Protein AF-A0A2W6T4S5-F1 (afdb_monomer)

Radius of gyration: 58.91 Å; Cα contacts (8 Å, |Δi|>4): 1575; chains: 1; bounding box: 119×99×165 Å

pLDDT: mean 70.6, std 21.1, range [29.28, 98.19]

Structure (mmCIF, N/CA/C/O backbone):
data_AF-A0A2W6T4S5-F1
#
_entry.id   AF-A0A2W6T4S5-F1
#
loop_
_atom_site.group_PDB
_atom_site.id
_atom_site.type_symbol
_atom_site.label_atom_id
_atom_site.label_alt_id
_atom_site.label_comp_id
_atom_site.label_asym_id
_atom_site.label_entity_id
_atom_site.label_seq_id
_atom_site.pdbx_PDB_ins_code
_atom_site.Cartn_x
_atom_site.Cartn_y
_atom_site.Cartn_z
_atom_site.occupancy
_atom_site.B_iso_or_equiv
_atom_site.auth_seq_id
_atom_site.auth_comp_id
_atom_site.auth_asym_id
_atom_site.auth_atom_id
_atom_site.pdbx_PDB_model_num
ATOM 1 N N . MET A 1 1 ? 53.668 -74.789 -111.007 1.00 34.00 1 MET A N 1
ATOM 2 C CA . MET A 1 1 ? 54.655 -75.856 -111.273 1.00 34.00 1 MET A CA 1
ATOM 3 C C . MET A 1 1 ? 55.882 -75.216 -111.915 1.00 34.00 1 MET A C 1
ATOM 5 O O . MET A 1 1 ? 55.691 -74.574 -112.934 1.00 34.00 1 MET A O 1
ATOM 9 N N 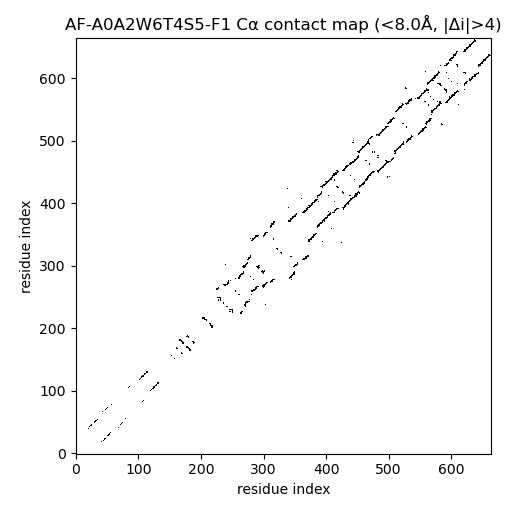. THR A 1 2 ? 57.043 -75.314 -111.233 1.00 31.52 2 THR A N 1
ATOM 10 C CA . THR A 1 2 ? 58.427 -75.514 -111.765 1.00 31.52 2 THR A CA 1
ATOM 11 C C . THR A 1 2 ? 58.910 -74.657 -112.967 1.00 31.52 2 THR A C 1
ATOM 13 O O . THR A 1 2 ? 58.236 -74.590 -113.976 1.00 31.52 2 THR A O 1
ATOM 16 N N . THR A 1 3 ? 60.098 -74.030 -113.050 1.00 34.44 3 THR A N 1
ATOM 17 C CA . THR A 1 3 ? 61.346 -74.012 -112.255 1.00 34.44 3 THR A CA 1
ATOM 18 C C . THR A 1 3 ? 62.356 -73.026 -112.897 1.00 34.44 3 THR A C 1
ATOM 20 O O . THR A 1 3 ? 62.455 -72.968 -114.114 1.00 34.44 3 THR A O 1
ATOM 23 N N . THR A 1 4 ? 63.109 -72.306 -112.054 1.00 37.50 4 THR A N 1
ATOM 24 C CA . THR A 1 4 ? 64.561 -71.968 -112.079 1.00 37.50 4 THR A CA 1
ATOM 25 C C . THR A 1 4 ? 65.389 -71.555 -113.326 1.00 37.50 4 THR A C 1
ATOM 27 O O . THR A 1 4 ? 65.416 -72.211 -114.358 1.00 37.50 4 THR A O 1
ATOM 30 N N . THR A 1 5 ? 66.301 -70.603 -113.021 1.00 31.84 5 THR A N 1
ATOM 31 C CA . THR A 1 5 ? 67.770 -70.505 -113.297 1.00 31.84 5 THR A CA 1
ATOM 32 C C . THR A 1 5 ? 68.372 -69.540 -114.352 1.00 31.84 5 THR A C 1
ATOM 34 O O . THR A 1 5 ? 68.501 -69.873 -115.518 1.00 31.84 5 THR A O 1
ATOM 37 N N . ARG A 1 6 ? 68.978 -68.461 -113.799 1.00 30.70 6 ARG A N 1
ATOM 38 C CA . ARG A 1 6 ? 70.400 -67.998 -113.880 1.00 30.70 6 ARG A CA 1
ATOM 39 C C . ARG A 1 6 ? 70.950 -67.153 -115.076 1.00 30.70 6 ARG A C 1
ATOM 41 O O . ARG A 1 6 ? 70.385 -67.162 -116.156 1.00 30.70 6 ARG A O 1
ATOM 48 N N . PRO A 1 7 ? 72.052 -66.374 -114.845 1.00 54.81 7 PRO A N 1
ATOM 49 C CA . PRO A 1 7 ? 72.316 -65.044 -115.430 1.00 54.81 7 PRO A CA 1
ATOM 50 C C . PRO A 1 7 ? 73.668 -64.897 -116.182 1.00 54.81 7 PRO A C 1
ATOM 52 O O . PRO A 1 7 ? 74.525 -65.772 -116.085 1.00 54.81 7 PRO A O 1
ATOM 55 N N . ARG A 1 8 ? 73.895 -63.737 -116.835 1.00 30.56 8 ARG A N 1
ATOM 56 C CA . ARG A 1 8 ? 75.181 -63.058 -117.210 1.00 30.56 8 ARG A CA 1
ATOM 57 C C . ARG A 1 8 ? 74.833 -61.911 -118.195 1.00 30.56 8 ARG A C 1
ATOM 59 O O . ARG A 1 8 ? 73.843 -62.039 -118.890 1.00 30.56 8 ARG A O 1
ATOM 66 N N . ALA A 1 9 ? 75.521 -60.781 -118.375 1.00 29.33 9 ALA A N 1
ATOM 67 C CA . ALA A 1 9 ? 76.758 -60.204 -117.862 1.00 29.33 9 ALA A CA 1
ATOM 68 C C . ALA A 1 9 ? 76.779 -58.676 -118.153 1.00 29.33 9 ALA A C 1
ATOM 70 O O . ALA A 1 9 ? 75.986 -58.151 -118.928 1.00 29.33 9 ALA A O 1
ATOM 71 N N . ARG A 1 10 ? 77.737 -57.996 -117.510 1.00 39.34 10 ARG A N 1
ATOM 72 C CA . ARG A 1 10 ? 78.107 -56.569 -117.564 1.00 39.34 10 ARG A CA 1
ATOM 73 C C . ARG A 1 10 ? 78.335 -55.979 -118.968 1.00 39.34 10 ARG A C 1
ATOM 75 O O . ARG A 1 10 ? 78.984 -56.599 -119.799 1.00 39.34 10 ARG A O 1
ATOM 82 N N . SER A 1 11 ? 78.062 -54.675 -119.093 1.00 31.14 11 SER A N 1
ATOM 83 C CA . SER A 1 11 ? 78.836 -53.743 -119.931 1.00 31.14 11 SER A CA 1
ATOM 84 C C . SER A 1 11 ? 78.933 -52.373 -119.240 1.00 31.14 11 SER A C 1
ATOM 86 O O . SER A 1 11 ? 77.925 -51.723 -118.972 1.00 31.14 11 SER A O 1
ATOM 88 N N . ARG A 1 12 ? 80.157 -51.957 -118.883 1.00 37.16 12 ARG A N 1
ATOM 89 C CA . ARG A 1 12 ? 80.489 -50.632 -118.328 1.00 37.16 12 ARG A CA 1
ATOM 90 C C . ARG A 1 12 ? 80.664 -49.648 -119.492 1.00 37.16 12 ARG A C 1
ATOM 92 O O . ARG A 1 12 ? 81.606 -49.800 -120.262 1.00 37.16 12 ARG A O 1
ATOM 99 N N . ARG A 1 13 ? 79.847 -48.591 -119.562 1.00 34.34 13 ARG A N 1
ATOM 100 C CA . ARG A 1 13 ? 80.143 -47.375 -120.345 1.00 34.34 13 ARG A CA 1
ATOM 101 C C . ARG A 1 13 ? 80.616 -46.271 -119.399 1.00 34.34 13 ARG A C 1
ATOM 103 O O . ARG A 1 13 ? 79.845 -45.767 -118.590 1.00 34.34 13 ARG A O 1
ATOM 110 N N . ARG A 1 14 ? 81.899 -45.917 -119.492 1.00 31.89 14 ARG A N 1
ATOM 111 C CA . ARG A 1 14 ? 82.498 -44.746 -118.834 1.00 31.89 14 ARG A CA 1
ATOM 112 C C . ARG A 1 14 ? 82.019 -43.505 -119.599 1.00 31.89 14 ARG A C 1
ATOM 114 O O . ARG A 1 14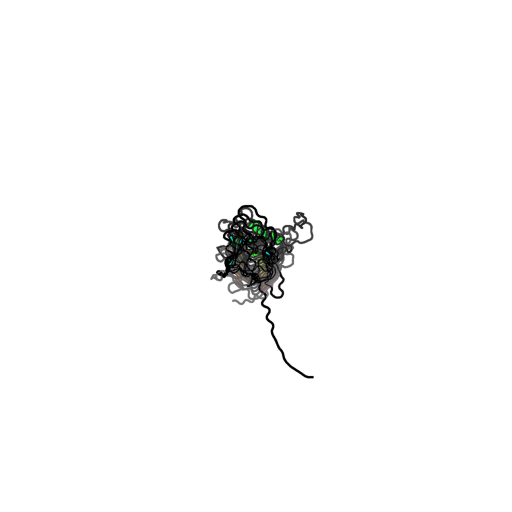 ? 82.358 -43.354 -120.768 1.00 31.89 14 ARG A O 1
ATOM 121 N N . ARG A 1 15 ? 81.190 -42.669 -118.969 1.00 36.12 15 ARG A N 1
ATOM 122 C CA . ARG A 1 15 ? 80.750 -41.371 -119.502 1.00 36.12 15 ARG A CA 1
ATOM 123 C C . ARG A 1 15 ? 81.591 -40.300 -118.809 1.00 36.12 15 ARG A C 1
ATOM 125 O O . ARG A 1 15 ? 81.500 -40.138 -117.598 1.00 36.12 15 ARG A O 1
ATOM 132 N N . THR A 1 16 ? 82.473 -39.661 -119.563 1.00 33.97 16 THR A N 1
ATOM 133 C CA . THR A 1 16 ? 83.281 -38.526 -119.112 1.00 33.97 16 THR A CA 1
ATOM 134 C C . THR A 1 16 ? 82.346 -37.327 -118.963 1.00 33.97 16 THR A C 1
ATOM 136 O O . THR A 1 16 ? 81.817 -36.847 -119.963 1.00 33.97 16 THR A O 1
ATOM 139 N N . THR A 1 17 ? 82.073 -36.894 -117.732 1.00 39.62 17 THR A N 1
ATOM 140 C CA . THR A 1 17 ? 81.264 -35.697 -117.461 1.00 39.62 17 THR A CA 1
ATOM 141 C C . THR A 1 17 ? 82.205 -34.508 -117.321 1.00 39.62 17 THR A C 1
ATOM 143 O O . THR A 1 17 ? 82.999 -34.442 -116.386 1.00 39.62 17 THR A O 1
ATOM 146 N N . THR A 1 18 ? 82.147 -33.599 -118.286 1.00 36.53 18 THR A N 1
ATOM 147 C CA . THR A 1 18 ? 82.919 -32.357 -118.322 1.00 36.53 18 THR A CA 1
ATOM 148 C C . THR A 1 18 ? 82.465 -31.441 -117.180 1.00 36.53 18 THR A C 1
ATOM 150 O O . THR A 1 18 ? 81.313 -31.009 -117.160 1.00 36.53 18 THR A O 1
ATOM 153 N N . MET A 1 19 ? 83.342 -31.160 -116.211 1.00 37.25 19 MET A N 1
ATOM 154 C CA . MET A 1 19 ? 83.086 -30.133 -115.196 1.00 37.25 19 MET A CA 1
ATOM 155 C C . MET A 1 19 ? 83.129 -28.762 -115.867 1.00 37.25 19 MET A C 1
ATOM 157 O O . MET A 1 19 ? 84.135 -28.399 -116.472 1.00 37.25 19 MET A O 1
ATOM 161 N N . THR A 1 20 ? 82.033 -28.016 -115.767 1.00 40.75 20 THR A N 1
ATOM 162 C CA . THR A 1 20 ? 81.950 -26.651 -116.290 1.00 40.75 20 THR A CA 1
ATOM 163 C C . THR A 1 20 ? 82.003 -25.697 -115.103 1.00 40.75 20 THR A C 1
ATOM 165 O O . THR A 1 20 ? 81.042 -25.602 -114.345 1.00 40.75 20 THR A O 1
ATOM 168 N N . THR A 1 21 ? 83.135 -25.021 -114.911 1.00 41.75 21 THR A N 1
ATOM 169 C CA . THR A 1 21 ? 83.255 -23.925 -113.941 1.00 41.75 21 THR A CA 1
ATOM 170 C C . THR A 1 21 ? 82.780 -22.644 -114.617 1.00 41.75 21 THR A C 1
ATOM 172 O O . THR A 1 21 ? 83.350 -22.238 -115.627 1.00 41.75 21 THR A O 1
ATOM 175 N N . ILE A 1 22 ? 81.739 -22.009 -114.078 1.00 47.53 22 ILE A N 1
ATOM 176 C CA . ILE A 1 22 ? 81.294 -20.683 -114.518 1.00 47.53 22 ILE A CA 1
ATOM 177 C C . ILE A 1 22 ? 81.848 -19.670 -113.518 1.00 47.53 22 ILE A C 1
ATOM 179 O O . ILE A 1 22 ? 81.378 -19.600 -112.384 1.00 47.53 22 ILE A O 1
ATOM 183 N N . THR A 1 23 ? 82.840 -18.887 -113.936 1.00 43.75 23 THR A N 1
ATOM 184 C CA . THR A 1 23 ? 83.349 -17.750 -113.160 1.00 43.75 23 THR A CA 1
ATOM 185 C C . THR A 1 23 ? 82.847 -16.468 -113.808 1.00 43.75 23 THR A C 1
ATOM 187 O O . THR A 1 23 ? 83.243 -16.149 -114.927 1.00 43.75 23 THR A O 1
ATOM 190 N N . ALA A 1 24 ? 81.980 -15.730 -113.117 1.00 49.03 24 ALA A N 1
ATOM 191 C CA . ALA A 1 24 ? 81.585 -14.382 -113.512 1.00 49.03 24 ALA A CA 1
ATOM 192 C C . ALA A 1 24 ? 82.250 -13.380 -112.562 1.00 49.03 24 ALA A C 1
ATOM 194 O O . ALA A 1 24 ? 81.871 -13.278 -111.397 1.00 49.03 24 ALA A O 1
ATOM 195 N N . THR A 1 25 ? 83.249 -12.650 -113.056 1.00 44.44 25 THR A N 1
ATOM 196 C CA . THR A 1 25 ? 83.889 -11.552 -112.321 1.00 44.44 25 THR A CA 1
ATOM 197 C C . THR A 1 25 ? 83.340 -10.239 -112.856 1.00 44.44 25 THR A C 1
ATOM 199 O O . THR A 1 25 ? 83.475 -9.957 -114.044 1.00 44.44 25 THR A O 1
ATOM 202 N N . ILE A 1 26 ? 82.724 -9.430 -111.996 1.00 53.06 26 ILE A N 1
ATOM 203 C CA . ILE A 1 26 ? 82.207 -8.109 -112.363 1.00 53.06 26 ILE A CA 1
ATOM 204 C C . ILE A 1 26 ? 83.031 -7.060 -111.622 1.00 53.06 26 ILE A C 1
ATOM 206 O O . ILE A 1 26 ? 82.915 -6.916 -110.407 1.00 53.06 26 ILE A O 1
ATOM 210 N N . SER A 1 27 ? 83.878 -6.333 -112.348 1.00 37.12 27 SER A N 1
ATOM 211 C CA . SER A 1 27 ? 84.661 -5.220 -111.807 1.00 37.12 27 SER A CA 1
ATOM 212 C C . SER A 1 27 ? 83.990 -3.886 -112.144 1.00 37.12 27 SER A C 1
ATOM 214 O O . SER A 1 27 ? 83.913 -3.525 -113.314 1.00 37.12 27 SER A O 1
ATOM 216 N N . ASN A 1 28 ? 83.555 -3.159 -111.109 1.00 42.06 28 ASN A N 1
ATOM 217 C CA . ASN A 1 28 ? 83.055 -1.776 -111.123 1.00 42.06 28 ASN A CA 1
ATOM 218 C C . ASN A 1 28 ? 81.880 -1.455 -112.070 1.00 42.06 28 ASN A C 1
ATOM 220 O O . ASN A 1 28 ? 82.052 -1.093 -113.229 1.00 42.06 28 ASN A O 1
ATOM 224 N N . GLY A 1 29 ? 80.672 -1.482 -111.501 1.00 45.47 29 GLY A N 1
ATOM 225 C CA . GLY A 1 29 ? 79.427 -0.997 -112.101 1.00 45.47 29 GLY A CA 1
ATOM 226 C C . GLY A 1 29 ? 78.221 -1.748 -111.533 1.00 45.47 29 GLY A C 1
ATOM 227 O O . GLY A 1 29 ? 78.333 -2.929 -111.212 1.00 45.47 29 GLY A O 1
ATOM 228 N N . ALA A 1 30 ? 77.075 -1.078 -111.374 1.00 47.09 30 ALA A N 1
ATOM 229 C CA . ALA A 1 30 ? 75.832 -1.718 -110.943 1.00 47.09 30 ALA A CA 1
ATOM 230 C C . ALA A 1 30 ? 75.419 -2.792 -111.964 1.00 47.09 30 ALA A C 1
ATOM 232 O O . ALA A 1 30 ? 74.903 -2.476 -113.034 1.00 47.09 30 ALA A O 1
ATOM 233 N N . ALA A 1 31 ? 75.670 -4.062 -111.652 1.00 47.09 31 ALA A N 1
ATOM 234 C CA . ALA A 1 31 ? 75.318 -5.169 -112.525 1.00 47.09 31 ALA A CA 1
ATOM 235 C C . ALA A 1 31 ? 73.994 -5.796 -112.095 1.00 47.09 31 ALA A C 1
ATOM 237 O O . ALA A 1 31 ? 73.844 -6.288 -110.977 1.00 47.09 31 ALA A O 1
ATOM 238 N N . LYS A 1 32 ? 73.034 -5.807 -113.019 1.00 47.75 32 LYS A N 1
ATOM 239 C CA . LYS A 1 32 ? 71.782 -6.545 -112.883 1.00 47.75 32 LYS A CA 1
ATOM 240 C C . LYS A 1 32 ? 71.994 -7.926 -113.509 1.00 47.75 32 LYS A C 1
ATOM 242 O O . LYS A 1 32 ? 71.916 -8.075 -114.724 1.00 47.75 32 LYS A O 1
ATOM 247 N N . LEU A 1 33 ? 72.328 -8.923 -112.692 1.00 50.41 33 LEU A N 1
ATOM 248 C CA . LEU A 1 33 ? 72.415 -10.313 -113.145 1.00 50.41 33 LEU A CA 1
ATOM 249 C C . LEU A 1 33 ? 70.994 -10.855 -113.347 1.00 50.41 33 LEU A C 1
ATOM 251 O O . LEU A 1 33 ? 70.232 -10.995 -112.392 1.00 50.41 33 LEU A O 1
ATOM 255 N N . GLY A 1 34 ? 70.628 -11.125 -114.602 1.00 50.25 34 GLY A N 1
ATOM 256 C CA . GLY A 1 34 ? 69.450 -11.931 -114.922 1.00 50.25 34 GLY A CA 1
ATOM 257 C C . GLY A 1 34 ? 69.608 -13.365 -114.405 1.00 50.25 34 GLY A C 1
ATOM 258 O O . GLY A 1 34 ? 70.716 -13.789 -114.078 1.00 50.25 34 GLY A O 1
ATOM 259 N N . ALA A 1 35 ? 68.495 -14.099 -114.311 1.00 49.75 35 ALA A N 1
ATOM 260 C CA . ALA A 1 35 ? 68.446 -15.444 -113.740 1.00 49.75 35 ALA A CA 1
ATOM 261 C C . ALA A 1 35 ? 69.564 -16.353 -114.288 1.00 49.75 35 ALA A C 1
ATOM 263 O O . ALA A 1 35 ? 69.589 -16.678 -115.474 1.00 49.75 35 ALA A O 1
ATOM 264 N N . ILE A 1 36 ? 70.478 -16.787 -113.416 1.00 52.84 36 ILE A N 1
ATOM 265 C CA . ILE A 1 36 ? 71.449 -17.830 -113.749 1.00 52.84 36 ILE A CA 1
ATOM 266 C C . ILE A 1 36 ? 70.723 -19.164 -113.598 1.00 52.84 36 ILE A C 1
ATOM 268 O O . ILE A 1 36 ? 70.573 -19.684 -112.495 1.00 52.84 36 ILE A O 1
ATOM 272 N N . THR A 1 37 ? 70.234 -19.716 -114.704 1.00 49.41 37 THR A N 1
ATOM 273 C CA . THR A 1 37 ? 69.716 -21.086 -114.733 1.00 49.41 37 THR A CA 1
ATOM 274 C C . THR A 1 37 ? 70.841 -22.006 -115.185 1.00 49.41 37 THR A C 1
ATOM 276 O O . THR A 1 37 ? 71.203 -22.016 -116.357 1.00 49.41 37 THR A O 1
ATOM 279 N N . ALA A 1 38 ? 71.425 -22.766 -114.262 1.00 51.16 38 ALA A N 1
ATOM 280 C CA . ALA A 1 38 ? 72.468 -23.730 -114.586 1.00 51.16 38 ALA A CA 1
ATOM 281 C C . ALA A 1 38 ? 72.116 -25.095 -113.985 1.00 51.16 38 ALA A C 1
ATOM 283 O O . ALA A 1 38 ? 71.952 -25.224 -112.774 1.00 51.16 38 ALA A O 1
ATOM 284 N N . SER A 1 39 ? 71.987 -26.122 -114.830 1.00 46.59 39 SER A N 1
ATOM 285 C CA . SER A 1 39 ? 71.806 -27.504 -114.373 1.00 46.59 39 SER A CA 1
ATOM 286 C C . SER A 1 39 ? 73.168 -28.190 -114.263 1.00 46.59 39 SER A C 1
ATOM 288 O O . SER A 1 39 ? 73.941 -28.147 -115.219 1.00 46.59 39 SER A O 1
ATOM 290 N N . GLY A 1 40 ? 73.448 -28.860 -113.142 1.00 47.81 40 GLY A N 1
ATOM 291 C CA . GLY A 1 40 ? 74.676 -29.650 -112.968 1.00 47.81 40 GLY A CA 1
ATOM 292 C C . GLY A 1 40 ? 75.900 -28.875 -112.466 1.00 47.81 40 GLY A C 1
ATOM 293 O O . GLY A 1 40 ? 77.027 -29.289 -112.727 1.00 47.81 40 GLY A O 1
ATOM 294 N N . VAL A 1 41 ? 75.702 -27.767 -111.746 1.00 53.00 41 VAL A N 1
ATOM 295 C CA . VAL A 1 41 ? 76.797 -26.979 -111.159 1.00 53.00 41 VAL A CA 1
ATOM 296 C C . VAL A 1 41 ? 77.220 -27.573 -109.816 1.00 53.00 41 VAL A C 1
ATOM 298 O O . VAL A 1 41 ? 76.425 -27.632 -108.884 1.00 53.00 41 VAL A O 1
ATOM 301 N N . SER A 1 42 ? 78.479 -27.997 -109.701 1.00 44.84 42 SER A N 1
ATOM 302 C CA . SER A 1 42 ? 79.051 -28.504 -108.445 1.00 44.84 42 SER A CA 1
ATOM 303 C C . SER A 1 42 ? 79.601 -27.402 -107.530 1.00 44.84 42 SER A C 1
ATOM 305 O O . SER A 1 42 ? 79.813 -27.652 -106.348 1.00 44.84 42 SER A O 1
ATOM 307 N N . ALA A 1 43 ? 79.840 -26.196 -108.060 1.00 48.69 43 ALA A N 1
ATOM 308 C CA . ALA A 1 43 ? 80.203 -25.000 -107.301 1.00 48.69 43 ALA A CA 1
ATOM 309 C C . ALA A 1 43 ? 79.894 -23.734 -108.121 1.00 48.69 43 ALA A C 1
ATOM 311 O O . ALA A 1 43 ? 80.291 -23.642 -109.283 1.00 48.69 43 ALA A O 1
ATOM 312 N N . ALA A 1 44 ? 79.204 -22.763 -107.520 1.00 46.62 44 ALA A N 1
ATOM 313 C CA . ALA A 1 44 ? 79.014 -21.423 -108.070 1.00 46.62 44 ALA A CA 1
ATOM 314 C C . ALA A 1 44 ? 79.552 -20.411 -107.057 1.00 46.62 44 ALA A C 1
ATOM 316 O O . ALA A 1 44 ? 79.094 -20.384 -105.917 1.00 46.62 44 ALA A O 1
ATOM 317 N N . THR A 1 45 ? 80.510 -19.582 -107.466 1.00 46.66 45 THR A N 1
ATOM 318 C CA . THR A 1 45 ? 81.033 -18.495 -106.633 1.00 46.66 45 THR A CA 1
ATOM 319 C C . THR A 1 45 ? 80.647 -17.173 -107.280 1.00 46.66 45 THR A C 1
ATOM 321 O O . THR A 1 45 ? 81.112 -16.859 -108.373 1.00 46.66 45 THR A O 1
ATOM 324 N N . VAL A 1 46 ? 79.795 -16.396 -106.612 1.00 50.50 46 VAL A N 1
ATOM 325 C CA . VAL A 1 46 ? 79.491 -15.011 -106.992 1.00 50.50 46 VAL A CA 1
ATOM 326 C C . VAL A 1 46 ? 80.224 -14.113 -106.004 1.00 50.50 46 VAL A C 1
ATOM 328 O O . VAL A 1 46 ? 79.875 -14.080 -104.828 1.00 50.50 46 VAL A O 1
ATOM 331 N N . SER A 1 47 ? 81.267 -13.427 -106.466 1.00 46.31 47 SER A N 1
ATOM 332 C CA . SER A 1 47 ? 82.023 -12.466 -105.659 1.00 46.31 47 SER A CA 1
ATOM 333 C C . SER A 1 47 ? 81.752 -11.062 -106.178 1.00 46.31 47 SER A C 1
ATOM 335 O O . SER A 1 47 ? 81.989 -10.774 -107.352 1.00 46.31 47 SER A O 1
ATOM 337 N N . THR A 1 48 ? 81.227 -10.192 -105.317 1.00 48.00 48 THR A N 1
ATOM 338 C CA . THR A 1 48 ? 80.919 -8.800 -105.655 1.00 48.00 48 THR A CA 1
ATOM 339 C C . THR A 1 48 ? 81.420 -7.877 -104.559 1.00 48.00 48 THR A C 1
ATOM 341 O O . THR A 1 48 ? 81.177 -8.124 -103.382 1.00 48.00 48 THR A O 1
ATOM 344 N N . THR A 1 49 ? 82.062 -6.779 -104.943 1.00 44.34 49 THR A N 1
ATOM 345 C CA . THR A 1 49 ? 82.573 -5.747 -104.026 1.00 44.34 49 THR A CA 1
ATOM 346 C C . THR A 1 49 ? 81.667 -4.507 -103.941 1.00 44.34 49 THR A C 1
ATOM 348 O O . THR A 1 49 ? 82.067 -3.501 -103.365 1.00 44.34 49 THR A O 1
ATOM 351 N N . GLY A 1 50 ? 80.443 -4.563 -104.489 1.00 46.84 50 GLY A N 1
ATOM 352 C CA . GLY A 1 50 ? 79.453 -3.474 -104.458 1.00 46.84 50 GLY A CA 1
ATOM 353 C C . GLY A 1 50 ? 78.037 -3.945 -104.094 1.00 46.84 50 GLY A C 1
ATOM 354 O O . GLY A 1 50 ? 77.802 -5.139 -103.927 1.00 46.84 50 GLY A O 1
ATOM 355 N N . ASN A 1 51 ? 77.086 -3.007 -103.982 1.00 45.41 51 ASN A N 1
ATOM 356 C CA . ASN A 1 51 ? 75.679 -3.298 -103.666 1.00 45.41 51 ASN A CA 1
ATOM 357 C C . ASN A 1 51 ? 75.046 -4.211 -104.733 1.00 45.41 51 ASN A C 1
ATOM 359 O O . ASN A 1 51 ? 74.940 -3.821 -105.896 1.00 45.41 51 ASN A O 1
ATOM 363 N N . VAL A 1 52 ? 74.577 -5.396 -104.331 1.00 45.31 52 VAL A N 1
ATOM 364 C CA . VAL A 1 52 ? 73.886 -6.350 -105.211 1.00 45.31 52 VAL A CA 1
ATOM 365 C C . VAL A 1 52 ? 72.405 -6.405 -104.860 1.00 45.31 52 VAL A C 1
ATOM 367 O O . VAL A 1 52 ? 72.035 -6.719 -103.733 1.00 45.31 52 VAL A O 1
ATOM 370 N N . SER A 1 53 ? 71.550 -6.152 -105.850 1.00 41.91 53 SER A N 1
ATOM 371 C CA . SER A 1 53 ? 70.125 -6.478 -105.793 1.00 41.91 53 SER A CA 1
ATOM 372 C C . SER A 1 53 ? 69.893 -7.755 -106.598 1.00 41.91 53 SER A C 1
ATOM 374 O O . SER A 1 53 ? 70.007 -7.749 -107.825 1.00 41.91 53 SER A O 1
ATOM 376 N N . VAL A 1 54 ? 69.596 -8.864 -105.917 1.00 49.31 54 VAL A N 1
ATOM 377 C CA . VAL A 1 54 ? 69.205 -10.117 -106.576 1.00 49.31 54 VAL A CA 1
ATOM 378 C C . VAL A 1 54 ? 67.698 -10.065 -106.809 1.00 49.31 54 VAL A C 1
ATOM 380 O O . VAL A 1 54 ? 66.906 -10.416 -105.943 1.00 49.31 54 VAL A O 1
ATOM 383 N N . GLY A 1 55 ? 67.286 -9.574 -107.976 1.00 37.47 55 GLY A N 1
ATOM 384 C CA . GLY A 1 55 ? 65.874 -9.441 -108.354 1.00 37.47 55 GLY A CA 1
ATOM 385 C C . GLY A 1 55 ? 65.193 -10.751 -108.775 1.00 37.47 55 GLY A C 1
ATOM 386 O O . GLY A 1 55 ? 64.328 -10.716 -109.645 1.00 37.47 55 GLY A O 1
ATOM 387 N N . GLY A 1 56 ? 65.591 -11.903 -108.228 1.00 43.59 56 GLY A N 1
ATOM 388 C CA . GLY A 1 56 ? 65.033 -13.203 -108.604 1.00 43.59 56 GLY A CA 1
ATOM 389 C C . GLY A 1 56 ? 65.335 -14.316 -107.601 1.00 43.59 56 GLY A C 1
ATOM 390 O O . GLY A 1 56 ? 66.276 -14.226 -106.815 1.00 43.59 56 GLY A O 1
ATOM 391 N N . ASN A 1 57 ? 64.528 -15.378 -107.640 1.00 45.47 57 ASN A N 1
ATOM 392 C CA . ASN A 1 57 ? 64.674 -16.543 -106.767 1.00 45.47 57 ASN A CA 1
ATOM 393 C C . ASN A 1 57 ? 65.993 -17.277 -107.049 1.00 45.47 57 ASN A C 1
ATOM 395 O O . ASN A 1 57 ? 66.205 -17.771 -108.158 1.00 45.47 57 ASN A O 1
ATOM 399 N N . LEU A 1 58 ? 66.849 -17.424 -106.034 1.00 44.31 58 LEU A N 1
ATOM 400 C CA . LEU A 1 58 ? 67.953 -18.381 -106.078 1.00 44.31 58 LEU A CA 1
ATOM 401 C C . LEU A 1 58 ? 67.382 -19.779 -105.803 1.00 44.31 58 LEU A C 1
ATOM 403 O O . LEU A 1 58 ? 67.240 -20.199 -104.659 1.00 44.31 58 LEU A O 1
ATOM 407 N N . SER A 1 59 ? 66.986 -20.472 -106.868 1.00 42.09 59 SER A N 1
ATOM 408 C CA . SER A 1 59 ? 66.391 -21.809 -106.810 1.00 42.09 59 SER A CA 1
ATOM 409 C C . SER A 1 59 ? 67.434 -22.860 -107.195 1.00 42.09 59 SER A C 1
ATOM 411 O O . SER A 1 59 ? 67.809 -22.950 -108.364 1.00 42.09 59 SER A O 1
ATOM 413 N N . ALA A 1 60 ? 67.857 -23.694 -106.245 1.00 42.97 60 ALA A N 1
ATOM 414 C CA . ALA A 1 60 ? 68.552 -24.943 -106.542 1.00 42.97 60 ALA A CA 1
ATOM 415 C C . ALA A 1 60 ? 67.513 -26.070 -106.616 1.00 42.97 60 ALA A C 1
ATOM 417 O O . ALA A 1 60 ? 67.031 -26.550 -105.591 1.00 42.97 60 ALA A O 1
ATOM 418 N N . SER A 1 61 ? 67.128 -26.476 -107.826 1.00 39.53 61 SER A N 1
ATOM 419 C CA . SER A 1 61 ? 66.253 -27.632 -108.002 1.00 39.53 61 SER A CA 1
ATOM 420 C C . SER A 1 61 ? 67.071 -28.928 -107.974 1.00 39.53 61 SER A C 1
ATOM 422 O O . SER A 1 61 ? 67.947 -29.167 -108.802 1.00 39.53 61 SER A O 1
ATOM 424 N N . SER A 1 62 ? 66.748 -29.775 -106.994 1.00 37.25 62 SER A N 1
ATOM 425 C CA . SER A 1 62 ? 67.110 -31.195 -106.871 1.00 37.25 62 SER A CA 1
ATOM 426 C C . SER A 1 62 ? 68.605 -31.555 -106.908 1.00 37.25 62 SER A C 1
ATOM 428 O O . SER A 1 62 ? 69.182 -31.855 -107.951 1.00 37.25 62 SER A O 1
ATOM 430 N N . GLY A 1 63 ? 69.197 -31.652 -105.720 1.00 42.59 63 GLY A N 1
ATOM 431 C CA . GLY A 1 63 ? 70.472 -32.318 -105.467 1.00 42.59 63 GLY A CA 1
ATOM 432 C C . GLY A 1 63 ? 71.032 -31.872 -104.122 1.00 42.59 63 GLY A C 1
ATOM 433 O O . GLY A 1 63 ? 70.950 -30.693 -103.799 1.00 42.59 63 GLY A O 1
ATOM 434 N N . THR A 1 64 ? 71.575 -32.792 -103.324 1.00 45.62 64 THR A N 1
ATOM 435 C CA . THR A 1 64 ? 72.304 -32.484 -102.082 1.00 45.62 64 THR A CA 1
ATOM 436 C C . THR A 1 64 ? 73.543 -31.648 -102.411 1.00 45.62 64 THR A C 1
ATOM 438 O O . THR A 1 64 ? 74.629 -32.185 -102.626 1.00 45.62 64 THR A O 1
ATOM 441 N N . GLY A 1 65 ? 73.358 -30.337 -102.532 1.00 42.16 65 GLY A N 1
ATOM 442 C CA . GLY A 1 65 ? 74.401 -29.352 -102.765 1.00 42.16 65 GLY A CA 1
ATOM 443 C C . GLY A 1 65 ? 74.608 -28.530 -101.504 1.00 42.16 65 GLY A C 1
ATOM 444 O O . GLY A 1 65 ? 73.706 -27.835 -101.046 1.00 42.16 65 GLY A O 1
ATOM 445 N N . THR A 1 66 ? 75.800 -28.608 -100.930 1.00 39.56 66 THR A N 1
ATOM 446 C CA . THR A 1 66 ? 76.266 -27.667 -99.909 1.00 39.56 66 THR A CA 1
ATOM 447 C C . THR A 1 66 ? 76.471 -26.293 -100.545 1.00 39.56 66 THR A C 1
ATOM 449 O O . THR A 1 66 ? 77.309 -26.147 -101.436 1.00 39.56 66 THR A O 1
ATOM 452 N N . PHE A 1 67 ? 75.742 -25.274 -100.079 1.00 40.47 67 PHE A N 1
ATOM 453 C CA . PHE A 1 67 ? 76.068 -23.878 -100.372 1.00 40.47 67 PHE A CA 1
ATOM 454 C C . PHE A 1 67 ? 77.324 -23.497 -99.585 1.00 40.47 67 PHE A C 1
ATOM 456 O O . PHE A 1 67 ? 77.251 -23.151 -98.408 1.00 40.47 67 PHE A O 1
ATOM 463 N N . ASN A 1 68 ? 78.490 -23.570 -100.224 1.00 37.94 68 ASN A N 1
ATOM 464 C CA . ASN A 1 68 ? 79.709 -23.020 -99.643 1.00 37.94 68 ASN A CA 1
ATOM 465 C C . ASN A 1 68 ? 79.676 -21.492 -99.786 1.00 37.94 68 ASN A C 1
ATOM 467 O O . ASN A 1 68 ? 80.002 -20.961 -100.841 1.00 37.94 68 ASN A O 1
ATOM 471 N N . ALA A 1 69 ? 79.272 -20.828 -98.701 1.00 39.12 69 ALA A N 1
ATOM 472 C CA . ALA A 1 69 ? 79.406 -19.399 -98.418 1.00 39.12 69 ALA A CA 1
ATOM 473 C C . ALA A 1 69 ? 78.731 -18.419 -99.404 1.00 39.12 69 ALA A C 1
ATOM 475 O O . ALA A 1 69 ? 79.273 -18.062 -100.446 1.00 39.12 69 ALA A O 1
ATOM 476 N N . VAL A 1 70 ? 77.588 -17.859 -98.993 1.00 43.22 70 VAL A N 1
ATOM 477 C CA . VAL A 1 70 ? 77.148 -16.541 -99.479 1.00 43.22 70 VAL A CA 1
ATOM 478 C C . VAL A 1 70 ? 77.774 -15.490 -98.564 1.00 43.22 70 VAL A C 1
ATOM 480 O O . VAL A 1 70 ? 77.235 -15.173 -97.506 1.00 43.22 70 VAL A O 1
ATOM 483 N N . THR A 1 71 ? 78.939 -14.967 -98.937 1.00 41.56 71 THR A N 1
ATOM 484 C CA . THR A 1 71 ? 79.556 -13.837 -98.229 1.00 41.56 71 THR A CA 1
ATOM 485 C C . THR A 1 71 ? 79.057 -12.535 -98.851 1.00 41.56 71 THR A C 1
ATOM 487 O O . THR A 1 71 ? 79.626 -12.043 -99.820 1.00 41.56 71 THR A O 1
ATOM 490 N N . ALA A 1 72 ? 77.971 -11.978 -98.312 1.00 41.03 72 ALA A N 1
ATOM 491 C CA . ALA A 1 72 ? 77.510 -10.640 -98.673 1.00 41.03 72 ALA A CA 1
ATOM 492 C C . ALA A 1 72 ? 78.144 -9.610 -97.729 1.00 41.03 72 ALA A C 1
ATOM 494 O O . ALA A 1 72 ? 77.842 -9.579 -96.538 1.00 41.03 72 ALA A O 1
ATOM 495 N N . ILE A 1 73 ? 79.017 -8.750 -98.254 1.00 41.75 73 ILE A N 1
ATOM 496 C CA . ILE A 1 73 ? 79.525 -7.580 -97.528 1.00 41.75 73 ILE A CA 1
ATOM 497 C C . ILE A 1 73 ? 78.658 -6.386 -97.958 1.00 41.75 73 ILE A C 1
ATOM 499 O O . ILE A 1 73 ? 79.045 -5.594 -98.811 1.00 41.75 73 ILE A O 1
ATOM 503 N N . GLY A 1 74 ? 77.425 -6.322 -97.441 1.00 43.25 74 GLY A N 1
ATOM 504 C CA . GLY A 1 74 ? 76.442 -5.277 -97.759 1.00 43.25 74 GLY A CA 1
ATOM 505 C C . GLY A 1 74 ? 75.039 -5.564 -97.203 1.00 43.25 74 GLY A C 1
ATOM 506 O O . GLY A 1 74 ? 74.765 -6.665 -96.730 1.00 43.25 74 GLY A O 1
ATOM 507 N N . ASN A 1 75 ? 74.143 -4.571 -97.255 1.00 42.94 75 ASN A N 1
ATOM 508 C CA . ASN A 1 75 ? 72.751 -4.713 -96.807 1.00 42.94 75 ASN A CA 1
ATOM 509 C C . ASN A 1 75 ? 71.964 -5.641 -97.749 1.00 42.94 75 ASN A C 1
ATOM 511 O O . ASN A 1 75 ? 71.800 -5.327 -98.927 1.00 42.94 75 ASN A O 1
ATOM 515 N N . VAL A 1 76 ? 71.427 -6.746 -97.224 1.00 44.38 76 VAL A N 1
ATOM 516 C CA . VAL A 1 76 ? 70.524 -7.648 -97.957 1.00 44.38 76 VAL A CA 1
ATOM 517 C C . VAL A 1 76 ? 69.082 -7.295 -97.592 1.00 44.38 76 VAL A C 1
ATOM 519 O O . VAL A 1 76 ? 68.614 -7.626 -96.507 1.00 44.38 76 VAL A O 1
ATOM 522 N N . ALA A 1 77 ? 68.369 -6.609 -98.485 1.00 41.44 77 ALA A N 1
ATOM 523 C CA . ALA A 1 77 ? 66.949 -6.301 -98.320 1.00 41.44 77 ALA A CA 1
ATOM 524 C C . ALA A 1 77 ? 66.104 -7.174 -99.264 1.00 41.44 77 ALA A C 1
ATOM 526 O O . ALA A 1 77 ? 66.366 -7.211 -100.464 1.00 41.44 77 ALA A O 1
ATOM 527 N N . GLY A 1 78 ? 65.087 -7.859 -98.725 1.00 43.53 78 GLY A N 1
ATOM 528 C CA . GLY A 1 78 ? 64.073 -8.573 -99.520 1.00 43.53 78 GLY A CA 1
ATOM 529 C C . GLY A 1 78 ? 64.395 -10.018 -99.928 1.00 43.53 78 GLY A C 1
ATOM 530 O O . GLY A 1 78 ? 63.792 -10.516 -100.873 1.00 43.53 78 GLY A O 1
ATOM 531 N N . ALA A 1 79 ? 65.315 -10.711 -99.249 1.00 42.75 79 ALA A N 1
ATOM 532 C CA . ALA A 1 79 ? 65.613 -12.113 -99.553 1.00 42.75 79 ALA A CA 1
ATOM 533 C C . ALA A 1 79 ? 64.591 -13.069 -98.910 1.00 42.75 79 ALA A C 1
ATOM 535 O O . ALA A 1 79 ? 64.522 -13.187 -97.687 1.00 42.75 79 ALA A O 1
ATOM 536 N N . THR A 1 80 ? 63.832 -13.799 -99.728 1.00 41.97 80 THR A N 1
ATOM 537 C CA . THR A 1 80 ? 63.033 -14.949 -99.281 1.00 41.97 80 THR A CA 1
ATOM 538 C C . THR A 1 80 ? 63.853 -16.222 -99.473 1.00 41.97 80 THR A C 1
ATOM 540 O O . THR A 1 80 ? 64.061 -16.671 -100.599 1.00 41.97 80 THR A O 1
ATOM 543 N N . VAL A 1 81 ? 64.336 -16.818 -98.380 1.00 45.97 81 VAL A N 1
ATOM 544 C CA . VAL A 1 81 ? 64.986 -18.136 -98.423 1.00 45.97 81 VAL A CA 1
ATOM 545 C C . VAL A 1 81 ? 63.902 -19.194 -98.274 1.00 45.97 81 VAL A C 1
ATOM 547 O O . VAL A 1 81 ? 63.331 -19.353 -97.200 1.00 45.97 81 VAL A O 1
ATOM 550 N N . THR A 1 82 ? 63.609 -19.910 -99.357 1.00 43.25 82 THR A N 1
ATOM 551 C CA . THR A 1 82 ? 62.633 -21.006 -99.344 1.00 43.25 82 THR A CA 1
ATOM 552 C C . THR A 1 82 ? 63.397 -22.315 -99.496 1.00 43.25 82 THR A C 1
ATOM 554 O O . THR A 1 82 ? 64.000 -22.550 -100.540 1.00 43.25 82 THR A O 1
ATOM 557 N N . SER A 1 83 ? 63.404 -23.153 -98.459 1.00 43.16 83 SER A N 1
ATOM 558 C CA . SER A 1 83 ? 63.923 -24.523 -98.536 1.00 43.16 83 SER A CA 1
ATOM 559 C C . SER A 1 83 ? 62.755 -25.497 -98.462 1.00 43.16 83 SER A C 1
ATOM 561 O O . SER A 1 83 ? 61.973 -25.439 -97.518 1.00 43.16 83 SER A O 1
ATOM 563 N N . SER A 1 84 ? 62.637 -26.396 -99.438 1.00 40.66 84 SER A N 1
ATOM 564 C CA . SER A 1 84 ? 61.620 -27.456 -99.452 1.00 40.66 84 SER A CA 1
ATOM 565 C C . SER A 1 84 ? 62.125 -28.792 -98.882 1.00 40.66 84 SER A C 1
ATOM 567 O O . SER A 1 84 ? 61.473 -29.816 -99.067 1.00 40.66 84 SER A O 1
ATOM 569 N N . SER A 1 85 ? 63.287 -28.811 -98.220 1.00 42.91 85 SER A N 1
ATOM 570 C CA . SER A 1 85 ? 63.845 -29.987 -97.531 1.00 42.91 85 SER A CA 1
ATOM 571 C C . SER A 1 85 ? 64.678 -29.590 -96.305 1.00 42.91 85 SER A C 1
ATOM 573 O O . SER A 1 85 ? 64.985 -28.408 -96.129 1.00 42.91 85 SER A O 1
ATOM 575 N N . ASP A 1 86 ? 65.061 -30.572 -95.480 1.00 37.19 86 ASP A N 1
ATOM 576 C CA . ASP A 1 86 ? 65.917 -30.396 -94.298 1.00 37.19 86 ASP A CA 1
ATOM 577 C C . ASP A 1 86 ? 67.192 -29.617 -94.651 1.00 37.19 86 ASP A C 1
ATOM 579 O O . ASP A 1 86 ? 68.107 -30.125 -95.301 1.00 37.19 86 ASP A O 1
ATOM 583 N N . ALA A 1 87 ? 67.245 -28.350 -94.245 1.00 40.44 87 ALA A N 1
ATOM 584 C CA . ALA A 1 87 ? 68.412 -27.502 -94.422 1.00 40.44 87 ALA A CA 1
ATOM 585 C C . ALA A 1 87 ? 69.236 -27.537 -93.133 1.00 40.44 87 ALA A C 1
ATOM 587 O O . ALA A 1 87 ? 68.949 -26.815 -92.180 1.00 40.44 87 ALA A O 1
ATOM 588 N N . SER A 1 88 ? 70.281 -28.367 -93.090 1.00 36.47 88 SER A N 1
ATOM 589 C CA . SER A 1 88 ? 71.315 -28.211 -92.068 1.00 36.47 88 SER A CA 1
ATOM 590 C C . SER A 1 88 ? 72.203 -27.029 -92.458 1.00 36.47 88 SER A C 1
ATOM 592 O O . SER A 1 88 ? 72.949 -27.111 -93.438 1.00 36.47 88 SER A O 1
ATOM 594 N N . VAL A 1 89 ? 72.148 -25.931 -91.705 1.00 39.06 89 VAL A N 1
ATOM 595 C CA . VAL A 1 89 ? 73.103 -24.826 -91.859 1.00 39.06 89 VAL A CA 1
ATOM 596 C C . VAL A 1 89 ? 74.418 -25.263 -91.210 1.00 39.06 89 VAL A C 1
ATOM 598 O O . VAL A 1 89 ? 74.657 -25.062 -90.021 1.00 39.06 89 VAL A O 1
ATOM 601 N N . GLY A 1 90 ? 75.241 -25.979 -91.974 1.00 29.28 90 GLY A N 1
ATOM 602 C CA . GLY A 1 90 ? 76.555 -26.428 -91.534 1.00 29.28 90 GLY A CA 1
ATOM 603 C C . GLY A 1 90 ? 77.533 -25.257 -91.474 1.00 29.28 90 GLY A C 1
ATOM 604 O O . GLY A 1 90 ? 77.962 -24.785 -92.518 1.00 29.28 90 GLY A O 1
ATOM 605 N N . ARG A 1 91 ? 77.901 -24.870 -90.246 1.00 31.45 91 ARG A N 1
ATOM 606 C CA . ARG A 1 91 ? 78.908 -23.863 -89.856 1.00 31.45 91 ARG A CA 1
ATOM 607 C C . ARG A 1 91 ? 78.638 -22.414 -90.300 1.00 31.45 91 ARG A C 1
ATOM 609 O O . ARG A 1 91 ? 78.615 -22.082 -91.475 1.00 31.45 91 ARG A O 1
ATOM 616 N N . ASP A 1 92 ? 78.507 -21.573 -89.274 1.00 34.91 92 ASP A N 1
ATOM 617 C CA . ASP A 1 92 ? 78.592 -20.112 -89.249 1.00 34.91 92 ASP A CA 1
ATOM 618 C C . ASP A 1 92 ? 77.752 -19.350 -90.286 1.00 34.91 92 ASP A C 1
ATOM 620 O O . ASP A 1 92 ? 78.266 -18.789 -91.253 1.00 34.91 92 ASP A O 1
ATOM 624 N N . LEU A 1 93 ? 76.456 -19.173 -89.988 1.00 40.34 93 LEU A N 1
ATOM 625 C CA . LEU A 1 93 ? 75.748 -17.971 -90.440 1.00 40.34 93 LEU A CA 1
ATOM 626 C C . LEU A 1 93 ? 76.213 -16.786 -89.574 1.00 40.34 93 LEU A C 1
ATOM 628 O O . LEU A 1 93 ? 75.509 -16.320 -88.679 1.00 40.34 93 LEU A O 1
ATOM 632 N N . GLY A 1 94 ? 77.446 -16.338 -89.805 1.00 33.28 94 GLY A N 1
ATOM 633 C CA . GLY A 1 94 ? 78.010 -15.146 -89.179 1.00 33.28 94 GLY A CA 1
ATOM 634 C C . GLY A 1 94 ? 77.339 -13.887 -89.723 1.00 33.28 94 GLY A C 1
ATOM 635 O O . GLY A 1 94 ? 77.893 -13.211 -90.584 1.00 33.28 94 GLY A O 1
ATOM 636 N N . VAL A 1 95 ? 76.133 -13.572 -89.245 1.00 38.19 95 VAL A N 1
ATOM 637 C CA . VAL A 1 95 ? 75.487 -12.283 -89.518 1.00 38.19 95 VAL A CA 1
ATOM 638 C C . VAL A 1 95 ? 76.054 -11.266 -88.536 1.00 38.19 95 VAL A C 1
ATOM 640 O O . VAL A 1 95 ? 75.566 -11.107 -87.421 1.00 38.19 95 VAL A O 1
ATOM 643 N N . THR A 1 96 ? 77.113 -10.570 -88.936 1.00 36.81 96 THR A N 1
ATOM 644 C CA . THR A 1 96 ? 77.826 -9.633 -88.056 1.00 36.81 96 THR A CA 1
ATOM 645 C C . THR A 1 96 ? 77.062 -8.321 -87.804 1.00 36.81 96 THR A C 1
ATOM 647 O O . THR A 1 96 ? 77.610 -7.455 -87.129 1.00 36.81 96 THR A O 1
ATOM 650 N N . ARG A 1 97 ? 75.823 -8.147 -88.314 1.00 31.95 97 ARG A N 1
ATOM 651 C CA . ARG A 1 97 ? 74.861 -7.073 -87.956 1.00 31.95 97 ARG A CA 1
ATOM 652 C C . ARG A 1 97 ? 73.441 -7.346 -88.508 1.00 31.95 97 ARG A C 1
ATOM 654 O O . ARG A 1 97 ? 73.299 -7.621 -89.691 1.00 31.95 97 ARG A O 1
ATOM 661 N N . ASN A 1 98 ? 72.427 -7.221 -87.637 1.00 37.97 98 ASN A N 1
ATOM 662 C CA . ASN A 1 98 ? 70.965 -7.151 -87.858 1.00 37.97 98 ASN A CA 1
ATOM 663 C C . ASN A 1 98 ? 70.354 -8.016 -88.982 1.00 37.97 98 ASN A C 1
ATOM 665 O O . ASN A 1 98 ? 70.190 -7.562 -90.113 1.00 37.97 98 ASN A O 1
ATOM 669 N N . PHE A 1 99 ? 69.875 -9.214 -88.627 1.00 39.25 99 PHE A N 1
ATOM 670 C CA . PHE A 1 99 ? 68.949 -9.985 -89.462 1.00 39.25 99 PHE A CA 1
ATOM 671 C C . PHE A 1 99 ? 67.501 -9.563 -89.153 1.00 39.25 99 PHE A C 1
ATOM 673 O O . PHE A 1 99 ? 66.962 -9.917 -88.109 1.00 39.25 99 PHE A O 1
ATOM 680 N N . SER A 1 100 ? 66.873 -8.787 -90.041 1.00 40.22 100 SER A N 1
ATOM 681 C CA . SER A 1 100 ? 65.436 -8.482 -89.975 1.00 40.22 100 SER A CA 1
ATOM 682 C C . SER A 1 100 ? 64.713 -9.305 -91.038 1.00 40.22 100 SER A C 1
ATOM 684 O O . SER A 1 100 ? 64.645 -8.911 -92.203 1.00 40.22 100 SER A O 1
ATOM 686 N N . ALA A 1 101 ? 64.225 -10.487 -90.661 1.00 41.81 101 ALA A N 1
ATOM 687 C CA . ALA A 1 101 ? 63.330 -11.261 -91.515 1.00 41.81 101 ALA A CA 1
ATOM 688 C C . ALA A 1 101 ? 61.883 -10.845 -91.233 1.00 41.81 101 ALA A C 1
ATOM 690 O O . ALA A 1 101 ? 61.431 -10.896 -90.092 1.00 41.81 101 ALA A O 1
ATOM 691 N N . GLY A 1 102 ? 61.144 -10.465 -92.278 1.00 42.81 102 GLY A N 1
ATOM 692 C CA . GLY A 1 102 ? 59.720 -10.137 -92.162 1.00 42.81 102 GLY A CA 1
ATOM 693 C C . GLY A 1 102 ? 58.836 -11.344 -91.821 1.00 42.81 102 GLY A C 1
ATOM 694 O O . GLY A 1 102 ? 57.737 -11.167 -91.303 1.00 42.81 102 GLY A O 1
ATOM 695 N N . SER A 1 103 ? 59.281 -12.576 -92.101 1.00 44.00 103 SER A N 1
ATOM 696 C CA . SER A 1 103 ? 58.566 -13.820 -91.763 1.00 44.00 103 SER A CA 1
ATOM 697 C C . SER A 1 103 ? 59.517 -15.021 -91.845 1.00 44.00 103 SER A C 1
ATOM 699 O O . SER A 1 103 ? 60.290 -15.114 -92.797 1.00 44.00 103 SER A O 1
ATOM 701 N N . ILE A 1 104 ? 59.445 -15.957 -90.891 1.00 51.25 104 ILE A N 1
ATOM 702 C CA . ILE A 1 104 ? 60.109 -17.271 -90.977 1.00 51.25 104 ILE A CA 1
ATOM 703 C C . ILE A 1 104 ? 59.011 -18.326 -91.139 1.00 51.25 104 ILE A C 1
ATOM 705 O O . ILE A 1 104 ? 58.259 -18.582 -90.203 1.00 51.25 104 ILE A O 1
ATOM 709 N N . ALA A 1 105 ? 58.920 -18.939 -92.320 1.00 45.53 105 ALA A N 1
ATOM 710 C CA . ALA A 1 105 ? 58.060 -20.091 -92.572 1.00 45.53 105 ALA A CA 1
ATOM 711 C C . ALA A 1 105 ? 58.951 -21.305 -92.846 1.00 45.53 105 ALA A C 1
ATOM 713 O O . ALA A 1 105 ? 59.667 -21.342 -93.845 1.00 45.53 105 ALA A O 1
ATOM 714 N N . THR A 1 106 ? 58.934 -22.289 -91.947 1.00 49.78 106 THR A N 1
ATOM 715 C CA . THR A 1 106 ? 59.666 -23.551 -92.129 1.00 49.78 106 THR A CA 1
ATOM 716 C C . THR A 1 106 ? 58.732 -24.721 -91.844 1.00 49.78 106 THR A C 1
ATOM 718 O O . THR A 1 106 ? 57.906 -24.645 -90.936 1.00 49.78 106 THR A O 1
ATOM 721 N N . SER A 1 107 ? 58.852 -25.802 -92.614 1.00 41.16 107 SER A N 1
ATOM 722 C CA . SER A 1 107 ? 58.106 -27.050 -92.400 1.00 41.16 107 SER A CA 1
ATOM 723 C C . SER A 1 107 ? 58.814 -28.023 -91.442 1.00 41.16 107 SER A C 1
ATOM 725 O O . SER A 1 107 ? 58.386 -29.166 -91.323 1.00 41.16 107 SER A O 1
ATOM 727 N N . GLY A 1 108 ? 59.895 -27.590 -90.781 1.00 47.28 108 GLY A N 1
ATOM 728 C CA . GLY A 1 108 ? 60.729 -28.396 -89.882 1.00 47.28 108 GLY A CA 1
ATOM 729 C C . GLY A 1 108 ? 61.039 -27.681 -88.561 1.00 47.28 108 GLY A C 1
ATOM 730 O O . GLY A 1 108 ? 60.527 -26.595 -88.295 1.00 47.28 108 GLY A O 1
ATOM 731 N N . ASN A 1 109 ? 61.867 -28.300 -87.715 1.00 42.44 109 ASN A N 1
ATOM 732 C CA . ASN A 1 109 ? 62.236 -27.743 -86.409 1.00 42.44 109 ASN A CA 1
ATOM 733 C C . ASN A 1 109 ? 63.117 -26.490 -86.558 1.00 42.44 109 ASN A C 1
ATOM 735 O O . ASN A 1 109 ? 64.078 -26.487 -87.326 1.00 42.44 109 ASN A O 1
ATOM 739 N N . VAL A 1 110 ? 62.832 -25.452 -85.767 1.00 52.22 110 VAL A N 1
ATOM 740 C CA . VAL A 1 110 ? 63.665 -24.244 -85.664 1.00 52.22 110 VAL A CA 1
ATOM 741 C C . VAL A 1 110 ? 64.570 -24.378 -84.441 1.00 52.22 110 VAL A C 1
ATOM 743 O O . VAL A 1 110 ? 64.077 -24.475 -83.319 1.00 52.22 110 VAL A O 1
ATOM 746 N N . TYR A 1 111 ? 65.889 -24.375 -84.647 1.00 47.09 111 TYR A N 1
ATOM 747 C CA . TYR A 1 111 ? 66.876 -24.457 -83.567 1.00 47.09 111 TYR A CA 1
ATOM 748 C C . TYR A 1 111 ? 67.645 -23.134 -83.453 1.00 47.09 111 TYR A C 1
ATOM 750 O O . TYR A 1 111 ? 68.415 -22.785 -84.347 1.00 47.09 111 TYR A O 1
ATOM 758 N N . ALA A 1 112 ? 67.423 -22.387 -82.366 1.00 57.03 112 ALA A N 1
ATOM 759 C CA . ALA A 1 112 ? 68.024 -21.071 -82.126 1.00 57.03 112 ALA A CA 1
ATOM 760 C C . ALA A 1 112 ? 68.869 -21.087 -80.834 1.00 57.03 112 ALA A C 1
ATOM 762 O O . ALA A 1 112 ? 68.346 -20.810 -79.755 1.00 57.03 112 ALA A O 1
ATOM 763 N N . PRO A 1 113 ? 70.169 -21.423 -80.908 1.00 43.31 113 PRO A N 1
ATOM 764 C CA . PRO A 1 113 ? 71.002 -21.633 -79.720 1.00 43.31 113 PRO A CA 1
ATOM 765 C C . PRO A 1 113 ? 71.426 -20.345 -78.987 1.00 43.31 113 PRO A C 1
ATOM 767 O O . PRO A 1 113 ? 72.021 -20.434 -77.919 1.00 43.31 113 PRO A O 1
ATOM 770 N N . SER A 1 114 ? 71.141 -19.158 -79.528 1.00 43.72 114 SER A N 1
ATOM 771 C CA . SER A 1 114 ? 71.589 -17.868 -78.971 1.00 43.72 114 SER A CA 1
ATOM 772 C C . SER A 1 114 ? 70.480 -16.807 -78.858 1.00 43.72 114 SER A C 1
ATOM 774 O O . SER A 1 114 ? 70.768 -15.617 -78.752 1.00 43.72 114 SER A O 1
ATOM 776 N N . GLY A 1 115 ? 69.213 -17.237 -78.815 1.00 52.41 115 GLY A N 1
ATOM 777 C CA . GLY A 1 115 ? 68.040 -16.367 -78.669 1.00 52.41 115 GLY A CA 1
ATOM 778 C C . GLY A 1 115 ? 67.350 -16.040 -79.998 1.00 52.41 115 GLY A C 1
ATOM 779 O O . GLY A 1 115 ? 67.985 -15.952 -81.047 1.00 52.41 115 GLY A O 1
ATOM 780 N N . LEU A 1 116 ? 66.024 -15.887 -79.953 1.00 50.91 116 LEU A N 1
ATOM 781 C CA . LEU A 1 116 ? 65.167 -15.609 -81.108 1.00 50.91 116 LEU A CA 1
ATOM 782 C C . LEU A 1 116 ? 64.424 -14.288 -80.869 1.00 50.91 116 LEU A C 1
ATOM 784 O O . LEU A 1 116 ? 63.600 -14.203 -79.964 1.00 50.91 116 LEU A O 1
ATOM 788 N N . ALA A 1 117 ? 64.714 -13.264 -81.672 1.00 50.25 117 ALA A N 1
ATOM 789 C CA . ALA A 1 117 ? 63.987 -11.997 -81.667 1.00 50.25 117 ALA A CA 1
ATOM 790 C C . ALA A 1 117 ? 63.242 -11.850 -83.000 1.00 50.25 117 ALA A C 1
ATOM 792 O O . ALA A 1 117 ? 63.852 -11.579 -84.032 1.00 50.25 117 ALA A O 1
ATOM 793 N N . THR A 1 118 ? 61.926 -12.057 -82.991 1.00 49.28 118 THR A N 1
ATOM 794 C CA . THR A 1 118 ? 61.058 -11.869 -84.163 1.00 49.28 118 THR A CA 1
ATOM 795 C C . THR A 1 118 ? 60.047 -10.763 -83.885 1.00 49.28 118 THR A C 1
ATOM 797 O O . THR A 1 118 ? 59.355 -10.801 -82.874 1.00 49.28 118 THR A O 1
ATOM 800 N N . LEU A 1 119 ? 59.924 -9.800 -84.802 1.00 45.41 119 LEU A N 1
ATOM 801 C CA . LEU A 1 119 ? 58.879 -8.762 -84.777 1.00 45.41 119 LEU A CA 1
ATOM 802 C C . LEU A 1 119 ? 57.577 -9.206 -85.483 1.00 45.41 119 LEU A C 1
ATOM 804 O O . LEU A 1 119 ? 56.652 -8.412 -85.617 1.00 45.41 119 LEU A O 1
ATOM 808 N N . GLY A 1 120 ? 57.502 -10.461 -85.940 1.00 49.91 120 GLY A N 1
ATOM 809 C CA . GLY A 1 120 ? 56.348 -11.041 -86.633 1.00 49.91 120 GLY A CA 1
ATOM 810 C C . GLY A 1 120 ? 56.002 -12.449 -86.141 1.00 49.91 120 GLY A C 1
ATOM 811 O O . GLY A 1 120 ? 56.725 -13.030 -85.331 1.00 49.91 120 GLY A O 1
ATOM 812 N N . ASN A 1 121 ? 54.888 -12.993 -86.640 1.00 47.12 121 ASN A N 1
ATOM 813 C CA . ASN A 1 121 ? 54.367 -14.301 -86.234 1.00 47.12 121 ASN A CA 1
ATOM 814 C C . ASN A 1 121 ? 55.333 -15.443 -86.587 1.00 47.12 121 ASN A C 1
ATOM 816 O O . ASN A 1 121 ? 55.802 -15.549 -87.720 1.00 47.12 121 ASN A O 1
ATOM 820 N N . ILE A 1 122 ? 55.560 -16.338 -85.625 1.00 54.44 122 ILE A N 1
ATOM 821 C CA . IL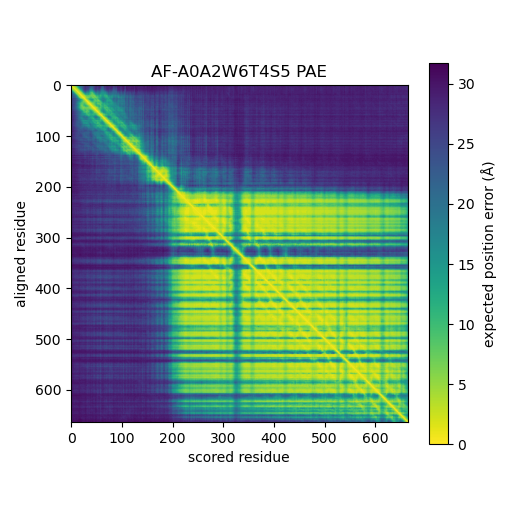E A 1 122 ? 56.195 -17.640 -85.842 1.00 54.44 122 ILE A CA 1
ATOM 822 C C . ILE A 1 122 ? 55.069 -18.655 -86.038 1.00 54.44 122 ILE A C 1
ATOM 824 O O . ILE A 1 122 ? 54.235 -18.837 -85.154 1.00 54.44 122 ILE A O 1
ATOM 828 N N . THR A 1 123 ? 55.025 -19.318 -87.190 1.00 46.97 123 THR A N 1
ATOM 829 C CA . THR A 1 123 ? 54.063 -20.397 -87.452 1.00 46.97 123 THR A CA 1
ATOM 830 C C . THR A 1 123 ? 54.842 -21.666 -87.764 1.00 46.97 123 THR A C 1
ATOM 832 O O . THR A 1 123 ? 55.367 -21.822 -88.864 1.00 46.97 123 THR A O 1
ATOM 835 N N . THR A 1 124 ? 54.954 -22.565 -86.783 1.00 47.09 124 THR A N 1
ATOM 836 C CA . THR A 1 124 ? 55.626 -23.863 -86.937 1.00 47.09 124 THR A CA 1
ATOM 837 C C . THR A 1 124 ? 54.688 -24.986 -86.486 1.00 47.09 124 THR A C 1
ATOM 839 O O . THR A 1 124 ? 54.220 -24.945 -85.351 1.00 47.09 124 THR A O 1
ATOM 842 N N . PRO A 1 125 ? 54.419 -26.009 -87.317 1.00 43.38 125 PRO A N 1
ATOM 843 C CA . PRO A 1 125 ? 53.638 -27.177 -86.901 1.00 43.38 125 PRO A CA 1
ATOM 844 C C . PRO A 1 125 ? 54.420 -28.169 -86.009 1.00 43.38 125 PRO A C 1
ATOM 846 O O . PRO A 1 125 ? 53.844 -29.153 -85.555 1.00 43.38 125 PRO A O 1
ATOM 849 N N . GLY A 1 126 ? 55.716 -27.931 -85.756 1.00 49.69 126 GLY A N 1
ATOM 850 C CA . GLY A 1 126 ? 56.574 -28.720 -84.856 1.00 49.69 126 GLY A CA 1
ATOM 851 C C . GLY A 1 126 ? 56.905 -28.019 -83.528 1.00 49.69 126 GLY A C 1
ATOM 852 O O . GLY A 1 126 ? 56.447 -26.908 -83.264 1.00 49.69 126 GLY A O 1
ATOM 853 N N . TYR A 1 127 ? 57.725 -28.668 -82.691 1.00 42.19 127 TYR A N 1
ATOM 854 C CA . TYR A 1 127 ? 58.154 -28.144 -81.387 1.00 42.19 127 TYR A CA 1
ATOM 855 C C . TYR A 1 127 ? 59.097 -26.938 -81.528 1.00 42.19 127 TYR A C 1
ATOM 857 O O . TYR A 1 127 ? 60.107 -27.004 -82.229 1.00 42.19 127 TYR A O 1
ATOM 865 N N . LEU A 1 128 ? 58.806 -25.860 -80.793 1.00 49.97 128 LEU A N 1
ATOM 866 C CA . LEU A 1 128 ? 59.717 -24.732 -80.595 1.00 49.97 128 LEU A CA 1
ATOM 867 C C . LEU A 1 128 ? 60.535 -24.969 -79.318 1.00 49.97 128 LEU A C 1
ATOM 869 O O . LEU A 1 128 ? 59.994 -24.914 -78.215 1.00 49.97 128 LEU A O 1
ATOM 873 N N . GLN A 1 129 ? 61.834 -25.227 -79.459 1.00 45.31 129 GLN A N 1
ATOM 874 C CA . GLN A 1 129 ? 62.740 -25.426 -78.327 1.00 45.31 129 GLN A CA 1
ATOM 875 C C . GLN A 1 129 ? 63.670 -24.210 -78.203 1.00 45.31 129 GLN A C 1
ATOM 877 O O . GLN A 1 129 ? 64.610 -24.054 -78.980 1.00 45.31 129 GLN A O 1
ATOM 882 N N . VAL A 1 130 ? 63.377 -23.317 -77.250 1.00 51.31 130 VAL A N 1
ATOM 883 C CA . VAL A 1 130 ? 64.180 -22.112 -76.973 1.00 51.31 130 VAL A CA 1
ATOM 884 C C . VAL A 1 130 ? 65.060 -22.374 -75.755 1.00 51.31 130 VAL A C 1
ATOM 886 O O . VAL A 1 130 ? 64.558 -22.515 -74.644 1.00 51.31 130 VAL A O 1
ATOM 889 N N . PHE A 1 131 ? 66.376 -22.420 -75.948 1.00 44.78 131 PHE A N 1
ATOM 890 C CA . PHE A 1 131 ? 67.338 -22.486 -74.848 1.00 44.78 131 PHE A CA 1
ATOM 891 C C . PHE A 1 131 ? 67.832 -21.064 -74.544 1.00 44.78 131 PHE A C 1
ATOM 893 O O . PHE A 1 131 ? 68.868 -20.631 -75.038 1.00 44.78 131 PHE A O 1
ATOM 900 N N . GLY A 1 132 ? 67.023 -20.306 -73.795 1.00 49.66 132 GLY A N 1
ATOM 901 C CA . GLY A 1 132 ? 67.285 -18.912 -73.413 1.00 49.66 132 GLY A CA 1
ATOM 902 C C . GLY A 1 132 ? 66.064 -18.227 -72.782 1.00 49.66 132 GLY A C 1
ATOM 903 O O . GLY A 1 132 ? 64.980 -18.805 -72.726 1.00 49.66 132 GLY A O 1
ATOM 904 N N . THR A 1 133 ? 66.230 -16.996 -72.291 1.00 40.31 133 THR A N 1
ATOM 905 C CA . THR A 1 133 ? 65.175 -16.208 -71.627 1.00 40.31 133 THR A CA 1
ATOM 906 C C . THR A 1 133 ? 64.070 -15.815 -72.613 1.00 40.31 133 THR A C 1
ATOM 908 O O . THR A 1 133 ? 64.307 -15.042 -73.539 1.00 40.31 133 THR A O 1
ATOM 911 N N . ALA A 1 134 ? 62.850 -16.310 -72.398 1.00 44.44 134 ALA A N 1
ATOM 912 C CA . ALA A 1 134 ? 61.660 -15.849 -73.108 1.00 44.44 134 ALA A CA 1
ATOM 913 C C . ALA A 1 134 ? 60.994 -14.721 -72.301 1.00 44.44 134 ALA A C 1
ATOM 915 O O . ALA A 1 134 ? 60.496 -14.953 -71.202 1.00 44.44 134 ALA A O 1
ATOM 916 N N . SER A 1 135 ? 61.007 -13.495 -72.826 1.00 42.66 135 SER A N 1
ATOM 917 C CA . SER A 1 135 ? 60.249 -12.375 -72.258 1.00 42.66 135 SER A CA 1
ATOM 918 C C . SER A 1 135 ? 58.864 -12.347 -72.900 1.00 42.66 135 SER A C 1
ATOM 920 O O . SER A 1 135 ? 58.726 -11.973 -74.064 1.00 42.66 135 SER A O 1
ATOM 922 N N . PHE A 1 136 ? 57.843 -12.786 -72.163 1.00 46.47 136 PHE A N 1
ATOM 923 C CA . PHE A 1 136 ? 56.445 -12.649 -72.569 1.00 46.47 136 PHE A CA 1
ATOM 924 C C . PHE A 1 136 ? 55.879 -11.384 -71.919 1.00 46.47 136 PHE A C 1
ATOM 926 O O . PHE A 1 136 ? 55.644 -11.360 -70.714 1.00 46.47 136 PHE A O 1
ATOM 933 N N . GLY A 1 137 ? 55.686 -10.319 -72.698 1.00 41.47 137 GLY A N 1
ATOM 934 C CA . GLY A 1 137 ? 55.046 -9.097 -72.208 1.00 41.47 137 GLY A CA 1
ATOM 935 C C . GLY A 1 137 ? 53.540 -9.287 -71.979 1.00 41.47 137 GLY A C 1
ATOM 936 O O . GLY A 1 137 ? 52.826 -9.675 -72.899 1.00 41.47 137 GLY A O 1
ATOM 937 N N . ASP A 1 138 ? 53.085 -9.026 -70.750 1.00 50.53 138 ASP A N 1
ATOM 938 C CA . ASP A 1 138 ? 51.769 -8.486 -70.342 1.00 50.53 138 ASP A CA 1
ATOM 939 C C . ASP A 1 138 ? 50.451 -9.037 -70.938 1.00 50.53 138 ASP A C 1
ATOM 941 O O . ASP A 1 138 ? 49.415 -8.376 -70.881 1.00 50.53 138 ASP A O 1
ATOM 945 N N . LEU A 1 139 ? 50.410 -10.271 -71.445 1.00 45.00 139 LEU A N 1
ATOM 946 C CA . LEU A 1 139 ? 49.169 -10.859 -71.988 1.00 45.00 139 LEU A CA 1
ATOM 947 C C . LEU A 1 139 ? 48.411 -11.804 -71.037 1.00 45.00 139 LEU A C 1
ATOM 949 O O . LEU A 1 139 ? 47.269 -12.165 -71.320 1.00 45.00 139 LEU A O 1
ATOM 953 N N . SER A 1 140 ? 48.976 -12.178 -69.886 1.00 54.81 140 SER A N 1
ATOM 954 C CA . SER A 1 140 ? 48.318 -13.087 -68.929 1.00 54.81 140 SER A CA 1
ATOM 955 C C . SER A 1 140 ? 47.220 -12.418 -68.090 1.00 54.81 140 SER A C 1
ATOM 957 O O . SER A 1 140 ? 46.301 -13.102 -67.641 1.00 54.81 140 SER A O 1
ATOM 959 N N . TYR A 1 141 ? 47.262 -11.094 -67.920 1.00 48.81 141 TYR A N 1
ATOM 960 C CA . TYR A 1 141 ? 46.307 -10.368 -67.074 1.00 48.81 141 TYR A CA 1
ATOM 961 C C . TYR A 1 141 ? 44.945 -10.137 -67.758 1.00 48.81 141 TYR A C 1
ATOM 963 O O . TYR A 1 141 ? 43.898 -10.261 -67.126 1.00 48.81 141 TYR A O 1
ATOM 971 N N . TYR A 1 142 ? 44.927 -9.875 -69.070 1.00 50.66 142 TYR A N 1
ATOM 972 C CA . TYR A 1 142 ? 43.682 -9.558 -69.790 1.00 50.66 142 TYR A CA 1
ATOM 973 C C . TYR A 1 142 ? 42.835 -10.787 -70.160 1.00 50.66 142 TYR A C 1
ATOM 975 O O . TYR A 1 142 ? 41.615 -10.678 -70.274 1.00 50.66 142 TYR A O 1
ATOM 983 N N . ALA A 1 143 ? 43.442 -11.969 -70.300 1.00 52.22 143 ALA A N 1
ATOM 984 C CA . ALA A 1 143 ? 42.723 -13.181 -70.696 1.00 52.22 143 ALA A CA 1
ATOM 985 C C . ALA A 1 143 ? 41.786 -13.729 -69.598 1.00 52.22 143 ALA A C 1
ATOM 987 O O . ALA A 1 143 ? 40.775 -14.356 -69.911 1.00 52.22 143 ALA A O 1
ATOM 988 N N . GLN A 1 144 ? 42.075 -13.481 -68.313 1.00 52.72 144 GLN A N 1
ATOM 989 C CA . GLN A 1 144 ? 41.247 -13.999 -67.215 1.00 52.72 144 GLN A CA 1
ATOM 990 C C . GLN A 1 144 ? 39.989 -13.163 -66.952 1.00 52.72 144 GLN A C 1
ATOM 992 O O . GLN A 1 144 ? 38.951 -13.747 -66.632 1.00 52.72 144 GLN A O 1
ATOM 997 N N . LEU A 1 145 ? 40.033 -11.841 -67.169 1.00 49.34 145 LEU A N 1
ATOM 998 C CA . LEU A 1 145 ? 38.895 -10.942 -66.919 1.00 49.34 145 LEU A CA 1
ATOM 999 C C . LEU A 1 145 ? 37.678 -11.240 -67.814 1.00 49.34 145 LEU A C 1
ATOM 1001 O O . LEU A 1 145 ? 36.543 -10.999 -67.416 1.00 49.34 145 LEU A O 1
ATOM 1005 N N . LEU A 1 146 ? 37.906 -11.794 -69.008 1.00 49.53 146 LEU A N 1
ATOM 1006 C CA . LEU A 1 146 ? 36.855 -12.108 -69.983 1.00 49.53 146 LEU A CA 1
ATOM 1007 C C . LEU A 1 146 ? 36.276 -13.526 -69.834 1.00 49.53 146 LEU A C 1
ATOM 1009 O O . LEU A 1 146 ? 35.321 -13.868 -70.524 1.00 49.53 146 LEU A O 1
ATOM 1013 N N . SER A 1 147 ? 36.827 -14.360 -68.943 1.00 51.75 147 SER A N 1
ATOM 1014 C CA . SER A 1 147 ? 36.476 -15.788 -68.855 1.00 51.75 147 SER A CA 1
ATOM 1015 C C . SER A 1 147 ? 35.299 -16.122 -67.926 1.00 51.75 147 SER A C 1
ATOM 1017 O O . SER A 1 147 ? 34.930 -17.288 -67.816 1.00 51.75 147 SER A O 1
ATOM 1019 N N . GLY A 1 148 ? 34.708 -15.136 -67.239 1.00 51.16 148 GLY A N 1
ATOM 1020 C CA . GLY A 1 148 ? 33.561 -15.356 -66.345 1.00 51.16 148 GLY A CA 1
ATOM 1021 C C . GLY A 1 148 ? 33.848 -16.210 -65.099 1.00 51.16 148 GLY A C 1
ATOM 1022 O O . GLY A 1 148 ? 32.914 -16.582 -64.394 1.00 51.16 148 GLY A O 1
ATOM 1023 N N . ASN A 1 149 ? 35.114 -16.518 -64.798 1.00 47.91 149 ASN A N 1
ATOM 1024 C CA . ASN A 1 149 ? 35.493 -17.237 -63.582 1.00 47.91 149 ASN A CA 1
ATOM 1025 C C . ASN A 1 149 ? 35.575 -16.290 -62.370 1.00 47.91 149 ASN A C 1
ATOM 1027 O O . ASN A 1 149 ? 36.093 -15.178 -62.503 1.00 47.91 149 ASN A O 1
ATOM 1031 N N . PRO A 1 150 ? 35.122 -16.714 -61.173 1.00 47.72 150 PRO A N 1
ATOM 1032 C CA . PRO A 1 150 ? 35.245 -15.902 -59.969 1.00 47.72 150 PRO A CA 1
ATOM 1033 C C . PRO A 1 150 ? 36.725 -15.662 -59.636 1.00 47.72 150 PRO A C 1
ATOM 1035 O O . PRO A 1 150 ? 37.515 -16.603 -59.552 1.00 47.72 150 PRO A O 1
ATOM 1038 N N . LEU A 1 151 ? 37.083 -14.395 -59.396 1.00 52.59 151 LEU A N 1
ATOM 1039 C CA . LEU A 1 151 ? 38.425 -13.943 -58.984 1.00 52.59 151 LEU A CA 1
ATOM 1040 C C . LEU A 1 151 ? 38.908 -14.569 -57.660 1.00 52.59 151 LEU A C 1
ATOM 1042 O O . LEU A 1 151 ? 40.091 -14.500 -57.339 1.00 52.59 151 LEU A O 1
ATOM 1046 N N . LEU A 1 152 ? 38.010 -15.204 -56.905 1.00 51.94 152 LEU A N 1
ATOM 1047 C CA . LEU A 1 152 ? 38.309 -15.941 -55.682 1.00 51.94 152 LEU A CA 1
ATOM 1048 C C . LEU A 1 152 ? 38.031 -17.427 -55.909 1.00 51.94 152 LEU A C 1
ATOM 1050 O O . LEU A 1 152 ? 36.953 -17.936 -55.611 1.00 51.94 152 LEU A O 1
ATOM 1054 N N . ASN A 1 153 ? 39.014 -18.123 -56.472 1.00 52.41 153 ASN A N 1
ATOM 1055 C CA . ASN A 1 153 ? 39.002 -19.573 -56.586 1.00 52.41 153 ASN A CA 1
ATOM 1056 C C . ASN A 1 153 ? 39.908 -20.154 -55.493 1.00 52.41 153 ASN A C 1
ATOM 1058 O O . ASN A 1 153 ? 41.125 -20.144 -55.632 1.00 52.41 153 ASN A O 1
ATOM 1062 N N . PHE A 1 154 ? 39.316 -20.680 -54.418 1.00 52.22 154 PHE A N 1
ATOM 1063 C CA . PHE A 1 154 ? 40.037 -21.385 -53.346 1.00 52.22 154 PHE A CA 1
ATOM 1064 C C . PHE A 1 154 ? 40.441 -22.818 -53.740 1.00 52.22 154 PHE A C 1
ATOM 1066 O O . PHE A 1 154 ? 40.656 -23.672 -52.881 1.00 52.22 154 PHE A O 1
ATOM 1073 N N . SER A 1 155 ? 40.518 -23.119 -55.039 1.00 52.28 155 SER A N 1
ATOM 1074 C CA . SER A 1 155 ? 41.037 -24.394 -55.513 1.00 52.28 155 SER A CA 1
ATOM 1075 C C . SER A 1 155 ? 42.515 -24.512 -55.143 1.00 52.28 155 SER A C 1
ATOM 1077 O O . SER A 1 155 ? 43.303 -23.627 -55.494 1.00 52.28 155 SER A O 1
ATOM 1079 N N . PRO A 1 156 ? 42.939 -25.642 -54.553 1.00 49.84 156 PRO A N 1
ATOM 1080 C CA . PRO A 1 156 ? 44.337 -25.926 -54.271 1.00 49.84 156 PRO A CA 1
ATOM 1081 C C . PRO A 1 156 ? 45.182 -26.172 -55.543 1.00 49.84 156 PRO A C 1
ATOM 1083 O O . PRO A 1 156 ? 46.242 -26.794 -55.479 1.00 49.84 156 PRO A O 1
ATOM 1086 N N . GLY A 1 157 ? 44.752 -25.681 -56.707 1.00 54.12 157 GLY A N 1
ATOM 1087 C CA . GLY A 1 157 ? 45.525 -25.631 -57.946 1.00 54.12 157 GLY A CA 1
ATOM 1088 C C . GLY A 1 157 ? 45.666 -24.233 -58.558 1.00 54.12 157 GLY A C 1
ATOM 1089 O O . GLY A 1 157 ? 46.396 -24.102 -59.536 1.00 54.12 157 GLY A O 1
ATOM 1090 N N . ASN A 1 158 ? 45.006 -23.193 -58.028 1.00 53.09 158 ASN A N 1
ATOM 1091 C CA . ASN A 1 158 ? 44.907 -21.886 -58.690 1.00 53.09 158 ASN A CA 1
ATOM 1092 C C . ASN A 1 158 ? 45.345 -20.750 -57.740 1.00 53.09 158 ASN A C 1
ATOM 1094 O O . ASN A 1 158 ? 44.593 -20.330 -56.869 1.00 53.09 158 ASN A O 1
ATOM 1098 N N . TYR A 1 159 ? 46.598 -20.295 -57.867 1.00 57.09 159 TYR A N 1
ATOM 1099 C CA . TYR A 1 159 ? 47.341 -19.635 -56.775 1.00 57.09 159 TYR A CA 1
ATOM 1100 C C . TYR A 1 159 ? 47.981 -18.290 -57.141 1.00 57.09 159 TYR A C 1
ATOM 1102 O O . TYR A 1 159 ? 49.128 -18.029 -56.788 1.00 57.09 159 TYR A O 1
ATOM 1110 N N . LEU A 1 160 ? 47.272 -17.415 -57.846 1.00 55.66 160 LEU A N 1
ATOM 1111 C CA . LEU A 1 160 ? 47.842 -16.110 -58.212 1.00 55.66 160 LEU A CA 1
ATOM 1112 C C . LEU A 1 160 ? 47.887 -15.090 -57.052 1.00 55.66 160 LEU A C 1
ATOM 1114 O O . LEU A 1 160 ? 48.531 -14.058 -57.198 1.00 55.66 160 LEU A O 1
ATOM 1118 N N . LEU A 1 161 ? 47.257 -15.370 -55.901 1.00 58.53 161 LEU A N 1
ATOM 1119 C CA . LEU A 1 161 ? 47.108 -14.414 -54.784 1.00 58.53 161 LEU A CA 1
ATOM 1120 C C . LEU A 1 161 ? 47.567 -14.939 -53.405 1.00 58.53 161 LEU A C 1
ATOM 1122 O O . LEU A 1 161 ? 47.296 -14.298 -52.392 1.00 58.53 161 LEU A O 1
ATOM 1126 N N . TYR A 1 162 ? 48.242 -16.093 -53.342 1.00 58.97 162 TYR A N 1
ATOM 1127 C CA . TYR A 1 162 ? 48.591 -16.758 -52.077 1.00 58.97 162 TYR A CA 1
ATOM 1128 C C . TYR A 1 162 ? 50.115 -16.915 -51.924 1.00 58.97 162 TYR A C 1
ATOM 1130 O O . TYR A 1 162 ? 50.737 -17.640 -52.704 1.00 58.97 162 TYR A O 1
ATOM 1138 N N . ASP A 1 163 ? 50.720 -16.260 -50.924 1.00 66.00 163 ASP A N 1
ATOM 1139 C CA . ASP A 1 163 ? 52.137 -16.446 -50.580 1.00 66.00 163 ASP A CA 1
ATOM 1140 C C . ASP A 1 163 ? 52.303 -17.734 -49.763 1.00 66.00 163 ASP A C 1
ATOM 1142 O O . ASP A 1 163 ? 51.880 -17.849 -48.609 1.00 66.00 163 ASP A O 1
ATOM 1146 N N . ARG A 1 164 ? 52.949 -18.725 -50.384 1.00 58.44 164 ARG A N 1
ATOM 1147 C CA . ARG A 1 164 ? 53.175 -20.057 -49.806 1.00 58.44 164 ARG A CA 1
ATOM 1148 C C . ARG A 1 164 ? 54.181 -20.064 -48.661 1.00 58.44 164 ARG A C 1
ATOM 1150 O O . ARG A 1 164 ? 54.200 -21.010 -47.884 1.00 58.44 164 ARG A O 1
ATOM 1157 N N . THR A 1 165 ? 55.025 -19.046 -48.564 1.00 66.12 165 THR A N 1
ATOM 1158 C CA . THR A 1 165 ? 56.091 -18.987 -47.558 1.00 66.12 165 THR A CA 1
ATOM 1159 C C . THR A 1 165 ? 55.538 -18.597 -46.192 1.00 66.12 165 THR A C 1
ATOM 1161 O O . THR A 1 165 ? 56.051 -19.025 -45.163 1.00 66.12 165 THR A O 1
ATOM 1164 N N . THR A 1 166 ? 54.467 -17.804 -46.186 1.00 68.62 166 THR A N 1
ATOM 1165 C CA . THR A 1 166 ? 53.867 -17.223 -44.980 1.00 68.62 166 THR A CA 1
ATOM 1166 C C . THR A 1 166 ? 52.458 -17.754 -44.688 1.00 68.62 166 THR A C 1
ATOM 1168 O O . THR A 1 166 ? 51.890 -17.419 -43.649 1.00 68.62 166 THR A O 1
ATOM 1171 N N . ASN A 1 167 ? 51.900 -18.605 -45.567 1.00 71.31 167 ASN A N 1
ATOM 1172 C CA . ASN A 1 167 ? 50.490 -19.019 -45.550 1.00 71.31 167 ASN A CA 1
ATOM 1173 C C . ASN A 1 167 ? 49.556 -17.806 -45.431 1.00 71.31 167 ASN A C 1
ATOM 1175 O O . ASN A 1 167 ? 48.624 -17.782 -44.622 1.00 71.31 167 ASN A O 1
ATOM 1179 N N . ALA A 1 168 ? 49.860 -16.768 -46.213 1.00 72.12 168 ALA A N 1
ATOM 1180 C CA . ALA A 1 168 ? 49.133 -15.517 -46.167 1.00 72.12 168 ALA A CA 1
ATOM 1181 C C . ALA A 1 168 ? 48.632 -15.071 -47.544 1.00 72.12 168 ALA A C 1
ATOM 1183 O O . ALA A 1 168 ? 49.295 -15.242 -48.568 1.00 72.12 168 ALA A O 1
ATOM 1184 N N . ALA A 1 169 ? 47.450 -14.465 -47.555 1.00 76.62 169 ALA A N 1
ATOM 1185 C CA . ALA A 1 169 ? 46.880 -13.782 -48.705 1.00 76.62 169 ALA A CA 1
ATOM 1186 C C . ALA A 1 169 ? 46.510 -12.364 -48.286 1.00 76.62 169 ALA A C 1
ATOM 1188 O O . ALA A 1 169 ? 45.704 -12.184 -47.374 1.00 76.62 169 ALA A O 1
ATOM 1189 N N . SER A 1 170 ? 47.084 -11.364 -48.954 1.00 71.94 170 SER A N 1
ATOM 1190 C CA . SER A 1 170 ? 46.728 -9.963 -48.741 1.00 71.94 170 SER A CA 1
ATOM 1191 C C . SER A 1 170 ? 46.071 -9.399 -49.990 1.00 71.94 170 SER A C 1
ATOM 1193 O O . SER A 1 170 ? 46.691 -9.334 -51.051 1.00 71.94 170 SER A O 1
ATOM 1195 N N . ILE A 1 171 ? 44.820 -8.964 -49.866 1.00 77.38 171 ILE A N 1
ATOM 1196 C CA . ILE A 1 171 ? 44.160 -8.142 -50.875 1.00 77.38 171 ILE A CA 1
ATOM 1197 C C . ILE A 1 171 ? 44.520 -6.691 -50.572 1.00 77.38 171 ILE A C 1
ATOM 1199 O O . ILE A 1 171 ? 44.035 -6.090 -49.607 1.00 77.38 171 ILE A O 1
ATOM 1203 N N . ASN A 1 172 ? 45.390 -6.136 -51.407 1.00 72.12 172 ASN A N 1
ATOM 1204 C CA . ASN A 1 172 ? 45.786 -4.738 -51.338 1.00 72.12 172 ASN A CA 1
ATOM 1205 C C . ASN A 1 172 ? 44.904 -3.925 -52.291 1.00 72.12 172 ASN A C 1
ATOM 1207 O O . ASN A 1 172 ? 44.750 -4.286 -53.457 1.00 72.12 172 ASN A O 1
ATOM 1211 N N . ILE A 1 173 ? 44.340 -2.817 -51.808 1.00 69.06 173 ILE A N 1
ATOM 1212 C CA . ILE A 1 173 ? 43.697 -1.813 -52.666 1.00 69.06 173 ILE A CA 1
ATOM 1213 C C . ILE A 1 173 ? 44.603 -0.583 -52.637 1.00 69.06 173 ILE A C 1
ATOM 1215 O O . ILE A 1 173 ? 44.691 0.109 -51.620 1.00 69.06 173 ILE A O 1
ATOM 1219 N N . GLY A 1 174 ? 45.320 -0.346 -53.738 1.00 78.38 174 GLY A N 1
ATOM 1220 C CA . GLY A 1 174 ? 46.450 0.585 -53.762 1.00 78.38 174 GLY A CA 1
ATOM 1221 C C . GLY A 1 174 ? 47.665 0.009 -53.023 1.00 78.38 174 GLY A C 1
ATOM 1222 O O . GLY A 1 174 ? 47.979 -1.169 -53.172 1.00 78.38 174 GLY A O 1
ATOM 1223 N N . SER A 1 175 ? 48.346 0.830 -52.218 1.00 75.94 175 SER A N 1
ATOM 1224 C CA . SER A 1 175 ? 49.513 0.418 -51.418 1.00 75.94 175 SER A CA 1
ATOM 1225 C C . SER A 1 175 ? 49.168 -0.125 -50.022 1.00 75.94 175 SER A C 1
ATOM 1227 O O . SER A 1 175 ? 50.073 -0.522 -49.292 1.00 75.94 175 SER A O 1
ATOM 1229 N N . ALA A 1 176 ? 47.888 -0.147 -49.634 1.00 71.94 176 ALA A N 1
ATOM 1230 C CA . ALA A 1 176 ? 47.453 -0.554 -48.298 1.00 71.94 176 ALA A CA 1
ATOM 1231 C C . ALA A 1 176 ? 46.770 -1.940 -48.303 1.00 71.94 176 ALA A C 1
ATOM 1233 O O . ALA A 1 176 ? 45.885 -2.173 -49.138 1.00 71.94 176 ALA A O 1
ATOM 1234 N N . PRO A 1 177 ? 47.112 -2.841 -47.360 1.00 71.81 177 PRO A N 1
ATOM 1235 C CA . PRO A 1 177 ? 46.405 -4.104 -47.170 1.00 71.81 177 PRO A CA 1
ATOM 1236 C C . PRO A 1 177 ? 45.013 -3.851 -46.591 1.00 71.81 177 PRO A C 1
ATOM 1238 O O . PRO A 1 177 ? 44.867 -3.167 -45.580 1.00 71.81 177 PRO A O 1
ATOM 1241 N N . ARG A 1 178 ? 43.978 -4.392 -47.243 1.00 76.31 178 ARG A N 1
ATOM 1242 C CA . ARG A 1 178 ? 42.573 -4.243 -46.823 1.00 76.31 178 ARG A CA 1
ATOM 1243 C C . ARG A 1 178 ? 41.959 -5.539 -46.317 1.00 76.31 178 ARG A C 1
ATOM 1245 O O . ARG A 1 178 ? 41.024 -5.493 -45.535 1.00 76.31 178 ARG A O 1
ATOM 1252 N N . LEU A 1 179 ? 42.496 -6.682 -46.720 1.00 75.88 179 LEU A N 1
ATOM 1253 C CA . LEU A 1 179 ? 42.156 -7.978 -46.149 1.00 75.88 179 LEU A CA 1
ATOM 1254 C C . LEU A 1 179 ? 43.422 -8.815 -46.143 1.00 75.88 179 LEU A C 1
ATOM 1256 O O . LEU A 1 179 ? 43.962 -9.085 -47.208 1.00 75.88 179 LEU A O 1
ATOM 1260 N N . SER A 1 180 ? 43.881 -9.216 -44.966 1.00 78.50 180 SER A N 1
ATOM 1261 C CA . SER A 1 180 ? 45.004 -10.126 -44.799 1.00 78.50 180 SER A CA 1
ATOM 1262 C C . SER A 1 180 ? 44.510 -11.389 -44.113 1.00 78.50 180 SER A C 1
ATOM 1264 O O . SER A 1 180 ? 44.028 -11.352 -42.985 1.00 78.50 180 SER A O 1
ATOM 1266 N N . VAL A 1 181 ? 44.598 -12.513 -44.804 1.00 75.94 181 VAL A N 1
ATOM 1267 C CA . VAL A 1 181 ? 44.417 -13.837 -44.215 1.00 75.94 181 VAL A CA 1
ATOM 1268 C C . VAL A 1 181 ? 45.812 -14.359 -43.935 1.00 75.94 181 VAL A C 1
ATOM 1270 O O . VAL A 1 181 ? 46.611 -14.410 -44.859 1.00 75.94 181 VAL A O 1
ATOM 1273 N N . THR A 1 182 ? 46.120 -14.725 -42.698 1.00 76.62 182 THR A N 1
ATOM 1274 C CA . THR A 1 182 ? 47.374 -15.385 -42.319 1.00 76.62 182 THR A CA 1
ATOM 1275 C C . THR A 1 182 ? 47.081 -16.776 -41.767 1.00 76.62 182 THR A C 1
ATOM 1277 O O . THR A 1 182 ? 45.929 -17.137 -41.517 1.00 76.62 182 THR A O 1
ATOM 1280 N N . ALA A 1 183 ? 48.131 -17.558 -41.513 1.00 69.81 183 ALA A N 1
ATOM 1281 C CA . ALA A 1 183 ? 48.008 -18.875 -40.893 1.00 69.81 183 ALA A CA 1
ATOM 1282 C C . ALA A 1 183 ? 47.323 -18.861 -39.510 1.00 69.81 183 ALA A C 1
ATOM 1284 O O . ALA A 1 183 ? 46.840 -19.898 -39.063 1.00 69.81 183 ALA A O 1
ATOM 1285 N N . THR A 1 184 ? 47.301 -17.715 -38.820 1.00 68.06 184 THR A N 1
ATOM 1286 C CA . THR A 1 184 ? 46.789 -17.585 -37.446 1.00 68.06 184 THR A CA 1
ATOM 1287 C C . THR A 1 184 ? 45.516 -16.750 -37.332 1.00 68.06 184 THR A C 1
ATOM 1289 O O . THR A 1 184 ? 44.950 -16.669 -36.243 1.00 68.06 184 THR A O 1
ATOM 1292 N N . GLY A 1 185 ? 45.026 -16.154 -38.421 1.00 68.81 185 GLY A N 1
ATOM 1293 C CA . GLY A 1 185 ? 43.770 -15.413 -38.391 1.00 68.81 185 GLY A CA 1
ATOM 1294 C C . GLY A 1 185 ? 43.523 -14.544 -39.616 1.00 68.81 185 GLY A C 1
ATOM 1295 O O . GLY A 1 185 ? 44.330 -14.465 -40.536 1.00 68.81 185 GLY A O 1
ATOM 1296 N N . VAL A 1 186 ? 42.378 -13.869 -39.612 1.00 77.50 186 VAL A N 1
ATOM 1297 C CA . VAL A 1 186 ? 42.011 -12.866 -40.615 1.00 77.50 186 VAL A CA 1
ATOM 1298 C C . VAL A 1 186 ? 42.119 -11.488 -39.967 1.00 77.50 186 VAL A C 1
ATOM 1300 O O . VAL A 1 186 ? 41.520 -11.245 -38.924 1.00 77.50 186 VAL A O 1
ATOM 1303 N N . SER A 1 187 ? 42.891 -10.594 -40.578 1.00 70.31 187 SER A N 1
ATOM 1304 C CA . SER A 1 187 ? 43.067 -9.200 -40.179 1.00 70.31 187 SER A CA 1
ATOM 1305 C C . SER A 1 187 ? 42.562 -8.284 -41.287 1.00 70.31 187 SER A C 1
ATOM 1307 O O . SER A 1 187 ? 42.903 -8.455 -42.458 1.00 70.31 187 SER A O 1
ATOM 1309 N N . ILE A 1 188 ? 41.752 -7.296 -40.921 1.00 76.31 188 ILE A N 1
ATOM 1310 C CA . ILE A 1 188 ? 41.271 -6.252 -41.825 1.00 76.31 188 ILE A CA 1
ATOM 1311 C C . ILE A 1 188 ? 41.764 -4.919 -41.255 1.00 76.31 188 ILE A C 1
ATOM 1313 O O . ILE A 1 188 ? 41.185 -4.417 -40.292 1.00 76.31 188 ILE A O 1
ATOM 1317 N N . PRO A 1 189 ? 42.888 -4.382 -41.764 1.00 58.41 189 PRO A N 1
ATOM 1318 C CA . PRO A 1 189 ? 43.475 -3.156 -41.238 1.00 58.41 189 PRO A CA 1
ATOM 1319 C C . PRO A 1 189 ? 42.654 -1.917 -41.634 1.00 58.41 189 PRO A C 1
ATOM 1321 O O . PRO A 1 189 ? 42.517 -1.589 -42.818 1.00 58.41 189 PRO A O 1
ATOM 1324 N N . GLY A 1 190 ? 42.151 -1.207 -40.622 1.00 62.94 190 GLY A N 1
ATOM 1325 C CA . GLY A 1 190 ? 41.286 -0.027 -40.745 1.00 62.94 190 GLY A CA 1
ATOM 1326 C C . GLY A 1 190 ? 39.841 -0.320 -40.338 1.00 62.94 190 GLY A C 1
ATOM 1327 O O . GLY A 1 190 ? 39.460 -1.479 -40.193 1.00 62.94 190 GLY A O 1
ATOM 1328 N N . ASP A 1 191 ? 39.034 0.728 -40.150 1.00 50.25 191 ASP A N 1
ATOM 1329 C CA . ASP A 1 191 ? 37.604 0.561 -39.888 1.00 50.25 191 ASP A CA 1
ATOM 1330 C C . ASP A 1 191 ? 36.982 -0.241 -41.035 1.00 50.25 191 ASP A C 1
ATOM 1332 O O . ASP A 1 191 ? 36.912 0.225 -42.178 1.00 50.25 191 ASP A O 1
ATOM 1336 N N . LEU A 1 192 ? 36.500 -1.449 -40.738 1.00 49.56 192 LEU A N 1
ATOM 1337 C CA . LEU A 1 192 ? 35.440 -2.050 -41.532 1.00 49.56 192 LEU A CA 1
ATOM 1338 C C . LEU A 1 192 ? 34.222 -1.145 -41.393 1.00 49.56 192 LEU A C 1
ATOM 1340 O O . LEU A 1 192 ? 33.330 -1.379 -40.579 1.00 49.56 192 LEU A O 1
ATOM 1344 N N . ALA A 1 193 ? 34.144 -0.131 -42.243 1.00 46.16 193 ALA A N 1
ATOM 1345 C CA . ALA A 1 193 ? 32.853 0.307 -42.703 1.00 46.16 193 ALA A CA 1
ATOM 1346 C C . ALA A 1 193 ? 32.288 -0.878 -43.493 1.00 46.16 193 ALA A C 1
ATOM 1348 O O . ALA A 1 193 ? 32.504 -1.006 -44.698 1.00 46.16 193 ALA A O 1
ATOM 1349 N N . PHE A 1 194 ? 31.573 -1.778 -42.808 1.00 49.59 194 PHE A N 1
ATOM 1350 C CA . PHE A 1 194 ? 30.482 -2.475 -43.463 1.00 49.59 194 PHE A CA 1
ATOM 1351 C C . PHE A 1 194 ? 29.580 -1.361 -43.976 1.00 49.59 194 PHE A C 1
ATOM 1353 O O . PHE A 1 194 ? 28.723 -0.854 -43.259 1.00 49.59 194 PHE A O 1
ATOM 1360 N N . GLN A 1 195 ? 29.804 -0.942 -45.217 1.00 44.50 195 GLN A N 1
ATOM 1361 C CA . GLN A 1 195 ? 28.834 -0.176 -45.964 1.00 44.50 195 GLN A CA 1
ATOM 1362 C C . GLN A 1 195 ? 27.734 -1.166 -46.345 1.00 44.50 195 GLN A C 1
ATOM 1364 O O . GLN A 1 195 ? 27.501 -1.473 -47.509 1.00 44.50 195 GLN A O 1
ATOM 1369 N N . THR A 1 196 ? 27.053 -1.696 -45.326 1.00 47.25 196 THR A N 1
ATOM 1370 C CA . THR A 1 196 ? 25.637 -1.928 -45.472 1.00 47.25 196 THR A CA 1
ATOM 1371 C C . THR A 1 196 ? 25.105 -0.540 -45.789 1.00 47.25 196 THR A C 1
ATOM 1373 O O . THR A 1 196 ? 25.079 0.369 -44.958 1.00 47.25 196 THR A O 1
ATOM 1376 N N . THR A 1 197 ? 24.773 -0.324 -47.060 1.00 46.25 197 THR A N 1
ATOM 1377 C CA . THR A 1 197 ? 23.696 0.605 -47.378 1.00 46.25 197 THR A CA 1
ATOM 1378 C C . THR A 1 197 ? 22.633 0.361 -46.319 1.00 46.25 197 THR A C 1
ATOM 1380 O O . THR A 1 197 ? 22.271 -0.786 -46.062 1.00 46.25 197 THR A O 1
ATOM 1383 N N . SER A 1 198 ? 22.336 1.416 -45.570 1.00 54.44 198 SER A N 1
ATOM 1384 C CA . SER A 1 198 ? 21.708 1.345 -44.261 1.00 54.44 198 SER A CA 1
ATOM 1385 C C . SER A 1 198 ? 20.601 0.296 -44.169 1.00 54.44 198 SER A C 1
ATOM 1387 O O . SER A 1 198 ? 19.840 0.098 -45.112 1.00 54.44 198 SER A O 1
ATOM 1389 N N . SER A 1 199 ? 20.484 -0.270 -42.966 1.00 45.81 199 SER A N 1
ATOM 1390 C CA . SER A 1 199 ? 19.297 -0.873 -42.351 1.00 45.81 199 SER A CA 1
ATOM 1391 C C . SER A 1 199 ? 19.388 -2.369 -42.018 1.00 45.81 199 SER A C 1
ATOM 1393 O O . SER A 1 199 ? 19.516 -3.246 -42.862 1.00 45.81 199 SER A O 1
ATOM 1395 N N . ASN A 1 200 ? 19.201 -2.620 -40.718 1.00 45.84 200 ASN A N 1
ATOM 1396 C CA . ASN A 1 200 ? 18.604 -3.815 -40.133 1.00 45.84 200 ASN A CA 1
ATOM 1397 C C . ASN A 1 200 ? 19.482 -5.056 -39.878 1.00 45.84 200 ASN A C 1
ATOM 1399 O O . ASN A 1 200 ? 19.304 -6.102 -40.491 1.00 45.84 200 ASN A O 1
ATOM 1403 N N . ILE A 1 201 ? 20.147 -5.049 -38.713 1.00 55.62 201 ILE A N 1
ATOM 1404 C CA . ILE A 1 201 ? 20.225 -6.251 -37.846 1.00 55.62 201 ILE A CA 1
ATOM 1405 C C . ILE A 1 201 ? 18.811 -6.631 -37.309 1.00 55.62 201 ILE A C 1
ATOM 1407 O O . ILE A 1 201 ? 18.654 -7.524 -36.489 1.00 55.62 201 ILE A O 1
ATOM 1411 N N . ASN A 1 202 ? 17.720 -6.029 -37.808 1.00 51.00 202 ASN A N 1
ATOM 1412 C CA . ASN A 1 202 ? 16.349 -6.484 -37.535 1.00 51.00 202 ASN A CA 1
ATOM 1413 C C . ASN A 1 202 ? 16.039 -7.876 -38.128 1.00 51.00 202 ASN A C 1
ATOM 1415 O O . ASN A 1 202 ? 14.980 -8.427 -37.839 1.00 51.00 202 ASN A O 1
ATOM 1419 N N . GLY A 1 203 ? 16.947 -8.454 -38.926 1.00 49.16 203 GLY A N 1
ATOM 1420 C CA . GLY A 1 203 ? 16.824 -9.794 -39.507 1.00 49.16 203 GLY A CA 1
ATOM 1421 C C . GLY A 1 203 ? 17.570 -10.914 -38.773 1.00 49.16 203 GLY A C 1
ATOM 1422 O O . GLY A 1 203 ? 17.492 -12.056 -39.217 1.00 49.16 203 GLY A O 1
ATOM 1423 N N . ALA A 1 204 ? 18.287 -10.639 -37.674 1.00 54.56 204 ALA A N 1
ATOM 1424 C CA . ALA A 1 204 ? 18.901 -11.705 -36.882 1.00 54.56 204 ALA A CA 1
ATOM 1425 C C . ALA A 1 204 ? 17.795 -12.515 -36.182 1.00 54.56 204 ALA A C 1
ATOM 1427 O O . ALA A 1 204 ? 17.282 -12.139 -35.122 1.00 54.56 204 ALA A O 1
ATOM 1428 N N . THR A 1 205 ? 17.372 -13.607 -36.816 1.00 53.34 205 THR A N 1
ATOM 1429 C CA . THR A 1 205 ? 16.486 -14.598 -36.211 1.00 53.34 205 THR A CA 1
ATOM 1430 C C . THR A 1 205 ? 17.277 -15.346 -35.149 1.00 53.34 205 THR A C 1
ATOM 1432 O O . THR A 1 205 ? 18.283 -15.985 -35.458 1.00 53.34 205 THR A O 1
ATOM 1435 N N . SER A 1 206 ? 16.829 -15.271 -33.899 1.00 52.09 206 SER A N 1
ATOM 1436 C CA . SER A 1 206 ? 17.349 -16.125 -32.833 1.00 52.09 206 SER A CA 1
ATOM 1437 C C . SER A 1 206 ? 17.046 -17.584 -33.191 1.00 52.09 206 SER A C 1
ATOM 1439 O O . SER A 1 206 ? 15.886 -17.987 -33.166 1.00 52.09 206 SER A O 1
ATOM 1441 N N . GLN A 1 207 ? 18.067 -18.375 -33.533 1.00 52.66 207 GLN A N 1
ATOM 1442 C CA . GLN A 1 207 ? 17.958 -19.834 -33.668 1.00 52.66 207 GLN A CA 1
ATOM 1443 C C . GLN A 1 207 ? 18.094 -20.543 -32.308 1.00 52.66 207 GLN A C 1
ATOM 1445 O O . GLN A 1 207 ? 18.652 -21.631 -32.215 1.00 52.66 207 GLN A O 1
ATOM 1450 N N . LEU A 1 208 ? 17.566 -19.953 -31.233 1.00 56.75 208 LEU A N 1
ATOM 1451 C CA . LEU A 1 208 ? 17.277 -20.698 -30.004 1.00 56.75 208 LEU A CA 1
ATOM 1452 C C . LEU A 1 208 ? 15.984 -21.490 -30.227 1.00 56.75 208 LEU A C 1
ATOM 1454 O O . LEU A 1 208 ? 14.947 -21.181 -29.642 1.00 56.75 208 LEU A O 1
ATOM 1458 N N . ALA A 1 209 ? 16.016 -22.416 -31.186 1.00 56.56 209 ALA A N 1
ATOM 1459 C CA . ALA A 1 209 ? 14.831 -23.119 -31.634 1.00 56.56 209 ALA A CA 1
ATOM 1460 C C . ALA A 1 209 ? 14.748 -24.516 -31.013 1.00 56.56 209 ALA A C 1
ATOM 1462 O O . ALA A 1 209 ? 15.059 -25.513 -31.661 1.00 56.56 209 ALA A O 1
ATOM 1463 N N . ASP A 1 210 ? 14.297 -24.587 -29.760 1.00 74.00 210 ASP A N 1
ATOM 1464 C CA . ASP A 1 210 ? 13.758 -25.835 -29.218 1.00 74.00 210 ASP A CA 1
ATOM 1465 C C . ASP A 1 210 ? 12.504 -26.240 -30.017 1.00 74.00 210 ASP A C 1
ATOM 1467 O O . ASP A 1 210 ? 11.814 -25.392 -30.598 1.00 74.00 210 ASP A O 1
ATOM 1471 N N . ALA A 1 211 ? 12.188 -27.536 -30.076 1.00 77.94 211 ALA A N 1
ATOM 1472 C CA . ALA A 1 211 ? 11.011 -28.021 -30.798 1.00 77.94 211 ALA A CA 1
ATOM 1473 C C . ALA A 1 211 ? 9.726 -27.328 -30.291 1.00 77.94 211 ALA A C 1
ATOM 1475 O O . ALA A 1 211 ? 9.423 -27.364 -29.102 1.00 77.94 211 ALA A O 1
ATOM 1476 N N . GLY A 1 212 ? 8.977 -26.683 -31.194 1.00 82.62 212 GLY A N 1
ATOM 1477 C CA . GLY A 1 212 ? 7.774 -25.901 -30.862 1.00 82.62 212 GLY A CA 1
ATOM 1478 C C . GLY A 1 212 ? 8.008 -24.399 -30.639 1.00 82.62 212 GLY A C 1
ATOM 1479 O O . GLY A 1 212 ? 7.046 -23.652 -30.469 1.00 82.62 212 GLY A O 1
ATOM 1480 N N . SER A 1 213 ? 9.257 -23.931 -30.679 1.00 82.44 213 SER A N 1
ATOM 1481 C CA . SER A 1 213 ? 9.576 -22.499 -30.656 1.00 82.44 213 SER A CA 1
ATOM 1482 C C . SER A 1 213 ? 9.113 -21.788 -31.935 1.00 82.44 213 SER A C 1
ATOM 1484 O O . SER A 1 213 ? 9.187 -22.311 -33.048 1.00 82.44 213 SER A O 1
ATOM 1486 N N . VAL A 1 214 ? 8.635 -20.554 -31.778 1.00 82.88 214 VAL A N 1
ATOM 1487 C CA . VAL A 1 214 ? 8.237 -19.692 -32.896 1.00 82.88 214 VAL A CA 1
ATOM 1488 C C . VAL A 1 214 ? 9.409 -18.782 -33.246 1.00 82.88 214 VAL A C 1
ATOM 1490 O O . VAL A 1 214 ? 9.967 -18.123 -32.367 1.00 82.88 214 VAL A O 1
ATOM 1493 N N . VAL A 1 215 ? 9.768 -18.717 -34.531 1.00 82.19 215 VAL A N 1
ATOM 1494 C CA . VAL A 1 215 ? 10.824 -17.819 -35.019 1.00 82.19 215 VAL A CA 1
ATOM 1495 C C . VAL A 1 215 ? 10.426 -16.369 -34.751 1.00 82.19 215 VAL A C 1
ATOM 1497 O O . VAL A 1 215 ? 9.354 -15.915 -35.151 1.00 82.19 215 VAL A O 1
ATOM 1500 N N . ARG A 1 216 ? 11.304 -15.627 -34.075 1.00 81.44 216 ARG A N 1
ATOM 1501 C CA . ARG A 1 216 ? 11.124 -14.207 -33.748 1.00 81.44 216 ARG A CA 1
ATOM 1502 C C . ARG A 1 216 ? 12.397 -13.433 -34.058 1.00 81.44 216 ARG A C 1
ATOM 1504 O O . ARG A 1 216 ? 13.493 -13.995 -34.074 1.00 81.44 216 ARG A O 1
ATOM 1511 N N . THR A 1 217 ? 12.259 -12.131 -34.287 1.00 83.00 217 THR A N 1
ATOM 1512 C CA . THR A 1 217 ? 13.416 -11.239 -34.422 1.00 83.00 217 THR A CA 1
ATOM 1513 C C . THR A 1 217 ? 14.010 -10.941 -33.046 1.00 83.00 217 THR A C 1
ATOM 1515 O O . THR A 1 217 ? 13.281 -10.872 -32.051 1.00 83.00 217 THR A O 1
ATOM 1518 N N . LEU A 1 218 ? 15.327 -10.724 -32.973 1.00 80.25 218 LEU A N 1
ATOM 1519 C CA . LEU A 1 218 ? 15.985 -10.288 -31.736 1.00 80.25 218 LEU A CA 1
ATOM 1520 C C . LEU A 1 218 ? 15.346 -9.005 -31.178 1.00 80.25 218 LEU A C 1
ATOM 1522 O O . LEU A 1 218 ? 15.089 -8.919 -29.981 1.00 80.25 218 LEU A O 1
ATOM 1526 N N . GLN A 1 219 ? 14.991 -8.058 -32.051 1.00 81.50 219 GLN A N 1
ATOM 1527 C CA . GLN A 1 219 ? 14.288 -6.831 -31.671 1.00 81.50 219 GLN A CA 1
ATOM 1528 C C . GLN A 1 219 ? 12.947 -7.119 -30.981 1.00 81.50 219 GLN A C 1
ATOM 1530 O O . GLN A 1 219 ? 12.634 -6.517 -29.956 1.00 81.50 219 GLN A O 1
ATOM 1535 N N . ALA A 1 220 ? 12.162 -8.068 -31.504 1.00 82.00 220 ALA A N 1
ATOM 1536 C CA . ALA A 1 220 ? 10.893 -8.463 -30.897 1.00 82.00 220 ALA A CA 1
ATOM 1537 C C . ALA A 1 220 ? 11.072 -9.208 -29.567 1.00 82.00 220 ALA A C 1
ATOM 1539 O O . ALA A 1 220 ? 10.130 -9.252 -28.780 1.00 82.00 220 ALA A O 1
ATOM 1540 N N . ARG A 1 221 ? 12.242 -9.815 -29.322 1.00 83.75 221 ARG A N 1
ATOM 1541 C CA . ARG A 1 221 ? 12.584 -10.445 -28.040 1.00 83.75 221 ARG A CA 1
ATOM 1542 C C . ARG A 1 221 ? 13.050 -9.413 -27.014 1.00 83.75 221 ARG A C 1
ATOM 1544 O O . ARG A 1 221 ? 12.559 -9.424 -25.894 1.00 83.75 221 ARG A O 1
ATOM 1551 N N . ILE A 1 222 ? 13.937 -8.496 -27.399 1.00 84.50 222 ILE A N 1
ATOM 1552 C CA . ILE A 1 222 ? 14.403 -7.403 -26.529 1.00 84.50 222 ILE A CA 1
ATOM 1553 C C . ILE A 1 222 ? 13.230 -6.483 -26.148 1.00 84.50 222 ILE A C 1
ATOM 1555 O O . ILE A 1 222 ? 13.113 -6.075 -24.999 1.00 84.50 222 ILE A O 1
ATOM 1559 N N . GLY A 1 223 ? 12.299 -6.227 -27.072 1.00 84.25 223 GLY A N 1
ATOM 1560 C CA . GLY A 1 223 ? 11.127 -5.382 -26.825 1.00 84.25 223 GLY A CA 1
ATOM 1561 C C . GLY A 1 223 ? 10.091 -5.937 -25.834 1.00 84.25 223 GLY A C 1
ATOM 1562 O O . GLY A 1 223 ? 9.182 -5.198 -25.452 1.00 84.25 223 GLY A O 1
ATOM 1563 N N . GLU A 1 224 ? 10.194 -7.199 -25.402 1.00 86.62 224 GLU A N 1
ATOM 1564 C CA . GLU A 1 224 ? 9.270 -7.782 -24.412 1.00 86.62 224 GLU A CA 1
ATOM 1565 C C . GLU A 1 224 ? 9.377 -7.121 -23.037 1.00 86.62 224 GLU A C 1
ATOM 1567 O O . GLU A 1 224 ? 8.374 -6.989 -22.337 1.00 86.62 224 GLU A O 1
ATOM 1572 N N . ARG A 1 225 ? 10.583 -6.682 -22.669 1.00 93.50 225 ARG A N 1
ATOM 1573 C CA . ARG A 1 225 ? 10.873 -6.004 -21.407 1.00 93.50 225 ARG A CA 1
ATOM 1574 C C . ARG A 1 225 ? 11.693 -4.765 -21.721 1.00 93.50 225 ARG A C 1
ATOM 1576 O O . ARG A 1 225 ? 12.852 -4.870 -22.101 1.00 93.50 225 ARG A O 1
ATOM 1583 N N . THR A 1 226 ? 11.083 -3.599 -21.578 1.00 95.62 226 THR A N 1
ATOM 1584 C CA . THR A 1 226 ? 11.735 -2.331 -21.902 1.00 95.62 226 THR A CA 1
ATOM 1585 C C . THR A 1 226 ? 12.501 -1.827 -20.697 1.00 95.62 226 THR A C 1
ATOM 1587 O O . THR A 1 226 ? 11.925 -1.722 -19.618 1.00 95.62 226 THR A O 1
ATOM 1590 N N . SER A 1 227 ? 13.785 -1.516 -20.863 1.00 96.19 227 SER A N 1
ATOM 1591 C CA . SER A 1 227 ? 14.553 -0.891 -19.794 1.00 96.19 227 SER A CA 1
ATOM 1592 C C . SER A 1 227 ? 14.281 0.607 -19.768 1.00 96.19 227 SER A C 1
ATOM 1594 O O . SER A 1 227 ? 14.204 1.259 -20.806 1.00 96.19 227 SER A O 1
ATOM 1596 N N . VAL A 1 228 ? 14.209 1.191 -18.575 1.00 96.19 228 VAL A N 1
ATOM 1597 C CA . VAL A 1 228 ? 14.188 2.650 -18.422 1.00 96.19 228 VAL A CA 1
ATOM 1598 C C . VAL A 1 228 ? 15.438 3.305 -19.039 1.00 96.19 228 VAL A C 1
ATOM 1600 O O . VAL A 1 228 ? 15.362 4.412 -19.568 1.00 96.19 228 VAL A O 1
ATOM 1603 N N . LEU A 1 229 ? 16.576 2.598 -19.056 1.00 95.06 229 LEU A N 1
ATOM 1604 C CA . LEU A 1 229 ? 17.831 3.074 -19.648 1.00 95.06 229 LEU A CA 1
ATOM 1605 C C . LEU A 1 229 ? 17.830 3.064 -21.186 1.00 95.06 229 LEU A C 1
ATOM 1607 O O . LEU A 1 229 ? 18.718 3.661 -21.783 1.00 95.06 229 LEU A O 1
ATOM 1611 N N . ASP A 1 230 ? 16.823 2.466 -21.833 1.00 95.62 230 ASP A N 1
ATOM 1612 C CA . ASP A 1 230 ? 16.633 2.609 -23.285 1.00 95.62 230 ASP A CA 1
ATOM 1613 C C . ASP A 1 230 ? 16.162 4.034 -23.652 1.00 95.62 230 ASP A C 1
ATOM 1615 O O . ASP A 1 230 ? 16.271 4.458 -24.802 1.00 95.62 230 ASP A O 1
ATOM 1619 N N . PHE A 1 231 ? 15.632 4.777 -22.671 1.00 97.00 231 PHE A N 1
ATOM 1620 C CA . PHE A 1 231 ? 15.079 6.128 -22.828 1.00 97.00 231 PHE A CA 1
ATOM 1621 C C . PHE A 1 231 ? 15.853 7.183 -22.037 1.00 97.00 231 PHE A C 1
ATOM 1623 O O . PHE A 1 231 ? 15.837 8.363 -22.391 1.00 97.00 231 PHE A O 1
ATOM 1630 N N . CYS A 1 232 ? 16.500 6.779 -20.947 1.00 94.94 232 CYS A N 1
ATOM 1631 C CA . CYS A 1 232 ? 17.261 7.655 -20.070 1.00 94.94 232 CYS A CA 1
ATOM 1632 C C . CYS A 1 232 ? 18.761 7.621 -20.415 1.00 94.94 232 CYS A C 1
ATOM 1634 O O . CYS A 1 232 ? 19.295 6.543 -20.672 1.00 94.94 232 CYS A O 1
ATOM 1636 N N . PRO A 1 233 ? 19.490 8.754 -20.369 1.00 91.44 233 PRO A N 1
ATOM 1637 C CA . PRO A 1 233 ? 20.950 8.732 -20.426 1.00 91.44 233 PRO A CA 1
ATOM 1638 C C . PRO A 1 233 ? 21.544 7.863 -19.309 1.00 91.44 233 PRO A C 1
ATOM 1640 O O . PRO A 1 233 ? 21.022 7.808 -18.193 1.00 91.44 233 PRO A O 1
ATOM 1643 N N . SER A 1 234 ? 22.683 7.227 -19.589 1.00 84.75 234 SER A N 1
ATOM 1644 C CA . SER A 1 234 ? 23.359 6.292 -18.673 1.00 84.75 234 SER A CA 1
ATOM 1645 C C . SER A 1 234 ? 23.761 6.902 -17.323 1.00 84.75 234 SER A C 1
ATOM 1647 O O . SER A 1 234 ? 23.990 6.173 -16.363 1.00 84.75 234 SER A O 1
ATOM 1649 N N . THR A 1 235 ? 23.815 8.232 -17.220 1.00 85.56 235 THR A N 1
ATOM 1650 C CA . THR A 1 235 ? 24.139 8.970 -15.992 1.00 85.56 235 THR A CA 1
ATOM 1651 C C . THR A 1 235 ? 22.992 9.032 -14.979 1.00 85.56 235 THR A C 1
ATOM 1653 O O . THR A 1 235 ? 23.231 9.366 -13.820 1.00 85.56 235 THR A O 1
ATOM 1656 N N . ILE A 1 236 ? 21.753 8.714 -15.374 1.00 84.69 236 ILE A N 1
ATOM 1657 C CA . ILE A 1 236 ? 20.571 8.871 -14.511 1.00 84.69 236 ILE A CA 1
ATOM 1658 C C . ILE A 1 236 ? 20.526 7.869 -13.354 1.00 84.69 236 ILE A C 1
ATOM 1660 O O . ILE A 1 236 ? 20.027 8.226 -12.294 1.00 84.69 236 ILE A O 1
ATOM 1664 N N . GLY A 1 237 ? 21.119 6.677 -13.494 1.00 77.94 237 GLY A N 1
ATOM 1665 C CA . GLY A 1 237 ? 21.130 5.642 -12.445 1.00 77.94 237 GLY A CA 1
ATOM 1666 C C . GLY A 1 237 ? 21.919 5.996 -11.174 1.00 77.94 237 GLY A C 1
ATOM 1667 O O . GLY A 1 237 ? 21.946 5.204 -10.234 1.00 77.94 237 GLY A O 1
ATOM 1668 N N . ALA A 1 238 ? 22.559 7.169 -11.132 1.00 83.25 238 ALA A N 1
ATOM 1669 C CA . ALA A 1 238 ? 23.267 7.690 -9.964 1.00 83.25 238 ALA A CA 1
ATOM 1670 C C . ALA A 1 238 ? 22.385 8.551 -9.033 1.00 83.25 238 ALA A C 1
ATOM 1672 O O . ALA A 1 238 ? 22.864 8.996 -7.993 1.00 83.25 238 ALA A O 1
ATOM 1673 N N . GLY A 1 239 ? 21.126 8.834 -9.395 1.00 82.62 239 GLY A N 1
ATOM 1674 C CA . GLY A 1 239 ? 20.182 9.577 -8.548 1.00 82.62 239 GLY A CA 1
ATOM 1675 C C . GLY A 1 239 ? 20.407 11.091 -8.462 1.00 82.62 239 GLY A C 1
ATOM 1676 O O . GLY A 1 239 ? 19.719 11.762 -7.699 1.00 82.62 239 GLY A O 1
ATOM 1677 N N . SER A 1 240 ? 21.344 11.651 -9.234 1.00 87.06 240 SER A N 1
ATOM 1678 C CA . SER A 1 240 ? 21.649 13.093 -9.250 1.00 87.06 240 SER A CA 1
ATOM 1679 C C . SER A 1 240 ? 20.931 13.870 -10.357 1.00 87.06 240 SER A C 1
ATOM 1681 O O . SER A 1 240 ? 20.798 15.089 -10.272 1.00 87.06 240 SER A O 1
ATOM 1683 N N . THR A 1 241 ? 20.479 13.178 -11.404 1.00 91.69 241 THR A N 1
ATOM 1684 C CA . THR A 1 241 ? 19.837 13.772 -12.583 1.00 91.69 241 THR A CA 1
ATOM 1685 C C . THR A 1 241 ? 18.360 13.402 -12.610 1.00 91.69 241 THR A C 1
ATOM 1687 O O . THR A 1 241 ? 18.014 12.242 -12.402 1.00 91.69 241 THR A O 1
ATOM 1690 N N . ASP A 1 242 ? 17.497 14.381 -12.889 1.00 93.12 242 ASP A N 1
ATOM 1691 C CA . ASP A 1 242 ? 16.050 14.178 -12.992 1.00 93.12 242 ASP A CA 1
ATOM 1692 C C . ASP A 1 242 ? 15.686 13.247 -14.158 1.00 93.12 242 ASP A C 1
ATOM 1694 O O . ASP A 1 242 ? 15.939 13.543 -15.326 1.00 93.12 242 ASP A O 1
ATOM 1698 N N . ALA A 1 243 ? 15.062 12.126 -13.821 1.00 95.44 243 ALA A N 1
ATOM 1699 C CA . ALA A 1 243 ? 14.623 11.070 -14.714 1.00 95.44 243 ALA A CA 1
ATOM 1700 C C . ALA A 1 243 ? 13.160 11.205 -15.151 1.00 95.44 243 ALA A C 1
ATOM 1702 O O . ALA A 1 243 ? 12.689 10.391 -15.946 1.00 95.44 243 ALA A O 1
ATOM 1703 N N . THR A 1 244 ? 12.424 12.209 -14.658 1.00 94.94 244 THR A N 1
ATOM 1704 C CA . THR A 1 244 ? 10.968 12.314 -14.864 1.00 94.94 244 THR A CA 1
ATOM 1705 C C . THR A 1 244 ? 10.582 12.223 -16.346 1.00 94.94 244 THR A C 1
ATOM 1707 O O . THR A 1 244 ? 9.715 11.431 -16.716 1.00 94.94 244 THR A O 1
ATOM 1710 N N . SER A 1 245 ? 11.238 12.994 -17.220 1.00 95.94 245 SER A N 1
ATOM 1711 C CA . SER A 1 245 ? 10.882 13.072 -18.645 1.00 95.94 245 SER A CA 1
ATOM 1712 C C . SER A 1 245 ? 11.210 11.794 -19.421 1.00 95.94 245 SER A C 1
ATOM 1714 O O . SER A 1 245 ? 10.404 11.361 -20.245 1.00 95.94 245 SER A O 1
ATOM 1716 N N . CYS A 1 246 ? 12.353 11.157 -19.153 1.00 96.81 246 CYS A N 1
ATOM 1717 C CA . CYS A 1 246 ? 12.739 9.928 -19.843 1.00 96.81 246 CYS A CA 1
ATOM 1718 C C . CYS A 1 246 ? 11.937 8.712 -19.354 1.00 96.81 246 CYS A C 1
ATOM 1720 O O . CYS A 1 246 ? 11.520 7.896 -20.176 1.00 96.81 246 CYS A O 1
ATOM 1722 N N . ILE A 1 247 ? 11.611 8.641 -18.056 1.00 97.19 247 ILE A N 1
ATOM 1723 C CA . ILE A 1 247 ? 10.662 7.651 -17.523 1.00 97.19 247 ILE A CA 1
ATOM 1724 C C . ILE A 1 247 ? 9.296 7.823 -18.201 1.00 97.19 247 ILE A C 1
ATOM 1726 O O . ILE A 1 247 ? 8.715 6.849 -18.686 1.00 97.19 247 ILE A O 1
ATOM 1730 N N . GLN A 1 248 ? 8.799 9.062 -18.309 1.00 96.88 248 GLN A N 1
ATOM 1731 C CA . GLN A 1 248 ? 7.529 9.335 -18.983 1.00 96.88 248 GLN A CA 1
ATOM 1732 C C . GLN A 1 248 ? 7.561 8.950 -20.471 1.00 96.88 248 GLN A C 1
ATOM 1734 O O . GLN A 1 248 ? 6.568 8.431 -20.991 1.00 96.88 248 GLN A O 1
ATOM 1739 N N . ALA A 1 249 ? 8.683 9.164 -21.162 1.00 96.62 249 ALA A N 1
ATOM 1740 C CA . ALA A 1 249 ? 8.861 8.749 -22.552 1.00 96.62 249 ALA A CA 1
ATOM 1741 C C . ALA A 1 249 ? 8.811 7.218 -22.705 1.00 96.62 249 ALA A C 1
ATOM 1743 O O . ALA A 1 249 ? 8.123 6.722 -23.599 1.00 96.62 249 ALA A O 1
ATOM 1744 N N . ALA A 1 250 ? 9.452 6.473 -21.797 1.00 96.75 250 ALA A N 1
ATOM 1745 C CA . ALA A 1 250 ? 9.416 5.011 -21.786 1.00 96.75 250 ALA A CA 1
ATOM 1746 C C . ALA A 1 250 ? 7.986 4.472 -21.600 1.00 96.75 250 ALA A C 1
ATOM 1748 O O . ALA A 1 250 ? 7.536 3.601 -22.347 1.00 96.75 250 ALA A O 1
ATOM 1749 N N . ILE A 1 251 ? 7.232 5.048 -20.657 1.00 96.25 251 ILE A N 1
ATOM 1750 C CA . ILE A 1 251 ? 5.819 4.708 -20.436 1.00 96.25 251 ILE A CA 1
ATOM 1751 C C . ILE A 1 251 ? 4.980 5.038 -21.673 1.00 96.25 251 ILE A C 1
ATOM 1753 O O . ILE A 1 251 ? 4.176 4.220 -22.116 1.00 96.25 251 ILE A O 1
ATOM 1757 N N . THR A 1 252 ? 5.186 6.214 -22.268 1.00 95.69 252 THR A N 1
ATOM 1758 C CA . THR A 1 252 ? 4.466 6.635 -23.480 1.00 95.69 252 THR A CA 1
ATOM 1759 C C . THR A 1 252 ? 4.710 5.657 -24.630 1.00 95.69 252 THR A C 1
ATOM 1761 O O . THR A 1 252 ? 3.766 5.273 -25.318 1.00 95.69 252 THR A O 1
ATOM 1764 N N . ALA A 1 253 ? 5.948 5.185 -24.799 1.00 94.88 253 ALA A N 1
ATOM 1765 C CA . ALA A 1 253 ? 6.293 4.192 -25.810 1.00 94.88 253 ALA A CA 1
ATOM 1766 C C . ALA A 1 253 ? 5.623 2.829 -25.558 1.00 94.88 253 ALA A C 1
ATOM 1768 O O . ALA A 1 253 ? 5.143 2.210 -26.506 1.00 94.88 253 ALA A O 1
ATOM 1769 N N . LEU A 1 254 ? 5.539 2.372 -24.302 1.00 94.94 254 LEU A N 1
ATOM 1770 C CA . LEU A 1 254 ? 4.795 1.158 -23.931 1.00 94.94 254 LEU A CA 1
ATOM 1771 C C . LEU A 1 254 ? 3.292 1.307 -24.207 1.00 94.94 254 LEU A C 1
ATOM 1773 O O . LEU A 1 254 ? 2.656 0.405 -24.754 1.00 94.94 254 LEU A O 1
ATOM 1777 N N . CYS A 1 255 ? 2.726 2.471 -23.901 1.00 92.69 255 CYS A N 1
ATOM 1778 C CA . CYS A 1 255 ? 1.316 2.760 -24.143 1.00 92.69 255 CYS A CA 1
ATOM 1779 C C . CYS A 1 255 ? 0.961 2.962 -25.624 1.00 92.69 255 CYS A C 1
ATOM 1781 O O . CYS A 1 255 ? -0.200 2.783 -25.991 1.00 92.69 255 CYS A O 1
ATOM 1783 N N . ALA A 1 256 ? 1.931 3.312 -26.473 1.00 92.62 256 ALA A N 1
ATOM 1784 C CA . ALA A 1 256 ? 1.745 3.479 -27.915 1.00 92.62 256 ALA A CA 1
ATOM 1785 C C . ALA A 1 256 ? 1.774 2.154 -28.704 1.00 92.62 256 ALA A C 1
ATOM 1787 O O . ALA A 1 256 ? 1.469 2.143 -29.898 1.00 92.62 256 ALA A O 1
ATOM 1788 N N . ARG A 1 257 ? 2.139 1.031 -28.069 1.00 89.00 257 ARG A N 1
ATOM 1789 C CA . ARG A 1 257 ? 2.135 -0.295 -28.707 1.00 89.00 257 ARG A CA 1
ATOM 1790 C C . ARG A 1 257 ? 0.716 -0.714 -29.095 1.00 89.00 257 ARG A C 1
ATOM 1792 O O . ARG A 1 257 ? -0.251 -0.369 -28.419 1.00 89.00 257 ARG A O 1
ATOM 1799 N N . SER A 1 258 ? 0.601 -1.526 -30.150 1.00 87.69 258 SER A N 1
ATOM 1800 C CA . SER A 1 258 ? -0.675 -2.138 -30.559 1.00 87.69 258 SER A CA 1
ATOM 1801 C C . SER A 1 258 ? -1.307 -2.949 -29.421 1.00 87.69 258 SER A C 1
ATOM 1803 O O . SER A 1 258 ? -2.508 -2.851 -29.186 1.00 87.69 258 SER A O 1
ATOM 1805 N N . ASN A 1 259 ? -0.473 -3.665 -28.661 1.00 85.44 259 ASN A N 1
ATOM 1806 C CA . ASN A 1 259 ? -0.817 -4.265 -27.375 1.00 85.44 259 ASN A CA 1
ATOM 1807 C C . ASN A 1 259 ? -0.350 -3.318 -26.264 1.00 85.44 259 ASN A C 1
ATOM 1809 O O . ASN A 1 259 ? 0.796 -3.407 -25.824 1.00 85.44 259 ASN A O 1
ATOM 1813 N N . LYS A 1 260 ? -1.208 -2.365 -25.881 1.00 87.38 260 LYS A N 1
ATOM 1814 C CA . LYS A 1 260 ? -0.901 -1.340 -24.869 1.00 87.38 260 LYS A CA 1
ATOM 1815 C C . LYS A 1 260 ? -0.373 -1.975 -23.574 1.00 87.38 260 LYS A C 1
ATOM 1817 O O . LYS A 1 260 ? -0.911 -2.987 -23.129 1.00 87.38 260 LYS A O 1
ATOM 1822 N N . GLY A 1 261 ? 0.629 -1.342 -22.965 1.00 91.19 261 GLY A N 1
ATOM 1823 C CA . GLY A 1 261 ? 1.204 -1.767 -21.687 1.00 91.19 261 GLY A CA 1
ATOM 1824 C C . GLY A 1 261 ? 2.518 -2.540 -21.843 1.00 91.19 261 GLY A C 1
ATOM 1825 O O . GLY A 1 261 ? 3.265 -2.341 -22.804 1.00 91.19 261 GLY A O 1
ATOM 1826 N N . GLY A 1 262 ? 2.817 -3.403 -20.873 1.00 94.44 262 GLY A N 1
ATOM 1827 C CA . GLY A 1 262 ? 4.060 -4.173 -20.787 1.00 94.44 262 GLY A CA 1
ATOM 1828 C C . GLY A 1 262 ? 4.900 -3.821 -19.560 1.00 94.44 262 GLY A C 1
ATOM 1829 O O . GLY A 1 262 ? 4.460 -3.089 -18.674 1.00 94.44 262 GLY A O 1
ATOM 1830 N N . ILE A 1 263 ? 6.117 -4.365 -19.506 1.00 97.06 263 ILE A N 1
ATOM 1831 C CA . ILE A 1 263 ? 7.028 -4.196 -18.369 1.00 97.06 263 ILE A CA 1
ATOM 1832 C C . ILE A 1 263 ? 8.012 -3.060 -18.664 1.00 97.06 263 ILE A C 1
ATOM 1834 O O . ILE A 1 263 ? 8.811 -3.165 -19.600 1.00 97.06 263 ILE A O 1
ATOM 1838 N N . LEU A 1 264 ? 7.978 -2.011 -17.838 1.00 97.50 264 LEU A N 1
ATOM 1839 C CA . LEU A 1 264 ? 9.062 -1.044 -17.702 1.00 97.50 264 LEU A CA 1
ATOM 1840 C C . LEU A 1 264 ? 9.986 -1.508 -16.577 1.00 97.50 264 LEU A C 1
ATOM 1842 O O . LEU A 1 264 ? 9.644 -1.422 -15.397 1.00 97.50 264 LEU A O 1
ATOM 1846 N N . PHE A 1 265 ? 11.153 -2.011 -16.959 1.00 97.75 265 PHE A N 1
ATOM 1847 C CA . PHE A 1 265 ? 12.163 -2.493 -16.036 1.00 97.75 265 PHE A CA 1
ATOM 1848 C C . PHE A 1 265 ? 13.156 -1.395 -15.659 1.00 97.75 265 PHE A C 1
ATOM 1850 O O . PHE A 1 265 ? 13.761 -0.754 -16.521 1.00 97.75 265 PHE A O 1
ATOM 1857 N N . PHE A 1 266 ? 13.387 -1.247 -14.364 1.00 96.44 266 PHE A N 1
ATOM 1858 C CA . PHE A 1 266 ? 14.412 -0.403 -13.782 1.00 96.44 266 PHE A CA 1
ATOM 1859 C C . PHE A 1 266 ? 15.575 -1.291 -13.325 1.00 96.44 266 PHE A C 1
ATOM 1861 O O . PHE A 1 266 ? 15.421 -2.065 -12.381 1.00 96.44 266 PHE A O 1
ATOM 1868 N N . PRO A 1 267 ? 16.754 -1.201 -13.965 1.00 95.44 267 PRO A N 1
ATOM 1869 C CA . PRO A 1 267 ? 17.974 -1.803 -13.435 1.00 95.44 267 PRO A CA 1
ATOM 1870 C C . PRO A 1 267 ? 18.325 -1.260 -12.037 1.00 95.44 267 PRO A C 1
ATOM 1872 O O . PRO A 1 267 ? 17.792 -0.212 -11.642 1.00 95.44 267 PRO A O 1
ATOM 1875 N N . PRO A 1 268 ? 19.237 -1.919 -11.293 1.00 94.62 268 PRO A N 1
ATOM 1876 C CA . PRO A 1 268 ? 19.744 -1.376 -10.038 1.00 94.62 268 PRO A CA 1
ATOM 1877 C C . PRO A 1 268 ? 20.292 0.041 -10.233 1.00 94.62 268 PRO A C 1
ATOM 1879 O O . PRO A 1 268 ? 20.977 0.313 -11.220 1.00 94.62 268 PRO A O 1
ATOM 1882 N N . GLY A 1 269 ? 19.972 0.938 -9.309 1.00 93.00 269 GLY A N 1
ATOM 1883 C CA . GLY A 1 269 ? 20.316 2.352 -9.396 1.00 93.00 269 GLY A CA 1
ATOM 1884 C C . GLY A 1 269 ? 19.299 3.243 -8.693 1.00 93.00 269 GLY A C 1
ATOM 1885 O O . GLY A 1 269 ? 18.231 2.794 -8.271 1.00 93.00 269 GLY A O 1
ATOM 1886 N N . ALA A 1 270 ? 19.645 4.520 -8.594 1.00 92.25 270 ALA A N 1
ATOM 1887 C CA . ALA A 1 270 ? 18.805 5.565 -8.035 1.00 92.25 270 ALA A CA 1
ATOM 1888 C C . ALA A 1 270 ? 18.259 6.456 -9.158 1.00 92.25 270 ALA A C 1
ATOM 1890 O O . ALA A 1 270 ? 19.026 6.945 -9.981 1.00 92.25 270 ALA A O 1
ATOM 1891 N N . TYR A 1 271 ? 16.949 6.689 -9.182 1.00 93.56 271 TYR A N 1
ATOM 1892 C CA . TYR A 1 271 ? 16.258 7.444 -10.229 1.00 93.56 271 TYR A CA 1
ATOM 1893 C C . TYR A 1 271 ? 15.512 8.616 -9.598 1.00 93.56 271 TYR A C 1
ATOM 1895 O O . TYR A 1 271 ? 14.452 8.438 -8.999 1.00 93.56 271 TYR A O 1
ATOM 1903 N N . LEU A 1 272 ? 16.076 9.817 -9.707 1.00 92.56 272 LEU A N 1
ATOM 1904 C CA . LEU A 1 272 ? 15.454 11.032 -9.188 1.00 92.56 272 LEU A CA 1
ATOM 1905 C C . LEU A 1 272 ? 14.244 11.413 -10.043 1.00 92.56 272 LEU A C 1
ATOM 1907 O O . LEU A 1 272 ? 14.366 11.512 -11.256 1.00 92.56 272 LEU A O 1
ATOM 1911 N N . ILE A 1 273 ? 13.101 11.685 -9.427 1.00 92.12 273 ILE A N 1
ATOM 1912 C CA . ILE A 1 273 ? 11.937 12.285 -10.081 1.00 92.12 273 ILE A CA 1
ATOM 1913 C C . ILE A 1 273 ? 11.616 13.619 -9.407 1.00 92.12 273 ILE A C 1
ATOM 1915 O O . ILE A 1 273 ? 11.403 13.667 -8.200 1.00 92.12 273 ILE A O 1
ATOM 1919 N N . ASN A 1 274 ? 11.576 14.722 -10.156 1.00 89.88 274 ASN A N 1
ATOM 1920 C CA . ASN A 1 274 ? 11.110 16.018 -9.636 1.00 89.88 274 ASN A CA 1
ATOM 1921 C C . ASN A 1 274 ? 9.674 16.356 -10.061 1.00 89.88 274 ASN A C 1
ATOM 1923 O O . ASN A 1 274 ? 9.142 17.386 -9.648 1.00 89.88 274 ASN A O 1
ATOM 1927 N N . GLY A 1 275 ? 9.054 15.546 -10.918 1.00 87.69 275 GLY A N 1
ATOM 1928 C CA . GLY A 1 275 ? 7.685 15.754 -11.379 1.00 87.69 275 GLY A CA 1
ATOM 1929 C C . GLY A 1 275 ? 6.804 14.524 -11.212 1.00 87.69 275 GLY A C 1
ATOM 1930 O O . GLY A 1 275 ? 7.210 13.495 -10.674 1.00 87.69 275 GLY A O 1
ATOM 1931 N N . THR A 1 276 ? 5.565 14.646 -11.678 1.00 90.06 276 THR A N 1
ATOM 1932 C CA . THR A 1 276 ? 4.626 13.527 -11.732 1.00 90.06 276 THR A CA 1
ATOM 1933 C C . THR A 1 276 ? 4.951 12.627 -12.920 1.00 90.06 276 THR A C 1
ATOM 1935 O O . THR A 1 276 ? 5.064 13.105 -14.047 1.00 90.06 276 THR A O 1
ATOM 1938 N N . VAL A 1 277 ? 5.039 11.324 -12.669 1.00 93.81 277 VAL A N 1
ATOM 1939 C CA . VAL A 1 277 ? 5.093 10.291 -13.706 1.00 93.81 277 VAL A CA 1
ATOM 1940 C C . VAL A 1 277 ? 3.699 9.688 -13.839 1.00 93.81 277 VAL A C 1
ATOM 1942 O O . VAL A 1 277 ? 3.169 9.114 -12.889 1.00 93.81 277 VAL A O 1
ATOM 1945 N N . LEU A 1 278 ? 3.092 9.837 -15.013 1.00 94.25 278 LEU A N 1
ATOM 1946 C CA . LEU A 1 278 ? 1.752 9.346 -15.315 1.00 94.25 278 LEU A CA 1
ATOM 1947 C C . LEU A 1 278 ? 1.811 7.933 -15.898 1.00 94.25 278 LEU A C 1
ATOM 1949 O O . LEU A 1 278 ? 2.618 7.664 -16.789 1.00 94.25 278 LEU A O 1
ATOM 1953 N N . LEU A 1 279 ? 0.891 7.072 -15.458 1.00 93.25 279 LEU A N 1
ATOM 1954 C CA . LEU A 1 279 ? 0.661 5.723 -15.991 1.00 93.25 279 LEU A CA 1
ATOM 1955 C C . LEU A 1 279 ? -0.675 5.697 -16.769 1.00 93.25 279 LEU A C 1
ATOM 1957 O O . LEU A 1 279 ? -1.701 5.341 -16.193 1.00 93.25 279 LEU A O 1
ATOM 1961 N N . PRO A 1 280 ? -0.707 6.129 -18.048 1.00 89.56 280 PRO A N 1
ATOM 1962 C CA . PRO A 1 280 ? -1.951 6.460 -18.752 1.00 89.56 280 PRO A CA 1
ATOM 1963 C C . PRO A 1 280 ? -2.636 5.267 -19.435 1.00 89.56 280 PRO A C 1
ATOM 1965 O O . PRO A 1 280 ? -3.702 5.435 -20.026 1.00 89.56 280 PRO A O 1
ATOM 1968 N N . CYS A 1 281 ? -2.029 4.078 -19.436 1.00 87.88 281 CYS A N 1
ATOM 1969 C CA . CYS A 1 281 ? -2.598 2.899 -20.083 1.00 87.88 281 CYS A CA 1
ATOM 1970 C C . CYS A 1 281 ? -2.636 1.680 -19.160 1.00 87.88 281 CYS A C 1
ATOM 1972 O O . CYS A 1 281 ? -1.825 1.529 -18.250 1.00 87.88 281 CYS A O 1
ATOM 1974 N N . ALA A 1 282 ? -3.591 0.796 -19.441 1.00 89.56 282 ALA A N 1
ATOM 1975 C CA . ALA A 1 282 ? -3.736 -0.500 -18.798 1.00 89.56 282 ALA A CA 1
ATOM 1976 C C . ALA A 1 282 ? -2.553 -1.441 -19.082 1.00 89.56 282 ALA A C 1
ATOM 1978 O O . ALA A 1 282 ? -1.866 -1.307 -20.096 1.00 89.56 282 ALA A O 1
ATOM 1979 N N . GLY A 1 283 ? -2.370 -2.437 -18.210 1.00 89.31 283 GLY A N 1
ATOM 1980 C CA . GLY A 1 283 ? -1.400 -3.518 -18.412 1.00 89.31 283 GLY A CA 1
ATOM 1981 C C . GLY A 1 283 ? 0.059 -3.101 -18.220 1.00 89.31 283 GLY A C 1
ATOM 1982 O O . GLY A 1 283 ? 0.960 -3.803 -18.678 1.00 89.31 283 GLY A O 1
ATOM 1983 N N . LEU A 1 284 ? 0.310 -1.956 -17.581 1.00 95.38 284 LEU A N 1
ATOM 1984 C CA . LEU A 1 284 ? 1.657 -1.525 -17.221 1.00 95.38 284 LEU A CA 1
ATOM 1985 C C . LEU A 1 284 ? 2.154 -2.278 -15.986 1.00 95.38 284 LEU A C 1
ATOM 1987 O O . LEU A 1 284 ? 1.461 -2.384 -14.977 1.00 95.38 284 LEU A O 1
ATOM 1991 N N . THR A 1 285 ? 3.390 -2.756 -16.055 1.00 97.56 285 THR A N 1
ATOM 1992 C CA . THR A 1 285 ? 4.147 -3.241 -14.902 1.00 97.56 285 THR A CA 1
ATOM 1993 C C . THR A 1 285 ? 5.395 -2.384 -14.743 1.00 97.56 285 THR A C 1
ATOM 1995 O O . THR A 1 285 ? 6.222 -2.327 -15.650 1.00 97.56 285 THR A O 1
ATOM 1998 N N . ILE A 1 286 ? 5.533 -1.715 -13.603 1.00 97.75 286 ILE A N 1
ATOM 1999 C CA . ILE A 1 286 ? 6.747 -1.011 -13.190 1.00 97.75 286 ILE A CA 1
ATOM 2000 C C . ILE A 1 286 ? 7.521 -1.972 -12.293 1.00 97.75 286 ILE A C 1
ATOM 2002 O O . ILE A 1 286 ? 7.051 -2.346 -11.220 1.00 97.75 286 ILE A O 1
ATOM 2006 N N . GLU A 1 287 ? 8.687 -2.407 -12.748 1.00 97.88 287 GLU A N 1
ATOM 2007 C CA . GLU A 1 287 ? 9.454 -3.457 -12.083 1.00 97.88 287 GLU A CA 1
ATOM 2008 C C . GLU A 1 287 ? 10.882 -2.996 -11.829 1.00 97.88 287 GLU A C 1
ATOM 2010 O O . GLU A 1 287 ? 11.581 -2.621 -12.767 1.00 97.88 287 GLU A O 1
ATOM 2015 N N . GLY A 1 288 ? 11.332 -3.057 -10.581 1.00 97.06 288 GLY A N 1
ATOM 2016 C CA . GLY A 1 288 ? 12.741 -2.878 -10.249 1.00 97.06 288 GLY A CA 1
ATOM 2017 C C . GLY A 1 288 ? 13.528 -4.184 -10.212 1.00 97.06 288 GLY A C 1
ATOM 2018 O O . GLY A 1 288 ? 12.996 -5.287 -10.345 1.00 97.06 288 GLY A O 1
ATOM 2019 N N . ALA A 1 289 ? 14.833 -4.049 -10.011 1.00 95.81 289 ALA A N 1
ATOM 2020 C CA . ALA A 1 289 ? 15.781 -5.147 -9.866 1.00 95.81 289 ALA A CA 1
ATOM 2021 C C . ALA A 1 289 ? 15.899 -5.664 -8.417 1.00 95.81 289 ALA A C 1
ATOM 2023 O O . ALA A 1 289 ? 16.906 -6.276 -8.065 1.00 95.81 289 ALA A O 1
ATOM 2024 N N . GLY A 1 290 ? 14.892 -5.397 -7.583 1.00 93.75 290 GLY A N 1
ATOM 2025 C CA . GLY A 1 290 ? 14.900 -5.639 -6.145 1.00 93.75 290 GLY A CA 1
ATOM 2026 C C . GLY A 1 290 ? 14.801 -4.334 -5.358 1.00 93.75 290 GLY A C 1
ATOM 2027 O O . GLY A 1 290 ? 15.130 -3.253 -5.855 1.00 93.75 290 GLY A O 1
ATOM 2028 N N . VAL A 1 291 ? 14.339 -4.440 -4.115 1.00 88.62 291 VAL A N 1
ATOM 2029 C CA . VAL A 1 291 ? 14.201 -3.301 -3.204 1.00 88.62 291 VAL A CA 1
ATOM 2030 C C . VAL A 1 291 ? 15.589 -2.759 -2.849 1.00 88.62 291 VAL A C 1
ATOM 2032 O O . VAL A 1 291 ? 16.406 -3.466 -2.263 1.00 88.62 291 VAL A O 1
ATOM 2035 N N . GLY A 1 292 ? 15.872 -1.502 -3.203 1.00 76.00 292 GLY A N 1
ATOM 2036 C CA . GLY A 1 292 ? 17.112 -0.839 -2.795 1.00 76.00 292 GLY A CA 1
ATOM 2037 C C . GLY A 1 292 ? 17.050 -0.371 -1.339 1.00 76.00 292 GLY A C 1
ATOM 2038 O O . GLY A 1 292 ? 16.069 0.262 -0.947 1.00 76.00 292 GLY A O 1
ATOM 2039 N N . ASN A 1 293 ? 18.108 -0.620 -0.557 1.00 75.94 293 ASN A N 1
ATOM 2040 C CA . ASN A 1 293 ? 18.273 -0.009 0.768 1.00 75.94 293 ASN A CA 1
ATOM 2041 C C . ASN A 1 293 ? 18.602 1.491 0.596 1.00 75.94 293 ASN A C 1
ATOM 2043 O O . ASN A 1 293 ? 19.576 1.815 -0.097 1.00 75.94 293 ASN A O 1
ATOM 2047 N N . PRO A 1 294 ? 17.848 2.408 1.229 1.00 65.44 294 PRO A N 1
ATOM 2048 C CA . PRO A 1 294 ? 18.009 3.852 1.074 1.00 65.44 294 PRO A CA 1
ATOM 2049 C C . PRO A 1 294 ? 19.346 4.384 1.596 1.00 65.44 294 PRO A C 1
ATOM 2051 O O . PRO A 1 294 ? 19.721 5.507 1.269 1.00 65.44 294 PRO A O 1
ATOM 2054 N N . TYR A 1 295 ? 20.085 3.576 2.358 1.00 68.31 295 TYR A N 1
ATOM 2055 C CA . TYR A 1 295 ? 21.406 3.889 2.896 1.00 68.31 295 TYR A CA 1
ATOM 2056 C C . TYR A 1 295 ? 22.559 3.256 2.096 1.00 68.31 295 TYR A C 1
ATOM 2058 O O . TYR A 1 295 ? 23.669 3.136 2.610 1.00 68.31 295 TYR A O 1
ATOM 2066 N N . GLY A 1 296 ? 22.321 2.869 0.835 1.00 64.56 296 GLY A N 1
ATOM 2067 C CA . GLY A 1 296 ? 23.373 2.424 -0.092 1.00 64.56 296 GLY A CA 1
ATOM 2068 C C . GLY A 1 296 ? 23.313 0.948 -0.491 1.00 64.56 296 GLY A C 1
ATOM 2069 O O . GLY A 1 296 ? 24.354 0.321 -0.678 1.00 64.56 296 GLY A O 1
ATOM 2070 N N . GLY A 1 297 ? 22.113 0.372 -0.611 1.00 65.12 297 GLY A N 1
ATOM 2071 C CA . GLY A 1 297 ? 21.935 -1.013 -1.056 1.00 65.12 297 GLY A CA 1
ATOM 2072 C C . GLY A 1 297 ? 21.961 -1.210 -2.568 1.00 65.12 297 GLY A C 1
ATOM 2073 O O . GLY A 1 297 ? 21.673 -0.308 -3.349 1.00 65.12 297 GLY A O 1
ATOM 2074 N N . GLN A 1 298 ? 22.239 -2.453 -2.960 1.00 77.56 298 GLN A N 1
ATOM 2075 C CA . GLN A 1 298 ? 22.026 -2.965 -4.313 1.00 77.56 298 GLN A CA 1
ATOM 2076 C C . GLN A 1 298 ? 20.513 -3.103 -4.550 1.00 77.56 298 GLN A C 1
ATOM 2078 O O . GLN A 1 298 ? 19.844 -3.813 -3.806 1.00 77.56 298 GLN A O 1
ATOM 2083 N N . GLY A 1 299 ? 19.961 -2.414 -5.546 1.00 88.94 299 GLY A N 1
ATOM 2084 C CA . GLY A 1 299 ? 18.538 -2.484 -5.890 1.00 88.94 299 GLY A CA 1
ATOM 2085 C C . GLY A 1 299 ? 18.075 -1.257 -6.667 1.00 88.94 299 GLY A C 1
ATOM 2086 O O . GLY A 1 299 ? 18.878 -0.389 -7.010 1.00 88.94 299 GLY A O 1
ATOM 2087 N N . THR A 1 300 ? 16.784 -1.193 -6.975 1.00 93.44 300 THR A N 1
ATOM 2088 C CA . THR A 1 300 ? 16.164 -0.041 -7.636 1.00 93.44 300 THR A CA 1
ATOM 2089 C C . THR A 1 300 ? 15.552 0.883 -6.599 1.00 93.44 300 THR A C 1
ATOM 2091 O O . THR A 1 300 ? 14.726 0.446 -5.798 1.00 93.44 300 THR A O 1
ATOM 2094 N N . GLN A 1 301 ? 15.893 2.167 -6.675 1.00 93.00 301 GLN A N 1
ATOM 2095 C CA . GLN A 1 301 ? 15.313 3.215 -5.846 1.00 93.00 301 GLN A CA 1
ATOM 2096 C C . GLN A 1 301 ? 14.787 4.364 -6.710 1.00 93.00 301 GLN A C 1
ATOM 2098 O O . GLN A 1 301 ? 15.518 4.931 -7.519 1.00 93.00 301 GLN A O 1
ATOM 2103 N N . ILE A 1 302 ? 13.532 4.753 -6.505 1.00 92.50 302 ILE A N 1
ATOM 2104 C CA . ILE A 1 302 ? 12.937 5.966 -7.065 1.00 92.50 302 ILE A CA 1
ATOM 2105 C C . ILE A 1 302 ? 12.998 7.052 -5.992 1.00 92.50 302 ILE A C 1
ATOM 2107 O O . ILE A 1 302 ? 12.412 6.917 -4.918 1.00 92.50 302 ILE A O 1
ATOM 2111 N N . ILE A 1 303 ? 13.731 8.125 -6.273 1.00 89.94 303 ILE A N 1
ATOM 2112 C CA . ILE A 1 303 ? 13.950 9.216 -5.327 1.00 89.94 303 ILE A CA 1
ATOM 2113 C C . ILE A 1 303 ? 13.007 10.364 -5.671 1.00 89.94 303 ILE A C 1
ATOM 2115 O O . ILE A 1 303 ? 13.124 10.967 -6.733 1.00 89.94 303 ILE A O 1
ATOM 2119 N N . ALA A 1 304 ? 12.104 10.716 -4.763 1.00 86.25 304 ALA A N 1
ATOM 2120 C CA . ALA A 1 304 ? 11.279 11.907 -4.902 1.00 86.25 304 ALA A CA 1
ATOM 2121 C C . ALA A 1 304 ? 12.109 13.164 -4.584 1.00 86.25 304 ALA A C 1
ATOM 2123 O O . ALA A 1 304 ? 12.483 13.451 -3.438 1.00 86.25 304 ALA A O 1
ATOM 2124 N N . GLY A 1 305 ? 12.418 13.920 -5.631 1.00 79.12 305 GLY A N 1
ATOM 2125 C CA . GLY A 1 305 ? 13.201 15.139 -5.574 1.00 79.12 305 GLY A CA 1
ATOM 2126 C C . GLY A 1 305 ? 12.504 16.308 -4.885 1.00 79.12 305 GLY A C 1
ATOM 2127 O O . GLY A 1 305 ? 11.300 16.307 -4.626 1.00 79.12 305 GLY A O 1
ATOM 2128 N N . HIS A 1 306 ? 13.310 17.298 -4.504 1.00 68.88 306 HIS A N 1
ATOM 2129 C CA . HIS A 1 306 ? 12.908 18.397 -3.632 1.00 68.88 306 HIS A CA 1
ATOM 2130 C C . HIS A 1 306 ? 12.183 19.513 -4.386 1.00 68.88 306 HIS A C 1
ATOM 2132 O O . HIS A 1 306 ? 12.827 20.388 -4.962 1.00 68.88 306 HIS A O 1
ATOM 2138 N N . ARG A 1 307 ? 10.847 19.550 -4.311 1.00 53.50 307 ARG A N 1
ATOM 2139 C CA . ARG A 1 307 ? 10.059 20.732 -4.695 1.00 53.50 307 ARG A CA 1
ATOM 2140 C C . ARG A 1 307 ? 9.118 21.159 -3.574 1.00 53.50 307 ARG A C 1
ATOM 2142 O O . ARG A 1 307 ? 8.602 20.331 -2.829 1.00 53.50 307 ARG A O 1
ATOM 2149 N N . THR A 1 308 ? 8.967 22.471 -3.433 1.00 57.00 308 THR A N 1
ATOM 2150 C CA . THR A 1 308 ? 8.216 23.149 -2.366 1.00 57.00 308 THR A CA 1
ATOM 2151 C C . THR A 1 308 ? 6.721 23.283 -2.665 1.00 57.00 308 THR A C 1
ATOM 2153 O O . THR A 1 308 ? 5.982 23.754 -1.810 1.00 57.00 308 THR A O 1
ATOM 2156 N N . ASP A 1 309 ? 6.270 22.905 -3.861 1.00 47.09 309 ASP A N 1
ATOM 2157 C CA . ASP A 1 309 ? 4.959 23.275 -4.408 1.00 47.09 309 ASP A CA 1
ATOM 2158 C C . ASP A 1 309 ? 4.137 22.105 -4.981 1.00 47.09 309 ASP A C 1
ATOM 2160 O O . ASP A 1 309 ? 2.924 22.239 -5.129 1.00 47.09 309 ASP A O 1
ATOM 2164 N N . SER A 1 310 ? 4.732 20.942 -5.265 1.00 55.19 310 SER A N 1
ATOM 2165 C CA . SER A 1 310 ? 4.017 19.699 -5.610 1.00 55.19 310 SER A CA 1
ATOM 2166 C C . SER A 1 310 ? 4.933 18.487 -5.431 1.00 55.19 310 SER A C 1
ATOM 2168 O O . SER A 1 310 ? 6.060 18.488 -5.929 1.00 55.19 310 SER A O 1
ATOM 2170 N N . ALA A 1 311 ? 4.469 17.451 -4.725 1.00 57.41 311 ALA A N 1
ATOM 2171 C CA . ALA A 1 311 ? 5.244 16.223 -4.564 1.00 57.41 311 ALA A CA 1
ATOM 2172 C C . ALA A 1 311 ? 5.450 15.533 -5.930 1.00 57.41 311 ALA A C 1
ATOM 2174 O O . ALA A 1 311 ? 4.510 15.466 -6.728 1.00 57.41 311 ALA A O 1
ATOM 2175 N N . PRO A 1 312 ? 6.650 15.005 -6.223 1.00 62.28 312 PRO A N 1
ATOM 2176 C CA . PRO A 1 312 ? 6.815 14.016 -7.278 1.00 62.28 312 PRO A CA 1
ATOM 2177 C C . PRO A 1 312 ? 5.976 12.792 -6.913 1.00 62.28 312 PRO A C 1
ATOM 2179 O O . PRO A 1 312 ? 6.102 12.265 -5.810 1.00 62.28 312 PRO A O 1
ATOM 2182 N 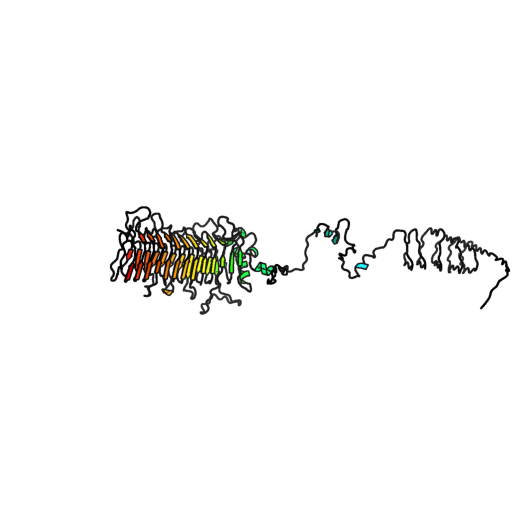N . VAL A 1 313 ? 5.119 12.356 -7.829 1.00 77.44 313 VAL A N 1
ATOM 2183 C CA . VAL A 1 313 ? 4.184 11.248 -7.603 1.00 77.44 313 VAL A CA 1
ATOM 2184 C C . VAL A 1 313 ? 4.226 10.332 -8.814 1.00 77.44 313 VAL A C 1
ATOM 2186 O O . VAL A 1 313 ? 4.144 10.806 -9.950 1.00 77.44 313 VAL A O 1
ATOM 2189 N N . ILE A 1 314 ? 4.304 9.022 -8.591 1.00 79.69 314 ILE A N 1
ATOM 2190 C CA . ILE A 1 314 ? 3.897 8.056 -9.608 1.00 79.69 314 ILE A CA 1
ATOM 2191 C C . ILE A 1 314 ? 2.385 7.940 -9.526 1.00 79.69 314 ILE A C 1
ATOM 2193 O O . ILE A 1 314 ? 1.830 7.378 -8.582 1.00 79.69 314 ILE A O 1
ATOM 2197 N N . ARG A 1 315 ? 1.712 8.521 -10.512 1.00 84.88 315 ARG A N 1
ATOM 2198 C CA . ARG A 1 315 ? 0.263 8.633 -10.526 1.00 84.88 315 ARG A CA 1
ATOM 2199 C C . ARG A 1 315 ? -0.305 7.749 -11.623 1.00 84.88 315 ARG A C 1
ATOM 2201 O O . ARG A 1 315 ? -0.153 8.027 -12.815 1.00 84.88 315 ARG A O 1
ATOM 2208 N N . ALA A 1 316 ? -1.018 6.708 -11.216 1.00 72.38 316 ALA A N 1
ATOM 2209 C CA . ALA A 1 316 ? -1.947 6.033 -12.102 1.00 72.38 316 ALA A CA 1
ATOM 2210 C C . ALA A 1 316 ? -3.206 6.890 -12.180 1.00 72.38 316 ALA A C 1
ATOM 2212 O O . ALA A 1 316 ? -4.008 6.940 -11.247 1.00 72.38 316 ALA A O 1
ATOM 2213 N N . LEU A 1 317 ? -3.338 7.618 -13.284 1.00 67.81 317 LEU A N 1
ATOM 2214 C CA . LEU A 1 317 ? -4.525 8.401 -13.563 1.00 67.81 317 LEU A CA 1
ATOM 2215 C C . LEU A 1 317 ? -5.298 7.705 -14.671 1.00 67.81 317 LEU A C 1
ATOM 2217 O O . LEU A 1 317 ? -4.745 7.413 -15.731 1.00 67.81 317 LEU A O 1
ATOM 2221 N N . VAL A 1 318 ? -6.610 7.587 -14.491 1.00 53.38 318 VAL A N 1
ATOM 2222 C CA . VAL A 1 318 ? -7.515 7.642 -15.636 1.00 53.38 318 VAL A CA 1
ATOM 2223 C C . VAL A 1 318 ? -7.453 9.074 -16.176 1.00 53.38 318 VAL A C 1
ATOM 2225 O O . VAL A 1 318 ? -8.327 9.897 -15.913 1.00 53.38 318 VAL A O 1
ATOM 2228 N N . THR A 1 319 ? -6.368 9.425 -16.881 1.00 46.47 319 THR A N 1
ATOM 2229 C CA . THR A 1 319 ? -6.413 10.562 -17.800 1.00 46.47 319 THR A CA 1
ATOM 2230 C C . THR A 1 319 ? -7.528 10.210 -18.753 1.00 46.47 319 THR A C 1
ATOM 2232 O O . THR A 1 319 ? -7.448 9.174 -19.417 1.00 46.47 319 THR A O 1
ATOM 2235 N N . SER A 1 320 ? -8.587 11.008 -18.727 1.00 42.22 320 SER A N 1
ATOM 2236 C CA . SER A 1 320 ? -9.706 10.972 -19.650 1.00 42.22 320 SER A CA 1
ATOM 2237 C C . SER A 1 320 ? -9.252 10.368 -20.971 1.00 42.22 320 SER A C 1
ATOM 2239 O O . SER A 1 320 ? -8.352 10.910 -21.611 1.00 42.22 320 SER A O 1
ATOM 2241 N N . TYR A 1 321 ? -9.782 9.189 -21.302 1.00 39.12 321 TYR A N 1
ATOM 2242 C CA . TYR A 1 321 ? -9.446 8.483 -22.530 1.00 39.12 321 TYR A CA 1
ATOM 2243 C C . TYR A 1 321 ? -9.776 9.441 -23.674 1.00 39.12 321 TYR A C 1
ATOM 2245 O O . TYR A 1 321 ? -10.937 9.550 -24.073 1.00 39.12 321 TYR A O 1
ATOM 2253 N N . THR A 1 322 ? -8.783 10.170 -24.176 1.00 38.41 322 THR A N 1
ATOM 2254 C CA . THR A 1 322 ? -8.892 10.822 -25.464 1.00 38.41 322 THR A CA 1
ATOM 2255 C C . THR A 1 322 ? -8.998 9.658 -26.430 1.00 38.41 322 THR A C 1
ATOM 2257 O O . THR A 1 322 ? -8.029 8.971 -26.753 1.00 38.41 322 THR A O 1
ATOM 2260 N N . SER A 1 323 ? -10.227 9.338 -26.836 1.00 39.22 323 SER A N 1
ATOM 2261 C CA . SER A 1 323 ? -10.416 8.578 -28.062 1.00 39.22 323 SER A CA 1
ATOM 2262 C C . SER A 1 323 ? -9.523 9.234 -29.115 1.00 39.22 323 SER A C 1
ATOM 2264 O O . SER A 1 323 ? -9.453 10.464 -29.152 1.00 39.22 323 SER A O 1
ATOM 2266 N N . ALA A 1 324 ? -8.839 8.443 -29.940 1.00 44.00 324 ALA A N 1
ATOM 2267 C CA . ALA A 1 324 ? -7.846 8.890 -30.924 1.00 44.00 324 ALA A CA 1
ATOM 2268 C C . ALA A 1 324 ? -8.366 9.899 -31.987 1.00 44.00 324 ALA A C 1
ATOM 2270 O O . ALA A 1 324 ? -7.686 10.162 -32.970 1.00 44.00 324 ALA A O 1
ATOM 2271 N N . ALA A 1 325 ? -9.557 10.470 -31.790 1.00 44.25 325 ALA A N 1
ATOM 2272 C CA . ALA A 1 325 ? -10.227 11.472 -32.605 1.00 44.25 325 ALA A CA 1
ATOM 2273 C C . ALA A 1 325 ? -10.084 12.928 -32.098 1.00 44.25 325 ALA A C 1
ATOM 2275 O O . ALA A 1 325 ? -10.700 13.818 -32.667 1.00 44.25 325 ALA A O 1
ATOM 2276 N N . GLY A 1 326 ? -9.278 13.215 -31.067 1.00 38.72 326 GLY A N 1
ATOM 2277 C CA . GLY A 1 326 ? -8.916 14.606 -30.741 1.00 38.72 326 GLY A CA 1
ATOM 2278 C C . GLY A 1 326 ? -9.982 15.442 -30.019 1.00 38.72 326 GLY A C 1
ATOM 2279 O O . GLY A 1 326 ? -9.815 16.652 -29.901 1.00 38.72 326 GLY A O 1
ATOM 2280 N N . GLU A 1 327 ? -11.031 14.831 -29.469 1.00 36.94 327 GLU A N 1
ATOM 2281 C CA . GLU A 1 327 ? -11.915 15.532 -28.537 1.00 36.94 327 GLU A CA 1
ATOM 2282 C C . GLU A 1 327 ? -11.363 15.432 -27.113 1.00 36.94 327 GLU A C 1
ATOM 2284 O O . GLU A 1 327 ? -11.274 14.352 -26.520 1.00 36.94 327 GLU A O 1
ATOM 2289 N N . ALA A 1 328 ? -10.966 16.584 -26.571 1.00 34.28 328 ALA A N 1
ATOM 2290 C CA . ALA A 1 328 ? -10.601 16.772 -25.176 1.00 34.28 328 ALA A CA 1
ATOM 2291 C C . ALA A 1 328 ? -11.842 16.619 -24.285 1.00 34.28 328 ALA A C 1
ATOM 2293 O O . ALA A 1 328 ? -12.369 17.583 -23.738 1.00 34.28 328 ALA A O 1
ATOM 2294 N N . ASN A 1 329 ? -12.318 15.389 -24.133 1.00 34.75 329 ASN A N 1
ATOM 2295 C CA . ASN A 1 329 ? -13.318 15.077 -23.134 1.00 34.75 329 ASN A CA 1
ATOM 2296 C C . ASN A 1 329 ? -12.590 14.930 -21.799 1.00 34.75 329 ASN A C 1
ATOM 2298 O O . ASN A 1 329 ? -12.044 13.875 -21.496 1.00 34.75 329 ASN A O 1
ATOM 2302 N N . ALA A 1 330 ? -12.627 15.976 -20.964 1.00 36.44 330 ALA A N 1
ATOM 2303 C CA . ALA A 1 330 ? -12.765 15.763 -19.520 1.00 36.44 330 ALA A CA 1
ATOM 2304 C C . ALA A 1 330 ? -13.839 14.680 -19.295 1.00 36.44 330 ALA A C 1
ATOM 2306 O O . ALA A 1 330 ? -14.715 14.570 -20.154 1.00 36.44 330 ALA A O 1
ATOM 2307 N N . PRO A 1 331 ? -13.803 13.868 -18.220 1.00 41.62 331 PRO A N 1
ATOM 2308 C CA . PRO A 1 331 ? -14.872 12.910 -17.947 1.00 41.62 331 PRO A CA 1
ATOM 2309 C C . PRO A 1 331 ? -16.210 13.653 -17.996 1.00 41.62 331 PRO A C 1
ATOM 2311 O O . PRO A 1 331 ? -16.566 14.384 -17.074 1.00 41.62 331 PRO A O 1
ATOM 2314 N N . SER A 1 332 ? -16.898 13.555 -19.135 1.00 39.12 332 SER A N 1
ATOM 2315 C CA . SER A 1 332 ? -18.140 14.261 -19.355 1.00 39.12 332 SER A CA 1
ATOM 2316 C C . SER A 1 332 ? -19.105 13.622 -18.385 1.00 39.12 332 SER A C 1
ATOM 2318 O O . SER A 1 332 ? -19.232 12.398 -18.364 1.00 39.12 332 SER A O 1
ATOM 2320 N N . SER A 1 333 ? -19.800 14.439 -17.612 1.00 43.53 333 SER A N 1
ATOM 2321 C CA . SER A 1 333 ? -20.879 14.056 -16.700 1.00 43.53 333 SER A CA 1
ATOM 2322 C C . SER A 1 333 ? -22.040 13.295 -17.371 1.00 43.53 333 SER A C 1
ATOM 2324 O O . SER A 1 333 ? -23.053 13.022 -16.731 1.00 43.53 333 SER A O 1
ATOM 2326 N N . GLN A 1 334 ? -21.919 12.917 -18.647 1.00 44.97 334 GLN A N 1
ATOM 2327 C CA . GLN A 1 334 ? -22.853 12.048 -19.341 1.00 44.97 334 GLN A CA 1
ATOM 2328 C C . GLN A 1 334 ? -22.681 10.589 -18.900 1.00 44.97 334 GLN A C 1
ATOM 2330 O O . GLN A 1 334 ? -21.886 9.816 -19.428 1.00 44.97 334 GLN A O 1
ATOM 2335 N N . ALA A 1 335 ? -23.453 10.270 -17.863 1.00 42.16 335 ALA A N 1
ATOM 2336 C CA . ALA A 1 335 ? -24.131 9.008 -17.594 1.00 42.16 335 ALA A CA 1
ATOM 2337 C C . ALA A 1 335 ? -23.807 7.826 -18.535 1.00 42.16 335 ALA A C 1
ATOM 2339 O O . ALA A 1 335 ? -24.221 7.804 -19.691 1.00 42.16 335 ALA A O 1
ATOM 2340 N N . GLY A 1 336 ? -23.201 6.769 -17.981 1.00 47.78 336 GLY A N 1
ATOM 2341 C CA . GLY A 1 336 ? -23.589 5.405 -18.365 1.00 47.78 336 GLY A CA 1
ATOM 2342 C C . GLY A 1 336 ? -22.483 4.360 -18.447 1.00 47.78 336 GLY A C 1
ATOM 2343 O O . GLY A 1 336 ? -22.745 3.203 -18.143 1.00 47.78 336 GLY A O 1
ATOM 2344 N N . THR A 1 337 ? -21.248 4.716 -18.801 1.00 51.75 337 THR A N 1
ATOM 2345 C CA . THR A 1 337 ? -20.169 3.715 -18.909 1.00 51.75 337 THR A CA 1
ATOM 2346 C C . THR A 1 337 ? -19.050 4.006 -17.930 1.00 51.75 337 THR A C 1
ATOM 2348 O O . THR A 1 337 ? -18.269 4.935 -18.127 1.00 51.75 337 THR A O 1
ATOM 2351 N N . GLN A 1 338 ? -18.998 3.183 -16.884 1.00 53.16 338 GLN A N 1
ATOM 2352 C CA . GLN A 1 338 ? -17.891 3.057 -15.944 1.00 53.16 338 GLN A CA 1
ATOM 2353 C C . GLN A 1 338 ? -16.572 2.952 -16.718 1.00 53.16 338 GLN A C 1
ATOM 2355 O O . GLN A 1 338 ? -16.442 2.120 -17.616 1.00 53.16 338 GLN A O 1
ATOM 2360 N N . ARG A 1 339 ? -15.589 3.795 -16.397 1.00 65.31 339 ARG A N 1
ATOM 2361 C CA . ARG A 1 339 ? -14.245 3.690 -16.978 1.00 65.31 339 ARG A CA 1
ATOM 2362 C C . ARG A 1 339 ? -13.211 3.620 -15.867 1.00 65.31 339 ARG A C 1
ATOM 2364 O O . ARG A 1 339 ? -12.425 4.542 -15.688 1.00 65.31 339 ARG A O 1
ATOM 2371 N N . PHE A 1 340 ? -13.227 2.514 -15.128 1.00 74.25 340 PHE A N 1
ATOM 2372 C CA . PHE A 1 340 ? -12.033 2.089 -14.406 1.00 74.25 340 PHE A CA 1
ATOM 2373 C C . PHE A 1 340 ? -10.978 1.683 -15.436 1.00 74.25 340 PHE A C 1
ATOM 2375 O O . PHE A 1 340 ? -11.294 1.003 -16.416 1.00 74.25 340 PHE A O 1
ATOM 2382 N N . SER A 1 341 ? -9.729 2.097 -15.238 1.00 80.88 341 SER A N 1
ATOM 2383 C CA . SER A 1 341 ? -8.616 1.500 -15.979 1.00 80.88 341 SER A CA 1
ATOM 2384 C C . SER A 1 341 ? -8.115 0.292 -15.209 1.00 80.88 341 SER A C 1
ATOM 2386 O O . SER A 1 341 ? -7.980 0.373 -13.988 1.00 80.88 341 SER A O 1
ATOM 2388 N N . PHE A 1 342 ? -7.764 -0.792 -15.907 1.00 88.81 342 PHE A N 1
ATOM 2389 C CA . PHE A 1 342 ? -6.878 -1.786 -15.305 1.00 88.81 342 PHE A CA 1
ATOM 2390 C C . PHE A 1 342 ? -5.627 -1.061 -14.813 1.00 88.81 342 PHE A C 1
ATOM 2392 O O . PHE A 1 342 ? -5.011 -0.283 -15.550 1.00 88.81 342 PHE A O 1
ATOM 2399 N N . GLY A 1 343 ? -5.350 -1.245 -13.536 1.00 89.56 343 GLY A N 1
ATOM 2400 C CA . GLY A 1 343 ? -4.308 -0.577 -12.802 1.00 89.56 343 GLY A CA 1
ATOM 2401 C C . GLY A 1 343 ? -2.931 -1.142 -13.108 1.00 89.56 343 GLY A C 1
ATOM 2402 O O . GLY A 1 343 ? -2.805 -2.174 -13.776 1.00 89.56 343 GLY A O 1
ATOM 2403 N N . PRO A 1 344 ? -1.879 -0.451 -12.655 1.00 95.56 344 PRO A N 1
ATOM 2404 C CA . PRO A 1 344 ? -0.525 -0.943 -12.796 1.00 95.56 344 PRO A CA 1
ATOM 2405 C C . PRO A 1 344 ? -0.214 -2.041 -11.775 1.00 95.56 344 PRO A C 1
ATOM 2407 O O . PRO A 1 344 ? -0.786 -2.099 -10.685 1.00 95.56 344 PRO A O 1
ATOM 2410 N N . VAL A 1 345 ? 0.792 -2.844 -12.110 1.00 97.62 345 VAL A N 1
ATOM 2411 C CA . VAL A 1 345 ? 1.564 -3.609 -11.127 1.00 97.62 345 VAL A CA 1
ATOM 2412 C C . VAL A 1 345 ? 2.850 -2.839 -10.842 1.00 97.62 345 VAL A C 1
ATOM 2414 O O . VAL A 1 345 ? 3.584 -2.514 -11.772 1.00 97.62 345 VAL A O 1
ATOM 2417 N N . ILE A 1 346 ? 3.141 -2.533 -9.581 1.00 97.88 346 ILE A N 1
ATOM 2418 C CA . ILE A 1 346 ? 4.388 -1.886 -9.156 1.00 97.88 346 ILE A CA 1
ATOM 2419 C C . ILE A 1 346 ? 5.104 -2.844 -8.214 1.00 97.88 346 ILE A C 1
ATOM 2421 O O . ILE A 1 346 ? 4.536 -3.226 -7.192 1.00 97.88 346 ILE A O 1
ATOM 2425 N N . ARG A 1 347 ? 6.329 -3.255 -8.559 1.00 97.94 347 ARG A N 1
ATOM 2426 C CA . ARG A 1 347 ? 7.023 -4.290 -7.791 1.00 97.94 347 ARG A CA 1
ATOM 2427 C C . ARG A 1 347 ? 8.539 -4.199 -7.755 1.00 97.94 347 ARG A C 1
ATOM 2429 O O . ARG A 1 347 ? 9.159 -3.670 -8.679 1.00 97.94 347 ARG A O 1
ATOM 2436 N N . ASN A 1 348 ? 9.122 -4.816 -6.728 1.00 97.06 348 ASN A N 1
ATOM 2437 C CA . ASN A 1 348 ? 10.564 -5.040 -6.576 1.00 97.06 348 ASN A CA 1
ATOM 2438 C C . ASN A 1 348 ? 11.405 -3.755 -6.642 1.00 97.06 348 ASN A C 1
ATOM 2440 O O . ASN A 1 348 ? 12.440 -3.728 -7.307 1.00 97.06 348 ASN A O 1
ATOM 2444 N N . LEU A 1 349 ? 10.955 -2.678 -6.000 1.00 96.38 349 LEU A N 1
ATOM 2445 C CA . LEU A 1 349 ? 11.660 -1.394 -5.970 1.00 96.38 349 LEU A CA 1
ATOM 2446 C C . LEU A 1 349 ? 11.378 -0.646 -4.670 1.00 96.38 349 LEU A C 1
ATOM 2448 O O . LEU A 1 349 ? 10.408 -0.945 -3.974 1.00 96.38 349 LEU A O 1
ATOM 2452 N N . SER A 1 350 ? 12.214 0.339 -4.356 1.00 95.12 350 SER A N 1
ATOM 2453 C CA . SER A 1 350 ? 11.971 1.255 -3.247 1.00 95.12 350 SER A CA 1
ATOM 2454 C C . SER A 1 350 ? 11.645 2.672 -3.709 1.00 95.12 350 SER A C 1
ATOM 2456 O O . SER A 1 350 ? 12.091 3.126 -4.762 1.00 95.12 350 SER A O 1
ATOM 2458 N N . PHE A 1 351 ? 10.876 3.383 -2.894 1.00 93.06 351 PHE A N 1
ATOM 2459 C CA . PHE A 1 351 ? 10.662 4.820 -2.972 1.00 93.06 351 PHE A CA 1
ATOM 2460 C C . PHE A 1 351 ? 11.340 5.479 -1.780 1.00 93.06 351 PHE A C 1
ATOM 2462 O O . PHE A 1 351 ? 11.252 4.980 -0.660 1.00 93.06 351 PHE A O 1
ATOM 2469 N N . ALA A 1 352 ? 12.000 6.607 -1.997 1.00 90.12 352 ALA A N 1
ATOM 2470 C CA . ALA A 1 352 ? 12.579 7.382 -0.911 1.00 90.12 352 ALA A CA 1
ATOM 2471 C C . ALA A 1 352 ? 12.458 8.876 -1.183 1.00 90.12 352 ALA A C 1
ATOM 2473 O O . ALA A 1 352 ? 12.536 9.329 -2.325 1.00 90.12 352 ALA A O 1
ATOM 2474 N N . ASN A 1 353 ? 12.328 9.663 -0.122 1.00 85.25 353 ASN A N 1
ATOM 2475 C CA . ASN A 1 353 ? 12.572 11.095 -0.209 1.00 85.25 353 ASN A CA 1
ATOM 2476 C C . ASN A 1 353 ? 14.082 11.365 -0.210 1.00 85.25 353 ASN A C 1
ATOM 2478 O O . ASN A 1 353 ? 14.841 10.688 0.481 1.00 85.25 353 ASN A O 1
ATOM 2482 N N . LEU A 1 354 ? 14.524 12.365 -0.978 1.00 79.31 354 LEU A N 1
ATOM 2483 C CA . LEU A 1 354 ? 15.923 12.802 -0.968 1.00 79.31 354 LEU A CA 1
ATOM 2484 C C . LEU A 1 354 ? 16.316 13.220 0.468 1.00 79.31 354 LEU A C 1
ATOM 2486 O O . LEU A 1 354 ? 15.812 14.222 0.982 1.00 79.31 354 LEU A O 1
ATOM 2490 N N . ASN A 1 355 ? 17.170 12.416 1.112 1.00 57.44 355 ASN A N 1
ATOM 2491 C CA . ASN A 1 355 ? 17.578 12.545 2.514 1.00 57.44 355 ASN A CA 1
ATOM 2492 C C . ASN A 1 355 ? 18.026 13.975 2.884 1.00 57.44 355 ASN A C 1
ATOM 2494 O O . ASN A 1 355 ? 18.827 14.588 2.181 1.00 57.44 355 ASN A O 1
ATOM 2498 N N . GLY A 1 356 ? 17.582 14.462 4.052 1.00 52.50 356 GLY A N 1
ATOM 2499 C CA . GLY A 1 356 ? 18.371 15.406 4.857 1.00 52.50 356 GLY A CA 1
ATOM 2500 C C . GLY A 1 356 ? 17.953 16.879 4.930 1.00 52.50 356 GLY A C 1
ATOM 2501 O O . GLY A 1 356 ? 18.729 17.657 5.473 1.00 52.50 356 GLY A O 1
ATOM 2502 N N . SER A 1 357 ? 16.789 17.311 4.430 1.00 46.12 357 SER A N 1
ATOM 2503 C CA . SER A 1 357 ? 16.488 18.764 4.410 1.00 46.12 357 SER A CA 1
ATOM 2504 C C . SER A 1 357 ? 15.075 19.214 4.776 1.00 46.12 357 SER A C 1
ATOM 2506 O O . SER A 1 357 ? 14.861 20.421 4.869 1.00 46.12 357 SER A O 1
ATOM 2508 N N . VAL A 1 358 ? 14.120 18.321 5.051 1.00 51.47 358 VAL A N 1
ATOM 2509 C CA . VAL A 1 358 ? 12.771 18.762 5.450 1.00 51.47 358 VAL A CA 1
ATOM 2510 C C . VAL A 1 358 ? 12.406 18.197 6.824 1.00 51.47 358 VAL A C 1
ATOM 2512 O O . VAL A 1 358 ? 11.976 17.052 6.912 1.00 51.47 358 VAL A O 1
ATOM 2515 N N . PRO A 1 359 ? 12.559 18.993 7.901 1.00 55.66 359 PRO A N 1
ATOM 2516 C CA . PRO A 1 359 ? 12.051 18.669 9.238 1.00 55.66 359 PRO A CA 1
ATOM 2517 C C . PRO A 1 359 ? 10.530 18.461 9.295 1.00 55.66 359 PRO A C 1
ATOM 2519 O O . PRO A 1 359 ? 10.026 17.928 10.273 1.00 55.66 359 PRO A O 1
ATOM 2522 N N . ASN A 1 360 ? 9.802 18.863 8.249 1.00 53.78 360 ASN A N 1
ATOM 2523 C CA . ASN A 1 360 ? 8.353 18.748 8.152 1.00 53.78 360 ASN A CA 1
ATOM 2524 C C . ASN A 1 360 ? 8.019 17.872 6.940 1.00 53.78 360 ASN A C 1
ATOM 2526 O O . ASN A 1 360 ? 8.244 18.296 5.803 1.00 53.78 360 ASN A O 1
ATOM 2530 N N . GLY A 1 361 ? 7.530 16.653 7.192 1.00 56.56 361 GLY A N 1
ATOM 2531 C CA . GLY A 1 361 ? 7.140 15.684 6.166 1.00 56.56 361 GLY A CA 1
ATOM 2532 C C . GLY A 1 361 ? 6.387 16.344 5.008 1.00 56.56 361 GLY A C 1
ATOM 2533 O O . GLY A 1 361 ? 5.456 17.124 5.213 1.00 56.56 361 GLY A O 1
ATOM 2534 N N . ARG A 1 362 ? 6.833 16.085 3.775 1.00 65.56 362 ARG A N 1
ATOM 2535 C CA . ARG A 1 362 ? 6.232 16.698 2.586 1.00 65.56 362 ARG A CA 1
ATOM 2536 C C . ARG A 1 362 ? 4.796 16.203 2.391 1.00 65.56 362 ARG A C 1
ATOM 2538 O O . ARG A 1 362 ? 4.577 14.996 2.468 1.00 65.56 362 ARG A O 1
ATOM 2545 N N . PRO A 1 363 ? 3.841 17.086 2.060 1.00 65.75 363 PRO A N 1
ATOM 2546 C CA . PRO A 1 363 ? 2.485 16.676 1.729 1.00 65.75 363 PRO A CA 1
ATOM 2547 C C . PRO A 1 363 ? 2.451 16.048 0.328 1.00 65.75 363 PRO A C 1
ATOM 2549 O O . PRO A 1 363 ? 2.686 16.725 -0.673 1.00 65.75 363 PRO A O 1
ATOM 2552 N N . GLY A 1 364 ? 2.159 14.751 0.251 1.00 79.12 364 GLY A N 1
ATOM 2553 C CA . GLY A 1 364 ? 1.873 14.055 -1.005 1.00 79.12 364 GLY A CA 1
ATOM 2554 C C . GLY A 1 364 ? 2.244 12.566 -0.989 1.00 79.12 364 GLY A C 1
ATOM 2555 O O . GLY A 1 364 ? 3.168 12.191 -0.266 1.00 79.12 364 GLY A O 1
ATOM 2556 N N . PRO A 1 365 ? 1.529 11.724 -1.762 1.00 90.12 365 PRO A N 1
ATOM 2557 C CA . PRO A 1 365 ? 1.823 10.299 -1.906 1.00 90.12 365 PRO A CA 1
ATOM 2558 C C . PRO A 1 365 ? 3.053 10.029 -2.789 1.00 90.12 365 PRO A C 1
ATOM 2560 O O . PRO A 1 365 ? 3.259 10.744 -3.766 1.00 90.12 365 PRO A O 1
ATOM 2563 N N . PHE A 1 366 ? 3.811 8.952 -2.546 1.00 91.31 366 PHE A N 1
ATOM 2564 C CA . PHE A 1 366 ? 4.739 8.429 -3.567 1.00 91.31 366 PHE A CA 1
ATOM 2565 C C . PHE A 1 366 ? 3.981 7.789 -4.727 1.00 91.31 366 PHE A C 1
ATOM 2567 O O . PHE A 1 366 ? 4.319 8.004 -5.894 1.00 91.31 366 PHE A O 1
ATOM 2574 N N . VAL A 1 367 ? 2.948 7.014 -4.395 1.00 94.94 367 VAL A N 1
ATOM 2575 C CA . VAL A 1 367 ? 2.088 6.330 -5.357 1.00 94.94 367 VAL A CA 1
ATOM 2576 C C . VAL A 1 367 ? 0.653 6.782 -5.157 1.00 94.94 367 VAL A C 1
ATOM 2578 O O . VAL A 1 367 ? 0.099 6.674 -4.066 1.00 94.94 367 VAL A O 1
ATOM 2581 N N . GLU A 1 368 ? 0.039 7.258 -6.232 1.00 94.06 368 GLU A N 1
ATOM 2582 C CA . GLU A 1 368 ? -1.367 7.643 -6.248 1.00 94.06 368 GLU A CA 1
ATOM 2583 C C . GLU A 1 368 ? -2.121 6.813 -7.287 1.00 94.06 368 GLU A C 1
ATOM 2585 O O . GLU A 1 368 ? -1.797 6.837 -8.477 1.00 94.06 368 GLU A O 1
ATOM 2590 N N . LEU A 1 369 ? -3.125 6.069 -6.826 1.00 92.94 369 LEU A N 1
ATOM 2591 C CA . LEU A 1 369 ? -3.981 5.220 -7.643 1.00 92.94 369 LEU A CA 1
ATOM 2592 C C . LEU A 1 369 ? -5.379 5.831 -7.710 1.00 92.94 369 LEU A C 1
ATOM 2594 O O . LEU A 1 369 ? -6.152 5.726 -6.761 1.00 92.94 369 LEU A O 1
ATOM 2598 N N . ASN A 1 370 ? -5.710 6.446 -8.844 1.00 89.94 370 ASN A N 1
ATOM 2599 C CA . ASN A 1 370 ? -6.986 7.131 -9.034 1.00 89.94 370 ASN A CA 1
ATOM 2600 C C . ASN A 1 370 ? -7.879 6.341 -9.992 1.00 89.94 370 ASN A C 1
ATOM 2602 O O . ASN A 1 370 ? -7.576 6.256 -11.185 1.00 89.94 370 ASN A O 1
ATOM 2606 N N . TYR A 1 371 ? -8.998 5.813 -9.487 1.00 86.75 371 TYR A N 1
ATOM 2607 C CA . TYR A 1 371 ? -10.015 5.096 -10.273 1.00 86.75 371 TYR A CA 1
ATOM 2608 C C . TYR A 1 371 ? -9.461 3.901 -11.060 1.00 86.75 371 TYR A C 1
ATOM 2610 O O . TYR A 1 371 ? -9.792 3.675 -12.229 1.00 86.75 371 TYR A O 1
ATOM 2618 N N . THR A 1 372 ? -8.596 3.128 -10.411 1.00 87.50 372 THR A N 1
ATOM 2619 C CA . THR A 1 372 ? -7.963 1.944 -11.007 1.00 87.50 372 THR A CA 1
ATOM 2620 C C . THR A 1 372 ? -8.632 0.657 -10.540 1.00 87.50 372 THR A C 1
ATOM 2622 O O . THR A 1 372 ? -9.235 0.616 -9.470 1.00 87.50 372 THR A O 1
ATOM 2625 N N . THR A 1 373 ? -8.530 -0.407 -11.334 1.00 90.94 373 THR A N 1
ATOM 2626 C CA . THR A 1 373 ? -8.972 -1.744 -10.934 1.00 90.94 373 THR A CA 1
ATOM 2627 C C . THR A 1 373 ? -7.882 -2.787 -11.119 1.00 90.94 373 THR A C 1
ATOM 2629 O O . THR A 1 373 ? -7.129 -2.701 -12.082 1.00 90.94 373 THR A O 1
ATOM 2632 N N . TYR A 1 374 ? -7.782 -3.769 -10.223 1.00 94.38 374 TYR A N 1
ATOM 2633 C CA . TYR A 1 374 ? -6.718 -4.784 -10.246 1.00 94.38 374 TYR A CA 1
ATOM 2634 C C . TYR A 1 374 ? -5.303 -4.179 -10.167 1.00 94.38 374 TYR A C 1
ATOM 2636 O O . TYR A 1 374 ? -4.369 -4.676 -10.794 1.00 94.38 374 TYR A O 1
ATOM 2644 N N . SER A 1 375 ? -5.147 -3.085 -9.415 1.00 95.81 375 SER A N 1
ATOM 2645 C CA . SER A 1 375 ? -3.827 -2.525 -9.104 1.00 95.81 375 SER A CA 1
ATOM 2646 C C . SER A 1 375 ? -3.132 -3.389 -8.061 1.00 95.81 375 SER A C 1
ATOM 2648 O O . SER A 1 375 ? -3.770 -3.821 -7.100 1.00 95.81 375 SER A O 1
ATOM 2650 N N . LEU A 1 376 ? -1.825 -3.591 -8.209 1.00 97.56 376 LEU A N 1
ATOM 2651 C CA . LEU A 1 376 ? -1.033 -4.364 -7.255 1.00 97.56 376 LEU A CA 1
ATOM 2652 C C . LEU A 1 376 ? 0.282 -3.656 -6.935 1.00 97.56 376 LEU A C 1
ATOM 2654 O O . LEU A 1 376 ? 1.064 -3.360 -7.838 1.00 97.56 376 LEU A O 1
ATOM 2658 N N . LEU A 1 377 ? 0.542 -3.437 -5.649 1.00 97.81 377 LEU A N 1
ATOM 2659 C CA . LEU A 1 377 ? 1.863 -3.115 -5.119 1.00 97.81 377 LEU A CA 1
ATOM 2660 C C . LEU A 1 377 ? 2.423 -4.370 -4.441 1.00 97.81 377 LEU A C 1
ATOM 2662 O O . LEU A 1 377 ? 1.768 -4.951 -3.580 1.00 97.81 377 LEU A O 1
ATOM 2666 N N . ASP A 1 378 ? 3.605 -4.810 -4.860 1.00 98.12 378 ASP A N 1
ATOM 2667 C CA . ASP A 1 378 ? 4.158 -6.116 -4.488 1.00 98.12 378 ASP A CA 1
ATOM 2668 C C . ASP A 1 378 ? 5.664 -6.021 -4.235 1.00 98.12 378 ASP A C 1
ATOM 2670 O O . ASP A 1 378 ? 6.407 -5.658 -5.146 1.00 98.12 378 ASP A O 1
ATOM 2674 N N . HIS A 1 379 ? 6.137 -6.345 -3.030 1.00 97.31 379 HIS A N 1
ATOM 2675 C CA . HIS A 1 379 ? 7.557 -6.194 -2.678 1.00 97.31 379 HIS A CA 1
ATOM 2676 C C . HIS A 1 379 ? 8.063 -4.761 -2.918 1.00 97.31 379 HIS A C 1
ATOM 2678 O O . HIS A 1 379 ? 9.058 -4.529 -3.617 1.00 97.31 379 HIS A O 1
ATOM 2684 N N . VAL A 1 380 ? 7.326 -3.781 -2.389 1.00 96.75 380 VAL A N 1
ATOM 2685 C CA . VAL A 1 380 ? 7.664 -2.357 -2.470 1.00 96.75 380 VAL A CA 1
ATOM 2686 C C . VAL A 1 380 ? 8.046 -1.852 -1.088 1.00 96.75 380 VAL A C 1
ATOM 2688 O O . VAL A 1 380 ? 7.322 -2.083 -0.122 1.00 96.75 380 VAL A O 1
ATOM 2691 N N . THR A 1 381 ? 9.139 -1.093 -1.010 1.00 95.19 381 THR A N 1
ATOM 2692 C CA . THR A 1 381 ? 9.484 -0.370 0.220 1.00 95.19 381 THR A CA 1
ATOM 2693 C C . THR A 1 381 ? 9.407 1.133 0.023 1.00 95.19 381 THR A C 1
ATOM 2695 O O . THR A 1 381 ? 9.863 1.653 -0.988 1.00 95.19 381 THR A O 1
ATOM 2698 N N . MET A 1 382 ? 8.835 1.860 0.972 1.00 93.38 382 MET A N 1
ATOM 2699 C CA . MET A 1 382 ? 8.684 3.311 0.906 1.00 93.38 382 MET A CA 1
ATOM 2700 C C . MET A 1 382 ? 9.293 3.950 2.151 1.00 93.38 382 MET A C 1
ATOM 2702 O O . MET A 1 382 ? 8.883 3.629 3.258 1.00 93.38 382 MET A O 1
ATOM 2706 N N . TYR A 1 383 ? 10.241 4.868 1.977 1.00 90.38 383 TYR A N 1
ATOM 2707 C CA . TYR A 1 383 ? 10.991 5.477 3.075 1.00 90.38 383 TYR A CA 1
ATOM 2708 C C . TYR A 1 383 ? 10.708 6.967 3.237 1.00 90.38 383 TYR A C 1
ATOM 2710 O O . TYR A 1 383 ? 10.717 7.729 2.263 1.00 90.38 383 TYR A O 1
ATOM 2718 N N . ALA A 1 384 ? 10.546 7.382 4.495 1.00 83.19 384 ALA A N 1
ATOM 2719 C CA . ALA A 1 384 ? 10.287 8.756 4.912 1.00 83.19 384 ALA A CA 1
ATOM 2720 C C . ALA A 1 384 ? 9.068 9.376 4.209 1.00 83.19 384 ALA A C 1
ATOM 2722 O O . ALA A 1 384 ? 9.093 10.542 3.805 1.00 83.19 384 ALA A O 1
ATOM 2723 N N . ALA A 1 385 ? 8.003 8.594 4.033 1.00 79.88 385 ALA A N 1
ATOM 2724 C CA . ALA A 1 385 ? 6.768 9.069 3.423 1.00 79.88 385 ALA A CA 1
ATOM 2725 C C . ALA A 1 385 ? 5.903 9.806 4.459 1.00 79.88 385 ALA A C 1
ATOM 2727 O O . ALA A 1 385 ? 5.742 9.325 5.576 1.00 79.88 385 ALA A O 1
ATOM 2728 N N . CYS A 1 386 ? 5.301 10.949 4.112 1.00 84.56 386 CYS A N 1
ATOM 2729 C CA . CYS A 1 386 ? 4.155 11.426 4.901 1.00 84.56 386 CYS A CA 1
ATOM 2730 C C . CYS A 1 386 ? 2.881 10.694 4.463 1.00 84.56 386 CYS A C 1
ATOM 2732 O O . CYS A 1 386 ? 2.127 10.187 5.284 1.00 84.56 386 CYS A O 1
ATOM 2734 N N . THR A 1 387 ? 2.709 10.557 3.150 1.00 90.88 387 THR A N 1
ATOM 2735 C CA . THR A 1 387 ? 1.795 9.596 2.539 1.00 90.88 387 THR A CA 1
ATOM 2736 C C . THR A 1 387 ? 2.628 8.750 1.590 1.00 90.88 387 THR A C 1
ATOM 2738 O O . THR A 1 387 ? 3.308 9.275 0.716 1.00 90.88 387 THR A O 1
ATOM 2741 N N . GLY A 1 388 ? 2.671 7.439 1.798 1.00 91.06 388 GLY A N 1
ATOM 2742 C CA . GLY A 1 388 ? 3.329 6.510 0.882 1.00 91.06 388 GLY A CA 1
ATOM 2743 C C . GLY A 1 388 ? 2.404 6.189 -0.281 1.00 91.06 388 GLY A C 1
ATOM 2744 O O . GLY A 1 388 ? 2.746 6.401 -1.446 1.00 91.06 388 GLY A O 1
ATOM 2745 N N . LEU A 1 389 ? 1.188 5.765 0.055 1.00 95.06 389 LEU A N 1
ATOM 2746 C CA . LEU A 1 389 ? 0.186 5.317 -0.897 1.00 95.06 389 LEU A CA 1
ATOM 2747 C C . LEU A 1 389 ? -1.117 6.084 -0.700 1.00 95.06 389 LEU A C 1
ATOM 2749 O O . LEU A 1 389 ? -1.654 6.145 0.402 1.00 95.06 389 LEU A O 1
ATOM 2753 N N . LYS A 1 390 ? -1.652 6.620 -1.792 1.00 94.69 390 LYS A N 1
ATOM 2754 C CA . LYS A 1 390 ? -3.001 7.171 -1.838 1.00 94.69 390 LYS A CA 1
ATOM 2755 C C . LYS A 1 390 ? -3.838 6.409 -2.851 1.00 94.69 390 LYS A C 1
ATOM 2757 O O . LYS A 1 390 ? -3.431 6.263 -4.002 1.00 94.69 390 LYS A O 1
ATOM 2762 N N . ILE A 1 391 ? -5.008 5.946 -2.433 1.00 93.31 391 ILE A N 1
ATOM 2763 C CA . ILE A 1 391 ? -5.970 5.260 -3.292 1.00 93.31 391 ILE A CA 1
ATOM 2764 C C . ILE A 1 391 ? -7.264 6.060 -3.278 1.00 93.31 391 ILE A C 1
ATOM 2766 O O . ILE A 1 391 ? -7.884 6.249 -2.233 1.00 93.31 391 ILE A O 1
ATOM 2770 N N . TYR A 1 392 ? -7.662 6.528 -4.452 1.00 89.75 392 TYR A N 1
ATOM 2771 C CA . TYR A 1 392 ? -8.810 7.399 -4.628 1.00 89.75 392 TYR A CA 1
ATOM 2772 C C . TYR A 1 392 ? -9.785 6.775 -5.628 1.00 89.75 392 TYR A C 1
ATOM 2774 O O . TYR A 1 392 ? -9.643 6.917 -6.848 1.00 89.75 392 TYR A O 1
ATOM 2782 N N . GLY A 1 393 ? -10.763 6.045 -5.091 1.00 83.38 393 GLY A N 1
ATOM 2783 C CA . GLY A 1 393 ? -11.682 5.198 -5.852 1.00 83.38 393 GLY A CA 1
ATOM 2784 C C . GLY A 1 393 ? -11.004 4.035 -6.592 1.00 83.38 393 GLY A C 1
ATOM 2785 O O . GLY A 1 393 ? -9.810 4.055 -6.900 1.00 83.38 393 GLY A O 1
ATOM 2786 N N . GLY A 1 394 ? -11.778 3.000 -6.916 1.00 84.81 394 GLY A N 1
ATOM 2787 C CA . GLY A 1 394 ? -11.276 1.819 -7.616 1.00 84.81 394 GLY A CA 1
ATOM 2788 C C . GLY A 1 394 ? -11.855 0.500 -7.114 1.00 84.81 394 GLY A C 1
ATOM 2789 O O . GLY A 1 394 ? -12.677 0.458 -6.203 1.00 84.81 394 GLY A O 1
ATOM 2790 N N . PHE A 1 395 ? -11.398 -0.598 -7.713 1.00 87.06 395 PHE A N 1
ATOM 2791 C CA . PHE A 1 395 ? -11.899 -1.942 -7.420 1.00 87.06 395 PHE A CA 1
ATOM 2792 C C . PHE A 1 395 ? -10.767 -2.970 -7.424 1.00 87.06 395 PHE A C 1
ATOM 2794 O O . PHE A 1 395 ? -10.057 -3.082 -8.420 1.00 87.06 395 PHE A O 1
ATOM 2801 N N . PHE A 1 396 ? -10.609 -3.746 -6.353 1.00 92.00 396 PHE A N 1
ATOM 2802 C CA . PHE A 1 396 ? -9.508 -4.703 -6.183 1.00 92.00 396 PHE A CA 1
ATOM 2803 C C . PHE A 1 396 ? -8.125 -4.050 -6.267 1.00 92.00 396 PHE A C 1
ATOM 2805 O O . PHE A 1 396 ? -7.396 -4.212 -7.246 1.00 92.00 396 PHE A O 1
ATOM 2812 N N . VAL A 1 397 ? -7.764 -3.305 -5.227 1.00 95.06 397 VAL A N 1
ATOM 2813 C CA . VAL A 1 397 ? -6.396 -2.810 -5.044 1.00 95.06 397 VAL A CA 1
ATOM 2814 C C . VAL A 1 397 ? -5.694 -3.665 -3.996 1.00 95.06 397 VAL A C 1
ATOM 2816 O O . VAL A 1 397 ? -6.193 -3.819 -2.885 1.00 95.06 397 VAL A O 1
ATOM 2819 N N . GLY A 1 398 ? -4.552 -4.236 -4.363 1.00 97.19 398 GLY A N 1
ATOM 2820 C CA . GLY A 1 398 ? -3.740 -5.074 -3.491 1.00 97.19 398 GLY A CA 1
ATOM 2821 C C . GLY A 1 398 ? -2.425 -4.417 -3.109 1.00 97.19 398 GLY A C 1
ATOM 2822 O O . GLY A 1 398 ? -1.749 -3.838 -3.961 1.00 97.19 398 GLY A O 1
ATOM 2823 N N . VAL A 1 399 ? -2.031 -4.568 -1.851 1.00 98.06 399 VAL A N 1
ATOM 2824 C CA . VAL A 1 399 ? -0.675 -4.280 -1.378 1.00 98.06 399 VAL A CA 1
ATOM 2825 C C . VAL A 1 399 ? -0.178 -5.507 -0.633 1.00 98.06 399 VAL A C 1
ATOM 2827 O O . VAL A 1 399 ? -0.843 -5.965 0.296 1.00 98.06 399 VAL A O 1
ATOM 2830 N N . ARG A 1 400 ? 0.968 -6.060 -1.036 1.00 97.88 400 ARG A N 1
ATOM 2831 C CA . ARG A 1 400 ? 1.533 -7.227 -0.356 1.00 97.88 400 ARG A CA 1
ATOM 2832 C C . ARG A 1 400 ? 3.042 -7.206 -0.212 1.00 97.88 400 ARG A C 1
ATOM 2834 O O . ARG A 1 400 ? 3.726 -6.560 -1.012 1.00 97.88 400 ARG A O 1
ATOM 2841 N N . ASP A 1 401 ? 3.529 -7.922 0.798 1.00 97.56 401 ASP A N 1
ATOM 2842 C CA . ASP A 1 401 ? 4.956 -8.121 1.082 1.00 97.56 401 ASP A CA 1
ATOM 2843 C C . ASP A 1 401 ? 5.729 -6.786 1.042 1.00 97.56 401 ASP A C 1
ATOM 2845 O O . ASP A 1 401 ? 6.795 -6.675 0.442 1.00 97.56 401 ASP A O 1
ATOM 2849 N N . SER A 1 402 ? 5.130 -5.721 1.582 1.00 97.25 402 SER A N 1
ATOM 2850 C CA . SER A 1 402 ? 5.584 -4.339 1.387 1.00 97.25 402 SER A CA 1
ATOM 2851 C C . SER A 1 402 ? 5.836 -3.657 2.723 1.00 97.25 402 SER A C 1
ATOM 2853 O O . SER A 1 402 ? 5.154 -3.929 3.705 1.00 97.25 402 SER A O 1
ATOM 2855 N N . GLN A 1 403 ? 6.790 -2.732 2.746 1.00 96.50 403 GLN A N 1
ATOM 2856 C CA . GLN A 1 403 ? 7.179 -2.013 3.955 1.00 96.50 403 GLN A CA 1
ATOM 2857 C C . GLN A 1 403 ? 7.063 -0.504 3.724 1.00 96.50 403 GLN A C 1
ATOM 2859 O O . GLN A 1 403 ? 7.509 0.014 2.701 1.00 96.50 403 GLN A O 1
ATOM 2864 N N . ILE A 1 404 ? 6.469 0.232 4.658 1.00 94.38 404 ILE A N 1
ATOM 2865 C CA . ILE A 1 404 ? 6.349 1.686 4.568 1.00 94.38 404 ILE A CA 1
ATOM 2866 C C . ILE A 1 404 ? 6.804 2.328 5.873 1.00 94.38 404 ILE A C 1
ATOM 2868 O O . ILE A 1 404 ? 6.134 2.266 6.900 1.00 94.38 404 ILE A O 1
ATOM 2872 N N . GLU A 1 405 ? 7.933 3.018 5.806 1.00 91.38 405 GLU A N 1
ATOM 2873 C CA . GLU A 1 405 ? 8.470 3.812 6.898 1.00 91.38 405 GLU A CA 1
ATOM 2874 C C . GLU A 1 405 ? 8.036 5.271 6.720 1.00 91.38 405 GLU A C 1
ATOM 2876 O O . GLU A 1 405 ? 8.494 6.002 5.833 1.00 91.38 405 GLU A O 1
ATOM 2881 N N . GLY A 1 406 ? 7.097 5.687 7.562 1.00 81.62 406 GLY A N 1
ATOM 2882 C CA . GLY A 1 406 ? 6.594 7.045 7.652 1.00 81.62 406 GLY A CA 1
ATOM 2883 C C . GLY A 1 406 ? 7.582 7.997 8.328 1.00 81.62 406 GLY A C 1
ATOM 2884 O O . GLY A 1 406 ? 8.382 7.610 9.180 1.00 81.62 406 GLY A O 1
ATOM 2885 N N . PHE A 1 407 ? 7.523 9.274 7.953 1.00 79.94 407 PHE A N 1
ATOM 2886 C CA . PHE A 1 407 ? 8.295 10.327 8.616 1.00 79.94 407 PHE A CA 1
ATOM 2887 C C . PHE A 1 407 ? 7.596 10.827 9.892 1.00 79.94 407 PHE A C 1
ATOM 2889 O O . PHE A 1 407 ? 6.377 10.730 10.029 1.00 79.94 407 PHE A O 1
ATOM 2896 N N . ALA A 1 408 ? 8.358 11.430 10.808 1.00 71.19 408 ALA A N 1
ATOM 2897 C CA . ALA A 1 408 ? 7.798 12.032 12.010 1.00 71.19 408 ALA A CA 1
ATOM 2898 C C . ALA A 1 408 ? 6.875 13.232 11.677 1.00 71.19 408 ALA A C 1
ATOM 2900 O O . ALA A 1 408 ? 7.322 14.250 11.153 1.00 71.19 408 ALA A O 1
ATOM 2901 N N . GLY A 1 409 ? 5.576 13.132 11.971 1.00 80.12 409 GLY A N 1
ATOM 2902 C CA . GLY A 1 409 ? 4.591 14.208 11.809 1.00 80.12 409 GLY A CA 1
ATOM 2903 C C . GLY A 1 409 ? 3.139 13.718 11.876 1.00 80.12 409 GLY A C 1
ATOM 2904 O O . GLY A 1 409 ? 2.885 12.552 12.159 1.00 80.12 409 GLY A O 1
ATOM 2905 N N . ASN A 1 410 ? 2.174 14.602 11.606 1.00 85.56 410 ASN A N 1
ATOM 2906 C CA . ASN A 1 410 ? 0.753 14.240 11.471 1.00 85.56 410 ASN A CA 1
ATOM 2907 C C . ASN A 1 410 ? 0.490 13.666 10.070 1.00 85.56 410 ASN A C 1
ATOM 2909 O O . ASN A 1 410 ? -0.142 14.304 9.229 1.00 85.56 410 ASN A O 1
ATOM 2913 N N . CYS A 1 411 ? 1.063 12.497 9.803 1.00 86.69 411 CYS A N 1
ATOM 2914 C CA . CYS A 1 411 ? 1.127 11.892 8.480 1.00 86.69 411 CYS A CA 1
ATOM 2915 C C . CYS A 1 411 ? 0.187 10.688 8.358 1.00 86.69 411 CYS A C 1
ATOM 2917 O O . CYS A 1 411 ? 0.141 9.847 9.254 1.00 86.69 411 CYS A O 1
ATOM 2919 N N . ASN A 1 412 ? -0.545 10.613 7.244 1.00 91.88 412 ASN A N 1
ATOM 2920 C CA . ASN A 1 412 ? -1.383 9.471 6.880 1.00 91.88 412 ASN A CA 1
ATOM 2921 C C . ASN A 1 412 ? -0.623 8.630 5.861 1.00 91.88 412 ASN A C 1
ATOM 2923 O O . ASN A 1 412 ? -0.554 9.006 4.687 1.00 91.88 412 ASN A O 1
ATOM 2927 N N . VAL A 1 413 ? -0.030 7.528 6.320 1.00 93.56 413 VAL A N 1
ATOM 2928 C CA . VAL A 1 413 ? 0.895 6.722 5.516 1.00 93.56 413 VAL A CA 1
ATOM 2929 C C . VAL A 1 413 ? 0.180 6.086 4.327 1.00 93.56 413 VAL A C 1
ATOM 2931 O O . VAL A 1 413 ? 0.667 6.171 3.198 1.00 93.56 413 VAL A O 1
ATOM 2934 N N . ILE A 1 414 ? -0.986 5.497 4.570 1.00 95.88 414 ILE A N 1
ATOM 2935 C CA . ILE A 1 414 ? -1.890 5.007 3.538 1.00 95.88 414 ILE A CA 1
ATOM 2936 C C . ILE A 1 414 ? -3.201 5.774 3.650 1.00 95.88 414 ILE A C 1
ATOM 2938 O O . ILE A 1 414 ? -3.847 5.756 4.695 1.00 95.88 414 ILE A O 1
ATOM 2942 N N . ASP A 1 415 ? -3.586 6.446 2.569 1.00 95.06 415 ASP A N 1
ATOM 2943 C CA . ASP A 1 415 ? -4.815 7.236 2.485 1.00 95.06 415 ASP A CA 1
ATOM 2944 C C . ASP A 1 415 ? -5.792 6.579 1.505 1.00 95.06 415 ASP A C 1
ATOM 2946 O O . ASP A 1 415 ? -5.531 6.503 0.301 1.00 95.06 415 ASP A O 1
ATOM 2950 N N . LEU A 1 416 ? -6.906 6.078 2.033 1.00 94.88 416 LEU A N 1
ATOM 2951 C CA . LEU A 1 416 ? -8.001 5.461 1.295 1.00 94.88 416 LEU A CA 1
ATOM 2952 C C . LEU A 1 416 ? -9.177 6.429 1.269 1.00 94.88 416 LEU A C 1
ATOM 2954 O O . LEU A 1 416 ? -9.681 6.837 2.317 1.00 94.88 416 LEU A O 1
ATOM 2958 N N . HIS A 1 417 ? -9.630 6.781 0.073 1.00 91.00 417 HIS A N 1
ATOM 2959 C CA . HIS A 1 417 ? -10.684 7.770 -0.078 1.00 91.00 417 HIS A CA 1
ATOM 2960 C C . HIS A 1 417 ? -11.628 7.439 -1.238 1.00 91.00 417 HIS A C 1
ATOM 2962 O O . HIS A 1 417 ? -11.184 7.111 -2.341 1.00 91.00 417 HIS A O 1
ATOM 2968 N N . GLY A 1 418 ? -12.935 7.581 -1.008 1.00 84.00 418 GLY A N 1
ATOM 2969 C CA . GLY A 1 418 ? -13.967 7.479 -2.046 1.00 84.00 418 GLY A CA 1
ATOM 2970 C C . GLY A 1 418 ? -14.816 8.751 -2.148 1.00 84.00 418 GLY A C 1
ATOM 2971 O O . GLY A 1 418 ? -15.542 9.078 -1.221 1.00 84.00 418 GLY A O 1
ATOM 2972 N N . ASP A 1 419 ? -14.782 9.456 -3.284 1.00 76.19 419 ASP A N 1
ATOM 2973 C CA . ASP A 1 419 ? -15.426 10.778 -3.449 1.00 76.19 419 ASP A CA 1
ATOM 2974 C C . ASP A 1 419 ? -16.810 10.725 -4.117 1.00 76.19 419 ASP A C 1
ATOM 2976 O O . ASP A 1 419 ? -16.914 10.774 -5.348 1.00 76.19 419 ASP A O 1
ATOM 2980 N N . ARG A 1 420 ? -17.901 10.718 -3.350 1.00 65.50 420 ARG A N 1
ATOM 2981 C CA . ARG A 1 420 ? -19.265 10.618 -3.909 1.00 65.50 420 ARG A CA 1
ATOM 2982 C C . ARG A 1 420 ? -19.650 11.729 -4.894 1.00 65.50 420 ARG A C 1
ATOM 2984 O O . ARG A 1 420 ? -20.553 11.507 -5.703 1.00 65.50 420 ARG A O 1
ATOM 2991 N N . SER A 1 421 ? -18.986 12.893 -4.890 1.00 66.12 421 SER A N 1
ATOM 2992 C CA . SER A 1 421 ? -19.275 13.949 -5.880 1.00 66.12 421 SER A CA 1
ATOM 2993 C C . SER A 1 421 ? -19.109 13.453 -7.323 1.00 66.12 421 SER A C 1
ATOM 2995 O O . SER A 1 421 ? -19.672 14.019 -8.261 1.00 66.12 421 SER A O 1
ATOM 2997 N N . LYS A 1 422 ? -18.401 12.332 -7.496 1.00 65.75 422 LYS A N 1
ATOM 2998 C CA . LYS A 1 422 ? -18.274 11.593 -8.743 1.00 65.75 422 LYS A CA 1
ATOM 2999 C C . LYS A 1 422 ? -19.023 10.271 -8.610 1.00 65.75 422 LYS A C 1
ATOM 3001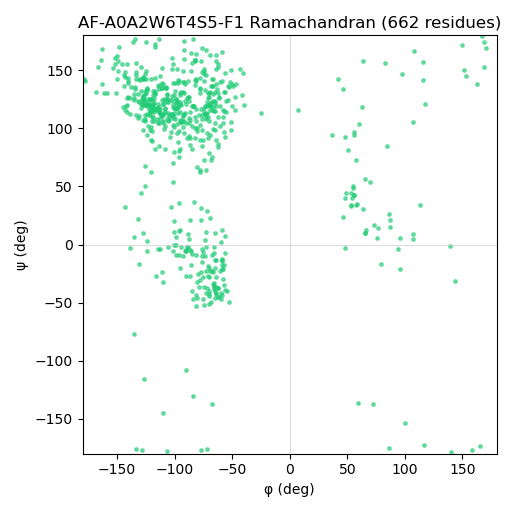 O O . LYS A 1 422 ? -18.699 9.437 -7.777 1.00 65.75 422 LYS A O 1
ATOM 3006 N N . THR A 1 423 ? -20.003 10.052 -9.482 1.00 57.12 423 THR A N 1
ATOM 3007 C CA . THR A 1 423 ? -20.989 8.951 -9.451 1.00 57.12 423 THR A CA 1
ATOM 3008 C C . THR A 1 423 ? -20.400 7.520 -9.426 1.00 57.12 423 THR A C 1
ATOM 3010 O O . THR A 1 423 ? -21.150 6.569 -9.241 1.00 57.12 423 THR A O 1
ATOM 3013 N N . TYR A 1 424 ? -19.081 7.345 -9.582 1.00 61.75 424 TYR A N 1
ATOM 3014 C CA . TYR A 1 424 ? -18.390 6.047 -9.714 1.00 61.75 424 TYR A CA 1
ATOM 3015 C C . TYR A 1 424 ? -17.016 6.013 -9.025 1.00 61.75 424 TYR A C 1
ATOM 3017 O O . TYR A 1 424 ? -16.073 5.387 -9.499 1.00 61.75 424 TYR A O 1
ATOM 3025 N N . SER A 1 425 ? -16.875 6.750 -7.935 1.00 61.94 425 SER A N 1
ATOM 3026 C CA . SER A 1 425 ? -15.633 6.901 -7.174 1.00 61.94 425 SER A CA 1
ATOM 3027 C C . SER A 1 425 ? -15.506 5.968 -5.975 1.00 61.94 425 SER A C 1
ATOM 3029 O O . SER A 1 425 ? -14.640 6.192 -5.127 1.00 61.94 425 SER A O 1
ATOM 3031 N N . THR A 1 426 ? -16.384 4.970 -5.873 1.00 71.00 426 THR A N 1
ATOM 3032 C CA . THR A 1 426 ? -16.343 4.021 -4.767 1.00 71.00 426 THR A CA 1
ATOM 3033 C C . THR A 1 426 ? -15.010 3.296 -4.774 1.00 71.00 426 THR A C 1
ATOM 3035 O O . THR A 1 426 ? -14.451 2.991 -5.833 1.00 71.00 426 THR A O 1
ATOM 3038 N N . LEU A 1 427 ? -14.466 3.088 -3.581 1.00 79.94 427 LEU A N 1
ATOM 3039 C CA . LEU A 1 427 ? -13.337 2.202 -3.380 1.00 79.94 427 LEU A CA 1
ATOM 3040 C C . LEU A 1 427 ? -13.878 0.910 -2.785 1.00 79.94 427 LEU A C 1
ATOM 3042 O O . LEU A 1 427 ? -14.141 0.848 -1.589 1.00 79.94 427 LEU A O 1
ATOM 3046 N N . ASP A 1 428 ? -14.118 -0.096 -3.618 1.00 84.31 428 ASP A N 1
ATOM 3047 C CA . ASP A 1 428 ? -14.935 -1.221 -3.158 1.00 84.31 428 ASP A CA 1
ATOM 3048 C C . ASP A 1 428 ? -14.126 -2.267 -2.391 1.00 84.31 428 ASP A C 1
ATOM 3050 O O . ASP A 1 428 ? -14.552 -2.728 -1.345 1.00 84.31 428 ASP A O 1
ATOM 3054 N N . ALA A 1 429 ? -12.968 -2.671 -2.911 1.00 88.88 429 ALA A N 1
ATOM 3055 C CA . ALA A 1 429 ? -12.219 -3.808 -2.385 1.00 88.88 429 ALA A CA 1
ATOM 3056 C C . ALA A 1 429 ? -10.724 -3.494 -2.348 1.00 88.88 429 ALA A C 1
ATOM 3058 O O . ALA A 1 429 ? -10.086 -3.376 -3.400 1.00 88.88 429 ALA A O 1
ATOM 3059 N N . VAL A 1 430 ? -10.169 -3.376 -1.142 1.00 94.31 430 VAL A N 1
ATOM 3060 C CA . VAL A 1 430 ? -8.737 -3.155 -0.902 1.00 94.31 430 VAL A CA 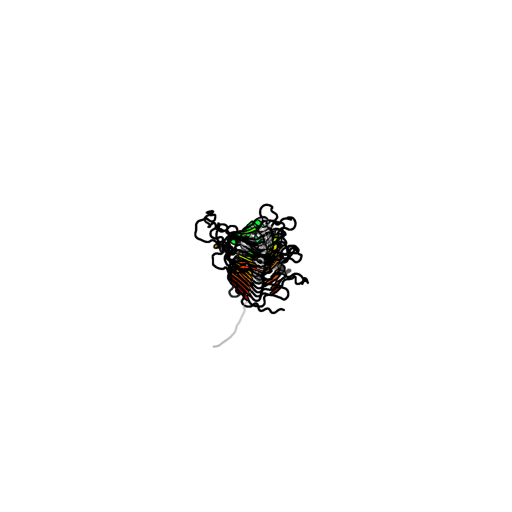1
ATOM 3061 C C . VAL A 1 430 ? -8.213 -4.224 0.041 1.00 94.31 430 VAL A C 1
ATOM 3063 O O . VAL A 1 430 ? -8.828 -4.476 1.072 1.00 94.31 430 VAL A O 1
ATOM 3066 N N . TYR A 1 431 ? -7.086 -4.849 -0.285 1.00 97.00 431 TYR A N 1
ATOM 3067 C CA . TYR A 1 431 ? -6.464 -5.827 0.604 1.00 97.00 431 TYR A CA 1
ATOM 3068 C C . TYR A 1 431 ? -4.992 -5.506 0.865 1.00 97.00 431 TYR A C 1
ATOM 3070 O O . TYR A 1 431 ? -4.258 -5.082 -0.031 1.00 97.00 431 TYR A O 1
ATOM 3078 N N . PHE A 1 432 ? -4.579 -5.748 2.104 1.00 98.00 432 PHE A N 1
ATOM 3079 C CA . PHE A 1 432 ? -3.216 -5.625 2.601 1.00 98.00 432 PHE A CA 1
ATOM 3080 C C . PHE A 1 432 ? -2.785 -6.983 3.158 1.00 98.00 432 PHE A C 1
ATOM 3082 O O . PHE A 1 432 ? -3.432 -7.484 4.076 1.00 98.00 432 PHE A O 1
ATOM 3089 N N . ASP A 1 433 ? -1.721 -7.571 2.614 1.00 98.19 433 ASP A N 1
ATOM 3090 C CA . ASP A 1 433 ? -1.172 -8.857 3.070 1.00 98.19 433 ASP A CA 1
ATOM 3091 C C . ASP A 1 433 ? 0.326 -8.735 3.364 1.00 98.19 433 ASP A C 1
ATOM 3093 O O . ASP A 1 433 ? 1.097 -8.402 2.468 1.00 98.19 433 ASP A O 1
ATOM 3097 N N . LYS A 1 434 ? 0.762 -8.993 4.601 1.00 97.69 434 LYS A N 1
ATOM 3098 C CA . LYS A 1 434 ? 2.175 -8.829 5.008 1.00 97.69 434 LYS A CA 1
ATOM 3099 C C . LYS A 1 434 ? 2.705 -7.426 4.720 1.00 97.69 434 LYS A C 1
ATOM 3101 O O . LYS A 1 434 ? 3.755 -7.246 4.100 1.00 97.69 434 LYS A O 1
ATOM 3106 N N . VAL A 1 435 ? 1.929 -6.425 5.124 1.00 97.81 435 VAL A N 1
ATOM 3107 C CA . VAL A 1 435 ? 2.333 -5.023 5.028 1.00 97.81 435 VAL A CA 1
ATOM 3108 C C . VAL A 1 435 ? 2.851 -4.567 6.383 1.00 97.81 435 VAL A C 1
ATOM 3110 O O . VAL A 1 435 ? 2.147 -4.688 7.381 1.00 97.81 435 VAL A O 1
ATOM 3113 N N . GLU A 1 436 ? 4.064 -4.034 6.415 1.00 97.38 436 GLU A N 1
ATOM 3114 C CA . GLU A 1 436 ? 4.671 -3.462 7.616 1.00 97.38 436 GLU A CA 1
ATOM 3115 C C . GLU A 1 436 ? 4.681 -1.940 7.508 1.00 97.38 436 GLU A C 1
ATOM 3117 O O . GLU A 1 436 ? 5.182 -1.382 6.530 1.00 97.38 436 GLU A O 1
ATOM 3122 N N . ILE A 1 437 ? 4.117 -1.255 8.502 1.00 95.69 437 ILE A N 1
ATOM 3123 C CA . ILE A 1 437 ? 4.102 0.206 8.554 1.00 95.69 437 ILE A CA 1
ATOM 3124 C C . ILE A 1 437 ? 4.716 0.694 9.853 1.00 95.69 437 ILE A C 1
ATOM 3126 O O . ILE A 1 437 ? 4.312 0.285 10.938 1.00 95.69 437 ILE A O 1
ATOM 3130 N N . THR A 1 438 ? 5.603 1.674 9.733 1.00 93.06 438 THR A N 1
ATOM 3131 C CA . THR A 1 438 ? 6.227 2.319 10.883 1.00 93.06 438 THR A CA 1
ATOM 3132 C C . THR A 1 438 ? 6.062 3.829 10.779 1.00 93.06 438 THR A C 1
ATOM 3134 O O . THR A 1 438 ? 6.706 4.473 9.963 1.00 93.06 438 THR A O 1
ATOM 3137 N N . ASN A 1 439 ? 5.191 4.415 11.596 1.00 86.50 439 ASN A N 1
ATOM 3138 C CA . ASN A 1 439 ? 4.860 5.837 11.627 1.00 86.50 439 ASN A CA 1
ATOM 3139 C C . ASN A 1 439 ? 5.253 6.458 12.976 1.00 86.50 439 ASN A C 1
ATOM 3141 O O . ASN A 1 439 ? 4.426 6.643 13.866 1.00 86.50 439 ASN A O 1
ATOM 3145 N N . PHE A 1 440 ? 6.525 6.821 13.138 1.00 79.56 440 PHE A N 1
ATOM 3146 C CA . PHE A 1 440 ? 7.034 7.434 14.377 1.00 79.56 440 PHE A CA 1
ATOM 3147 C C . PHE A 1 440 ? 6.581 8.893 14.603 1.00 79.56 440 PHE A C 1
ATOM 3149 O O . PHE A 1 440 ? 7.125 9.591 15.457 1.00 79.56 440 PHE A O 1
ATOM 3156 N N . GLY A 1 441 ? 5.629 9.383 13.808 1.00 70.38 441 GLY A N 1
ATOM 3157 C CA . GLY A 1 441 ? 5.105 10.739 13.873 1.00 70.38 441 GLY A CA 1
ATOM 3158 C C . GLY A 1 441 ? 4.122 11.026 14.998 1.00 70.38 441 GLY A C 1
ATOM 3159 O O . GLY A 1 441 ? 3.861 10.183 15.842 1.00 70.38 441 GLY A O 1
ATOM 3160 N N . GLY A 1 442 ? 3.600 12.258 15.003 1.00 74.19 442 GLY A N 1
ATOM 3161 C CA . GLY A 1 442 ? 2.549 12.725 15.912 1.00 74.19 442 GLY A CA 1
ATOM 3162 C C . GLY A 1 442 ? 1.196 12.042 15.664 1.00 74.19 442 GLY A C 1
ATOM 3163 O O . GLY A 1 442 ? 1.122 10.844 15.422 1.00 74.19 442 GLY A O 1
ATOM 3164 N N . ALA A 1 443 ? 0.098 12.799 15.687 1.00 82.12 443 ALA A N 1
ATOM 3165 C CA . ALA A 1 443 ? -1.278 12.287 15.595 1.00 82.12 443 ALA A CA 1
ATOM 3166 C C . ALA A 1 443 ? -1.689 11.769 14.191 1.00 82.12 443 ALA A C 1
ATOM 3168 O O . ALA A 1 443 ? -2.855 11.857 13.810 1.00 82.12 443 ALA A O 1
ATOM 3169 N N . GLY A 1 444 ? -0.735 11.278 13.395 1.00 88.69 444 GLY A N 1
ATOM 3170 C CA . GLY A 1 444 ? -0.966 10.677 12.083 1.00 88.69 444 GLY A CA 1
ATOM 3171 C C . GLY A 1 444 ? -1.621 9.296 12.155 1.00 88.69 444 GLY A C 1
ATOM 3172 O O . GLY A 1 444 ? -1.958 8.805 13.232 1.00 88.69 444 GLY A O 1
ATOM 3173 N N . SER A 1 445 ? -1.792 8.650 11.001 1.00 93.19 445 SER A N 1
ATOM 3174 C CA . SER A 1 445 ? -2.341 7.296 10.916 1.00 93.19 445 SER A CA 1
ATOM 3175 C C . SER A 1 445 ? -1.530 6.377 9.997 1.00 93.19 445 SER A C 1
ATOM 3177 O O . SER A 1 445 ? -0.940 6.837 9.018 1.00 93.19 445 SER A O 1
ATOM 3179 N N . CYS A 1 446 ? -1.476 5.073 10.294 1.00 95.88 446 CYS A N 1
ATOM 3180 C CA . CYS A 1 446 ? -0.998 4.089 9.311 1.00 95.88 446 CYS A CA 1
ATOM 3181 C C . CYS A 1 446 ? -2.002 3.978 8.156 1.00 95.88 446 CYS A C 1
ATOM 3183 O O . CYS A 1 446 ? -1.621 4.103 6.995 1.00 95.88 446 CYS A O 1
ATOM 3185 N N . TYR A 1 447 ? -3.284 3.814 8.491 1.00 96.56 447 TYR A N 1
ATOM 3186 C CA . TYR A 1 447 ? -4.395 3.747 7.549 1.00 96.56 447 TYR A CA 1
ATOM 3187 C C . TYR A 1 447 ? -5.407 4.852 7.862 1.00 96.56 447 TYR A C 1
ATOM 3189 O O . TYR A 1 447 ? -6.092 4.801 8.885 1.00 96.56 447 TYR A O 1
ATOM 3197 N N . ASN A 1 448 ? -5.521 5.830 6.968 1.00 95.56 448 ASN A N 1
ATOM 3198 C CA . ASN A 1 448 ? -6.602 6.805 6.964 1.00 95.56 448 ASN A CA 1
ATOM 3199 C C . ASN A 1 448 ? -7.658 6.361 5.959 1.00 95.56 448 ASN A C 1
ATOM 3201 O O . ASN A 1 448 ? -7.350 6.170 4.785 1.00 95.56 448 ASN A O 1
ATOM 3205 N N . ILE A 1 449 ? -8.894 6.203 6.409 1.00 94.81 449 ILE A N 1
ATOM 3206 C CA . ILE A 1 449 ? -10.020 5.774 5.588 1.00 94.81 449 ILE A CA 1
ATOM 3207 C C . ILE A 1 449 ? -11.069 6.867 5.670 1.00 94.81 449 ILE A C 1
ATOM 3209 O O . ILE A 1 449 ? -11.552 7.202 6.751 1.00 94.81 449 ILE A O 1
ATOM 3213 N N . SER A 1 450 ? -11.399 7.447 4.526 1.00 91.00 450 SER A N 1
ATOM 3214 C CA . SER A 1 450 ? -12.370 8.529 4.450 1.00 91.00 450 SER A CA 1
ATOM 3215 C C . SER A 1 450 ? -13.425 8.267 3.391 1.00 91.00 450 SER A C 1
ATOM 3217 O O . SER A 1 450 ? -13.136 7.757 2.304 1.00 91.00 450 SER A O 1
ATOM 3219 N N . ASP A 1 451 ? -14.655 8.649 3.727 1.00 86.62 451 ASP A N 1
ATOM 3220 C CA . ASP A 1 451 ? -15.803 8.615 2.827 1.00 86.62 451 ASP A CA 1
ATOM 3221 C C . ASP A 1 451 ? -16.090 7.191 2.301 1.00 86.62 451 ASP A C 1
ATOM 3223 O O . ASP A 1 451 ? -16.104 6.236 3.078 1.00 86.62 451 ASP A O 1
ATOM 3227 N N . ARG A 1 452 ? -16.379 7.000 1.007 1.00 85.25 452 ARG A N 1
ATOM 3228 C CA . ARG A 1 452 ? -16.980 5.738 0.539 1.00 85.25 452 ARG A CA 1
ATOM 3229 C C . ARG A 1 452 ? -15.961 4.643 0.207 1.00 85.25 452 ARG A C 1
ATOM 3231 O O . ARG A 1 452 ? -15.614 4.448 -0.962 1.00 85.25 452 ARG A O 1
ATOM 3238 N N . VAL A 1 453 ? -15.552 3.881 1.225 1.00 88.25 453 VAL A N 1
ATOM 3239 C CA . VAL A 1 453 ? -14.703 2.679 1.094 1.00 88.25 453 VAL A CA 1
ATOM 3240 C C . VAL A 1 453 ? -15.473 1.420 1.507 1.00 88.25 453 VAL A C 1
ATOM 3242 O O . VAL A 1 453 ? -15.689 1.189 2.690 1.00 88.25 453 VAL A O 1
ATOM 3245 N N . GLN A 1 454 ? -15.913 0.594 0.555 1.00 88.00 454 GLN A N 1
ATOM 3246 C CA . GLN A 1 454 ? -16.858 -0.493 0.837 1.00 88.00 454 GLN A CA 1
ATOM 3247 C C . GLN A 1 454 ? -16.233 -1.658 1.604 1.00 88.00 454 GLN A C 1
ATOM 3249 O O . GLN A 1 454 ? -16.904 -2.228 2.458 1.00 88.00 454 GLN A O 1
ATOM 3254 N N . THR A 1 455 ? -15.012 -2.085 1.286 1.00 91.75 455 THR A N 1
ATOM 3255 C CA . THR A 1 455 ? -14.394 -3.245 1.934 1.00 91.75 455 THR A CA 1
ATOM 3256 C C . THR A 1 455 ? -12.877 -3.149 1.988 1.00 91.75 455 THR A C 1
ATOM 3258 O O . THR A 1 455 ? -12.214 -2.912 0.974 1.00 91.75 455 THR A O 1
ATOM 3261 N N . VAL A 1 456 ? -12.327 -3.376 3.183 1.00 96.06 456 VAL A N 1
ATOM 3262 C CA . VAL A 1 456 ? -10.884 -3.419 3.421 1.00 96.06 456 VAL A CA 1
ATOM 3263 C C . VAL A 1 456 ? -10.503 -4.656 4.232 1.00 96.06 456 VAL A C 1
ATOM 3265 O O . VAL A 1 456 ? -11.081 -4.920 5.291 1.00 96.06 456 VAL A O 1
ATOM 3268 N N . TRP A 1 457 ? -9.514 -5.400 3.736 1.00 97.50 457 TRP A N 1
ATOM 3269 C CA . TRP A 1 457 ? -8.929 -6.559 4.409 1.00 97.50 457 TRP A CA 1
ATOM 3270 C C . TRP A 1 457 ? -7.483 -6.286 4.807 1.00 97.50 457 TRP A C 1
ATOM 3272 O O . TRP A 1 457 ? -6.683 -5.845 3.983 1.00 97.50 457 TRP A O 1
ATOM 3282 N N . TRP A 1 458 ? -7.136 -6.624 6.042 1.00 98.12 458 TRP A N 1
ATOM 3283 C CA . TRP A 1 458 ? -5.759 -6.687 6.517 1.00 98.12 458 TRP A CA 1
ATOM 3284 C C . TRP A 1 458 ? -5.443 -8.113 6.956 1.00 98.12 458 TRP A C 1
ATOM 3286 O O . TRP A 1 458 ? -6.230 -8.737 7.669 1.00 98.12 458 TRP A O 1
ATOM 3296 N N . THR A 1 459 ? -4.306 -8.641 6.516 1.00 97.94 459 THR A N 1
ATOM 3297 C CA . THR A 1 459 ? -3.850 -9.999 6.823 1.00 97.94 459 THR A CA 1
ATOM 3298 C C . THR A 1 459 ? -2.345 -9.990 7.072 1.00 97.94 459 THR A C 1
ATOM 3300 O O . THR A 1 459 ? -1.596 -9.485 6.243 1.00 97.94 459 THR A O 1
ATOM 3303 N N . ASN A 1 460 ? -1.888 -10.522 8.210 1.00 97.88 460 ASN A N 1
ATOM 3304 C CA . ASN A 1 460 ? -0.464 -10.524 8.595 1.00 97.88 460 ASN A CA 1
ATOM 3305 C C . ASN A 1 460 ? 0.187 -9.128 8.552 1.00 97.88 460 ASN A C 1
ATOM 3307 O O . ASN A 1 460 ? 1.343 -8.981 8.161 1.00 97.88 460 ASN A O 1
ATOM 3311 N N . THR A 1 461 ? -0.573 -8.087 8.872 1.00 97.75 461 THR A N 1
ATOM 3312 C CA . THR A 1 461 ? -0.142 -6.695 8.714 1.00 97.75 461 THR A CA 1
ATOM 3313 C C . THR A 1 461 ? 0.293 -6.138 10.056 1.00 97.75 461 THR A C 1
ATOM 3315 O O . THR A 1 461 ? -0.401 -6.338 11.050 1.00 97.75 461 THR A O 1
ATOM 3318 N N . THR A 1 462 ? 1.383 -5.375 10.073 1.00 97.62 462 THR A N 1
ATOM 3319 C CA . THR A 1 462 ? 1.880 -4.703 11.273 1.00 97.62 462 THR A CA 1
ATOM 3320 C C . THR A 1 462 ? 1.844 -3.181 11.108 1.00 97.62 462 THR A C 1
ATOM 3322 O O . THR A 1 462 ? 2.059 -2.638 10.021 1.00 97.62 462 THR A O 1
ATOM 3325 N N . CYS A 1 463 ? 1.524 -2.463 12.182 1.00 96.06 463 CYS A N 1
ATOM 3326 C CA . CYS A 1 463 ? 1.543 -1.005 12.227 1.00 96.06 463 CYS A CA 1
ATOM 3327 C C . CYS A 1 463 ? 2.073 -0.506 13.574 1.00 96.06 463 CYS A C 1
ATOM 3329 O O . CYS A 1 463 ? 1.419 -0.626 14.609 1.00 96.06 463 CYS A O 1
ATOM 3331 N N . GLN A 1 464 ? 3.226 0.146 13.553 1.00 93.94 464 GLN A N 1
ATOM 3332 C CA . GLN A 1 464 ? 3.728 0.914 14.682 1.00 93.94 464 GLN A CA 1
ATOM 3333 C C . GLN A 1 464 ? 3.445 2.396 14.441 1.00 93.94 464 GLN A C 1
ATOM 3335 O O . GLN A 1 464 ? 3.768 2.914 13.377 1.00 93.94 464 GLN A O 1
ATOM 3340 N N . THR A 1 465 ? 2.835 3.104 15.390 1.00 92.00 465 THR A N 1
ATOM 3341 C CA . THR A 1 465 ? 2.368 4.483 15.161 1.00 92.00 465 THR A CA 1
ATOM 3342 C C . THR A 1 465 ? 2.407 5.342 16.420 1.00 92.00 465 THR A C 1
ATOM 3344 O O . THR A 1 465 ? 2.228 4.837 17.522 1.00 92.00 465 THR A O 1
ATOM 3347 N N . GLY A 1 466 ? 2.624 6.652 16.291 1.00 88.50 466 GLY A N 1
ATOM 3348 C CA . GLY A 1 466 ? 2.382 7.611 17.379 1.00 88.50 466 GLY A CA 1
ATOM 3349 C C . GLY A 1 466 ? 0.928 8.102 17.478 1.00 88.50 466 GLY A C 1
ATOM 3350 O O . GLY A 1 466 ? 0.572 8.775 18.444 1.00 88.50 466 GLY A O 1
ATOM 3351 N N . GLY A 1 467 ? 0.082 7.770 16.501 1.00 90.38 467 GLY A N 1
ATOM 3352 C CA . GLY A 1 467 ? -1.324 8.170 16.453 1.00 90.38 467 GLY A CA 1
ATOM 3353 C C . GLY A 1 467 ? -2.253 6.974 16.268 1.00 90.38 467 GLY A C 1
ATOM 3354 O O . GLY A 1 467 ? -2.356 6.111 17.134 1.00 90.38 467 GLY A O 1
ATOM 3355 N N . PHE A 1 468 ? -2.949 6.931 15.135 1.00 93.50 468 PHE A N 1
ATOM 3356 C CA . PHE A 1 468 ? -3.886 5.862 14.803 1.00 93.50 468 PHE A CA 1
ATOM 3357 C C . PHE A 1 468 ? -3.186 4.758 14.006 1.00 93.50 468 PHE A C 1
ATOM 3359 O O . PHE A 1 468 ? -2.398 5.018 13.095 1.00 93.50 468 PHE A O 1
ATOM 3366 N N . ALA A 1 469 ? -3.497 3.503 14.291 1.00 95.31 469 ALA A N 1
ATOM 3367 C CA . ALA A 1 469 ? -3.254 2.422 13.352 1.00 95.31 469 ALA A CA 1
ATOM 3368 C C . ALA A 1 469 ? -4.284 2.503 12.230 1.00 95.31 469 ALA A C 1
ATOM 3370 O O . ALA A 1 469 ? -3.925 2.596 11.061 1.00 95.31 469 ALA A O 1
ATOM 3371 N N . ILE A 1 470 ? -5.561 2.577 12.594 1.00 96.44 470 ILE A N 1
ATOM 3372 C CA . ILE A 1 470 ? -6.656 2.773 11.648 1.00 96.44 470 ILE A CA 1
ATOM 3373 C C . ILE A 1 470 ? -7.487 3.951 12.133 1.00 96.44 470 ILE A C 1
ATOM 3375 O O . ILE A 1 470 ? -7.972 3.945 13.262 1.00 96.44 470 ILE A O 1
ATOM 3379 N N . ASN A 1 471 ? -7.663 4.946 11.274 1.00 95.31 471 ASN A N 1
ATOM 3380 C CA . ASN A 1 471 ? -8.620 6.020 11.473 1.00 95.31 471 ASN A CA 1
ATOM 3381 C C . ASN A 1 471 ? -9.620 6.002 10.322 1.00 95.31 471 ASN A C 1
ATOM 3383 O O . ASN A 1 471 ? -9.243 6.219 9.175 1.00 95.31 471 ASN A O 1
ATOM 3387 N N . SER A 1 472 ? -10.881 5.738 10.634 1.00 94.06 472 SER A N 1
ATOM 3388 C CA . SER A 1 472 ? -11.976 5.697 9.674 1.00 94.06 472 SER A CA 1
ATOM 3389 C C . SER A 1 472 ? -13.037 6.715 10.057 1.00 94.06 472 SER A C 1
ATOM 3391 O O . SER A 1 472 ? -13.557 6.674 11.176 1.00 94.06 472 SER A O 1
ATOM 3393 N N . ALA A 1 473 ? -13.373 7.603 9.126 1.00 90.00 473 ALA A N 1
ATOM 3394 C CA . ALA A 1 473 ? -14.407 8.613 9.312 1.00 90.00 473 ALA A CA 1
ATOM 3395 C C . ALA A 1 473 ? -15.163 8.898 8.014 1.00 90.00 473 ALA A C 1
ATOM 3397 O O . ALA A 1 473 ? -14.630 8.739 6.917 1.00 90.00 473 ALA A O 1
ATOM 3398 N N . CYS A 1 474 ? -16.397 9.374 8.139 1.00 86.62 474 CYS A N 1
ATOM 3399 C CA . CYS A 1 474 ? -17.263 9.687 7.013 1.00 86.62 474 CYS A CA 1
ATOM 3400 C C . CYS A 1 474 ? -17.788 11.140 7.077 1.00 86.62 474 CYS A C 1
ATOM 3402 O O . CYS A 1 474 ? -18.987 11.391 6.929 1.00 86.62 474 CYS A O 1
ATOM 3404 N N . PRO A 1 475 ? -16.906 12.143 7.277 1.00 78.50 475 PRO A N 1
ATOM 3405 C CA . PRO A 1 475 ? -17.324 13.500 7.627 1.00 78.50 475 PRO A CA 1
ATOM 3406 C C . PRO A 1 475 ? -18.094 14.216 6.509 1.00 78.50 475 PRO A C 1
ATOM 3408 O O . PRO A 1 475 ? -18.815 15.175 6.781 1.00 78.50 475 PRO A O 1
ATOM 3411 N N . GLY A 1 476 ? -17.910 13.804 5.250 1.00 74.06 476 GLY A N 1
ATOM 3412 C CA . GLY A 1 476 ? -18.497 14.462 4.086 1.00 74.06 476 GLY A CA 1
ATOM 3413 C C . GLY A 1 476 ? -19.864 13.926 3.664 1.00 74.06 476 GLY A C 1
ATOM 3414 O O . GLY A 1 476 ? -20.464 14.479 2.738 1.00 74.06 476 GLY A O 1
ATOM 3415 N N . MET A 1 477 ? -20.363 12.855 4.285 1.00 73.44 477 MET A N 1
ATOM 3416 C CA . MET A 1 477 ? -21.510 12.133 3.740 1.00 73.44 477 MET A CA 1
ATOM 3417 C C . MET A 1 477 ? -22.844 12.510 4.365 1.00 73.44 477 MET A C 1
ATOM 3419 O O . MET A 1 477 ? -22.960 12.870 5.530 1.00 73.44 477 MET A O 1
ATOM 3423 N N . SER A 1 478 ? -23.886 12.376 3.545 1.00 80.88 478 SER A N 1
ATOM 3424 C CA . SER A 1 478 ? -25.286 12.602 3.915 1.00 80.88 478 SER A CA 1
ATOM 3425 C C . SER A 1 478 ? -26.095 11.310 4.065 1.00 80.88 478 SER A C 1
ATOM 3427 O O . SER A 1 478 ? -27.276 11.372 4.407 1.00 80.88 478 SER A O 1
ATOM 3429 N N . SER A 1 479 ? -25.494 10.139 3.815 1.00 80.31 479 SER A N 1
ATOM 3430 C CA . SER A 1 479 ? -26.127 8.829 4.001 1.00 80.31 479 SER A CA 1
ATOM 3431 C C . SER A 1 479 ? -25.138 7.781 4.508 1.00 80.31 479 SER A C 1
ATOM 3433 O O . SER A 1 479 ? -23.987 7.756 4.081 1.00 80.31 479 SER A O 1
ATOM 3435 N N . LEU A 1 480 ? -25.628 6.853 5.338 1.00 73.31 480 LEU A N 1
ATOM 3436 C CA . LEU A 1 480 ? -24.862 5.711 5.844 1.00 73.31 480 LEU A CA 1
ATOM 3437 C C . LEU A 1 480 ? -24.297 4.831 4.718 1.00 73.31 480 LEU A C 1
ATOM 3439 O O . LEU A 1 480 ? -23.190 4.329 4.838 1.00 73.31 480 LEU A O 1
ATOM 3443 N N . GLN A 1 481 ? -25.021 4.676 3.601 1.00 75.62 481 GLN A N 1
ATOM 3444 C CA . GLN A 1 481 ? -24.573 3.867 2.450 1.00 75.62 481 GLN A CA 1
ATOM 3445 C C . GLN A 1 481 ? -23.311 4.411 1.776 1.00 75.62 481 GLN A C 1
ATOM 3447 O O . GLN A 1 481 ? -22.708 3.743 0.933 1.00 75.62 481 GLN A O 1
ATOM 3452 N N . ASP A 1 482 ? -22.948 5.643 2.111 1.00 77.00 482 ASP A N 1
ATOM 3453 C CA . ASP A 1 482 ? -21.795 6.309 1.554 1.00 77.00 482 ASP A CA 1
ATOM 3454 C C . ASP A 1 482 ? -20.579 6.287 2.479 1.00 77.00 482 ASP A C 1
ATOM 3456 O O . ASP A 1 482 ? -19.529 6.799 2.105 1.00 77.00 482 ASP A O 1
ATOM 3460 N N . CYS A 1 483 ? -20.707 5.681 3.655 1.00 82.38 483 CYS A N 1
ATOM 3461 C CA . CYS A 1 483 ? -19.627 5.567 4.618 1.00 82.38 483 CYS A CA 1
ATOM 3462 C C . CYS A 1 483 ? -18.820 4.285 4.451 1.00 82.38 483 CYS A C 1
ATOM 3464 O O . CYS A 1 483 ? -19.232 3.385 3.707 1.00 82.38 483 CYS A O 1
ATOM 3466 N N . PRO A 1 484 ? -17.653 4.195 5.113 1.00 78.50 484 PRO A N 1
ATOM 3467 C CA . PRO A 1 484 ? -16.845 2.995 5.055 1.00 78.50 484 PRO A CA 1
ATOM 3468 C C . PRO A 1 484 ? -17.640 1.761 5.506 1.00 78.50 484 PRO A C 1
ATOM 3470 O O . PRO A 1 484 ? -18.332 1.788 6.524 1.00 78.50 484 PRO A O 1
ATOM 3473 N N . GLY A 1 485 ? -17.575 0.697 4.708 1.00 83.81 485 GLY A N 1
ATOM 3474 C CA . GLY A 1 485 ? -18.396 -0.504 4.839 1.00 83.81 485 GLY A CA 1
ATOM 3475 C C . GLY A 1 485 ? -17.774 -1.570 5.736 1.00 83.81 485 GLY A C 1
ATOM 3476 O O . GLY A 1 485 ? -17.781 -1.451 6.956 1.00 83.81 485 GLY A O 1
ATOM 3477 N N . PHE A 1 486 ? -17.302 -2.656 5.129 1.00 89.06 486 PHE A N 1
ATOM 3478 C CA . PHE A 1 486 ? -16.759 -3.838 5.786 1.00 89.06 486 PHE A CA 1
ATOM 3479 C C . PHE A 1 486 ? -15.261 -3.731 6.067 1.00 89.06 486 PHE A C 1
ATOM 3481 O O . PHE A 1 486 ? -14.452 -3.575 5.154 1.00 89.06 486 PHE A O 1
ATOM 3488 N N . PHE A 1 487 ? -14.869 -3.949 7.315 1.00 95.12 487 PHE A N 1
ATOM 3489 C CA . PHE A 1 487 ? -13.471 -4.080 7.711 1.00 95.12 487 PHE A CA 1
ATOM 3490 C C . PHE A 1 487 ? -13.203 -5.473 8.263 1.00 95.12 487 PHE A C 1
ATOM 3492 O O . PHE A 1 487 ? -13.926 -5.951 9.136 1.00 95.12 487 PHE A O 1
ATOM 3499 N N . THR A 1 488 ? -12.157 -6.125 7.758 1.00 97.00 488 THR A N 1
ATOM 3500 C CA . THR A 1 488 ? -11.708 -7.433 8.249 1.00 97.00 488 THR A CA 1
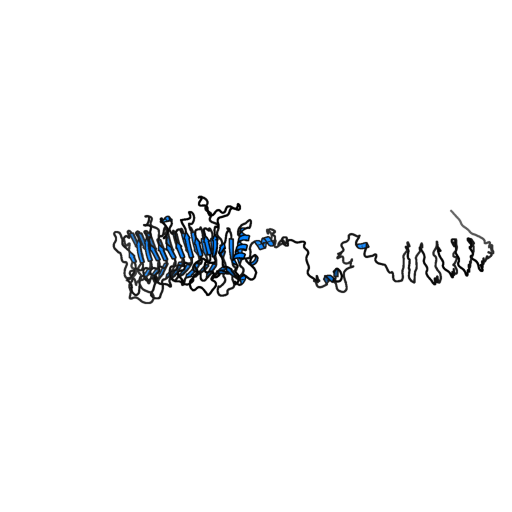ATOM 3501 C C . THR A 1 488 ? -10.226 -7.389 8.568 1.00 97.00 488 THR A C 1
ATOM 3503 O O . THR A 1 488 ? -9.406 -7.129 7.694 1.00 97.00 488 THR A O 1
ATOM 3506 N N . LEU A 1 489 ? -9.883 -7.667 9.818 1.00 98.00 489 LEU A N 1
ATOM 3507 C CA . LEU A 1 489 ? -8.517 -7.737 10.310 1.00 98.00 489 LEU A CA 1
ATOM 3508 C C . LEU A 1 489 ? -8.238 -9.182 10.745 1.00 98.00 489 LEU A C 1
ATOM 3510 O O . LEU A 1 489 ? -8.892 -9.679 11.661 1.00 98.00 489 LEU A O 1
ATOM 3514 N N . SER A 1 490 ? -7.281 -9.846 10.100 1.00 98.06 490 SER A N 1
ATOM 3515 C CA . SER A 1 490 ? -6.747 -11.149 10.514 1.00 98.06 490 SER A CA 1
ATOM 3516 C C . SER A 1 490 ? -5.269 -10.997 10.821 1.00 98.06 490 SER A C 1
ATOM 3518 O O . SER A 1 490 ? -4.529 -10.498 9.975 1.00 98.06 490 SER A O 1
ATOM 3520 N N . ASP A 1 491 ? -4.840 -11.414 12.009 1.00 97.38 491 ASP A N 1
ATOM 3521 C CA . ASP A 1 491 ? -3.425 -11.374 12.402 1.00 97.38 491 ASP A CA 1
ATOM 3522 C C . ASP A 1 491 ? -2.831 -9.963 12.218 1.00 97.38 491 ASP A C 1
ATOM 3524 O O . ASP A 1 491 ? -1.768 -9.767 11.628 1.00 97.38 491 ASP A O 1
ATOM 3528 N N . PHE A 1 492 ? -3.593 -8.952 12.654 1.00 97.81 492 PHE A N 1
ATOM 3529 C CA . PHE A 1 492 ? -3.190 -7.551 12.589 1.00 97.81 492 PHE A CA 1
ATOM 3530 C C . PHE A 1 492 ? -2.451 -7.168 13.870 1.00 97.81 492 PHE A C 1
ATOM 3532 O O . PHE A 1 492 ? -3.010 -7.259 14.965 1.00 97.81 492 PHE A O 1
ATOM 3539 N N . GLU A 1 493 ? -1.211 -6.719 13.739 1.00 97.62 493 GLU A N 1
ATOM 3540 C CA . GLU A 1 493 ? -0.405 -6.236 14.852 1.00 97.62 493 GLU A CA 1
ATOM 3541 C C . GLU A 1 493 ? -0.380 -4.709 14.851 1.00 97.62 493 GLU A C 1
ATOM 3543 O O . GLU A 1 493 ? -0.041 -4.095 13.840 1.00 97.62 493 GLU A O 1
ATOM 3548 N N . ALA A 1 494 ? -0.703 -4.069 15.974 1.00 95.69 494 ALA A N 1
ATOM 3549 C CA . ALA A 1 494 ? -0.438 -2.645 16.106 1.00 95.69 494 ALA A CA 1
ATOM 3550 C C . ALA A 1 494 ? 0.052 -2.219 17.485 1.00 95.69 494 ALA A C 1
ATOM 3552 O O . ALA A 1 494 ? -0.449 -2.660 18.522 1.00 95.69 494 ALA A O 1
ATOM 3553 N N . GLU A 1 495 ? 1.003 -1.290 17.472 1.00 92.75 495 GLU A N 1
ATOM 3554 C CA . GLU A 1 495 ? 1.603 -0.705 18.663 1.00 92.75 495 GLU A CA 1
ATOM 3555 C C . GLU A 1 495 ? 1.536 0.826 18.613 1.00 92.75 495 GLU A C 1
ATOM 3557 O O . GLU A 1 495 ? 1.968 1.450 17.640 1.00 92.75 495 GLU A O 1
ATOM 3562 N N . SER A 1 496 ? 1.006 1.430 19.681 1.00 88.75 496 SER A N 1
ATOM 3563 C CA . SER A 1 496 ? 1.047 2.881 19.880 1.00 88.75 496 SER A CA 1
ATOM 3564 C C . SER A 1 496 ? 2.290 3.289 20.664 1.00 88.75 496 SER A C 1
ATOM 3566 O O . SER A 1 496 ? 2.460 2.878 21.812 1.00 88.75 496 SER A O 1
ATOM 3568 N N . ASN A 1 497 ? 3.087 4.185 20.090 1.00 85.00 497 ASN A N 1
ATOM 3569 C CA . ASN A 1 497 ? 4.183 4.887 20.761 1.00 85.00 497 ASN A CA 1
ATOM 3570 C C . ASN A 1 497 ? 3.779 6.279 21.272 1.00 85.00 497 ASN A C 1
ATOM 3572 O O . ASN A 1 497 ? 4.563 6.932 21.956 1.00 85.00 497 ASN A O 1
ATOM 3576 N N . GLY A 1 498 ? 2.591 6.760 20.903 1.00 76.19 498 GLY A N 1
ATOM 3577 C CA . GLY A 1 498 ? 2.125 8.099 21.244 1.00 76.19 498 GLY A CA 1
ATOM 3578 C C . GLY A 1 498 ? 0.929 8.110 22.184 1.00 76.19 498 GLY A C 1
ATOM 3579 O O . GLY A 1 498 ? 0.394 7.072 22.588 1.00 76.19 498 GLY A O 1
ATOM 3580 N N . THR A 1 499 ? 0.544 9.330 22.548 1.00 65.94 499 THR A N 1
ATOM 3581 C CA . THR A 1 499 ? -0.334 9.622 23.678 1.00 65.94 499 THR A CA 1
ATOM 3582 C C . THR A 1 499 ? -1.669 10.178 23.167 1.00 65.94 499 THR A C 1
ATOM 3584 O O . THR A 1 499 ? -1.715 10.895 22.170 1.00 65.94 499 THR A O 1
ATOM 3587 N N . SER A 1 500 ? -2.778 9.856 23.843 1.00 70.62 500 SER A N 1
ATOM 3588 C CA . SER A 1 500 ? -4.135 10.435 23.679 1.00 70.62 500 SER A CA 1
ATOM 3589 C C . SER A 1 500 ? -5.062 9.988 22.527 1.00 70.62 500 SER A C 1
ATOM 3591 O O . SER A 1 500 ? -6.273 10.192 22.648 1.00 70.62 500 SER A O 1
ATOM 3593 N N . ALA A 1 501 ? -4.590 9.339 21.460 1.00 82.31 501 ALA A N 1
ATOM 3594 C CA . ALA A 1 501 ? -5.479 8.827 20.403 1.00 82.31 501 ALA A CA 1
ATOM 3595 C C . ALA A 1 501 ? -6.032 7.423 20.718 1.00 82.31 501 ALA A C 1
ATOM 3597 O O . ALA A 1 501 ? -5.530 6.731 21.609 1.00 82.31 501 ALA A O 1
ATOM 3598 N N . SER A 1 502 ? -7.079 7.008 19.994 1.00 89.19 502 SER A N 1
ATOM 3599 C CA . SER A 1 502 ? -7.441 5.586 19.929 1.00 89.19 502 SER A CA 1
ATOM 3600 C C . SER A 1 502 ? -6.562 4.889 18.894 1.00 89.19 502 SER A C 1
ATOM 3602 O O . SER A 1 502 ? -6.309 5.478 17.848 1.00 89.19 502 SER A O 1
ATOM 3604 N N . LEU A 1 503 ? -6.117 3.654 19.133 1.00 93.69 503 LEU A N 1
ATOM 3605 C CA . LEU A 1 503 ? -5.266 2.957 18.160 1.00 93.69 503 LEU A CA 1
ATOM 3606 C C . LEU A 1 503 ? -6.062 2.575 16.901 1.00 93.69 503 LEU A C 1
ATOM 3608 O O . LEU A 1 503 ? -5.628 2.813 15.781 1.00 93.69 503 LEU A O 1
ATOM 3612 N N . ILE A 1 504 ? -7.267 2.047 17.068 1.00 96.12 504 ILE A N 1
ATOM 3613 C CA . ILE A 1 504 ? -8.247 1.842 16.006 1.00 96.12 504 ILE A CA 1
ATOM 3614 C C . ILE A 1 504 ? -9.441 2.727 16.333 1.00 96.12 504 ILE A C 1
ATOM 3616 O O . ILE A 1 504 ? -10.105 2.539 17.351 1.00 96.12 504 ILE A O 1
ATOM 3620 N N . ASN A 1 505 ? -9.703 3.702 15.472 1.00 95.25 505 ASN A N 1
ATOM 3621 C CA . ASN A 1 505 ? -10.841 4.598 15.569 1.00 95.25 505 ASN A CA 1
ATOM 3622 C C . ASN A 1 505 ? -11.728 4.424 14.341 1.00 95.25 505 ASN A C 1
ATOM 3624 O O . ASN A 1 505 ? -11.325 4.755 13.227 1.00 95.25 505 ASN A O 1
ATOM 3628 N N . ILE A 1 506 ? -12.937 3.917 14.548 1.00 93.62 506 ILE A N 1
ATOM 3629 C CA . ILE A 1 506 ? -13.945 3.773 13.505 1.00 93.62 506 ILE A CA 1
ATOM 3630 C C . ILE A 1 506 ? -15.157 4.593 13.917 1.00 93.62 506 ILE A C 1
ATOM 3632 O O . ILE A 1 506 ? -15.932 4.227 14.804 1.00 93.62 506 ILE A O 1
ATOM 3636 N N . THR A 1 507 ? -15.311 5.716 13.237 1.00 89.75 507 THR A N 1
ATOM 3637 C CA . THR A 1 507 ? -16.522 6.527 13.265 1.00 89.75 507 THR A CA 1
ATOM 3638 C C . THR A 1 507 ? -17.328 6.198 12.015 1.00 89.75 507 THR A C 1
ATOM 3640 O O . THR A 1 507 ? -16.769 6.153 10.921 1.00 89.75 507 THR A O 1
ATOM 3643 N N . GLU A 1 508 ? -18.630 5.944 12.177 1.00 81.94 508 GLU A N 1
ATOM 3644 C CA . GLU A 1 508 ? -19.571 5.800 11.046 1.00 81.94 508 GLU A CA 1
ATOM 3645 C C . GLU A 1 508 ? -19.358 4.535 10.208 1.00 81.94 508 GLU A C 1
ATOM 3647 O O . GLU A 1 508 ? -19.248 4.583 8.986 1.00 81.94 508 GLU A O 1
ATOM 3652 N N . LEU A 1 509 ? -19.343 3.379 10.874 1.00 83.06 509 LEU A N 1
ATOM 3653 C CA . LEU A 1 509 ? -19.360 2.086 10.193 1.00 83.06 509 LEU A CA 1
ATOM 3654 C C . LEU A 1 509 ? -20.705 1.879 9.476 1.00 83.06 509 LEU A C 1
ATOM 3656 O O . LEU A 1 509 ? -21.752 1.914 10.124 1.00 83.06 509 LEU A O 1
ATOM 3660 N N . ALA A 1 510 ? -20.672 1.641 8.165 1.00 83.88 510 ALA A N 1
ATOM 3661 C CA . ALA A 1 510 ? -21.868 1.416 7.357 1.00 83.88 510 ALA A CA 1
ATOM 3662 C C . ALA A 1 510 ? -22.342 -0.040 7.338 1.00 83.88 510 ALA A C 1
ATOM 3664 O O . ALA A 1 510 ? -23.536 -0.266 7.141 1.00 83.88 510 ALA A O 1
ATOM 3665 N N . ASP A 1 511 ? -21.429 -1.005 7.524 1.00 84.38 511 ASP A N 1
ATOM 3666 C CA . ASP A 1 511 ? -21.752 -2.428 7.365 1.00 84.38 511 ASP A CA 1
ATOM 3667 C C . ASP A 1 511 ? -21.209 -3.345 8.477 1.00 84.38 511 ASP A C 1
ATOM 3669 O O . ASP A 1 511 ? -21.948 -3.734 9.371 1.00 84.38 511 ASP A O 1
ATOM 3673 N N . GLY A 1 512 ? -19.922 -3.700 8.499 1.00 90.06 512 GLY A N 1
ATOM 3674 C CA . GLY A 1 512 ? -19.446 -4.730 9.432 1.00 90.06 512 GLY A CA 1
ATOM 3675 C C . GLY A 1 512 ? -17.984 -4.594 9.815 1.00 90.06 512 GLY A C 1
ATOM 3676 O O . GLY A 1 512 ? -17.164 -4.102 9.047 1.00 90.06 512 GLY A O 1
ATOM 3677 N N . PHE A 1 513 ? -17.644 -5.059 11.014 1.00 94.69 513 PHE A N 1
ATOM 3678 C CA . PHE A 1 513 ? -16.267 -5.072 11.504 1.00 94.69 513 PHE A CA 1
ATOM 3679 C C . PHE A 1 513 ? -15.941 -6.450 12.062 1.00 94.69 513 PHE A C 1
ATOM 3681 O O . PHE A 1 513 ? -16.612 -6.922 12.976 1.00 94.69 513 PHE A O 1
ATOM 3688 N N . THR A 1 514 ? -14.905 -7.091 11.533 1.00 96.75 514 THR A N 1
ATOM 3689 C CA . THR A 1 514 ? -14.398 -8.369 12.034 1.00 96.75 514 THR A CA 1
ATOM 3690 C C . THR A 1 514 ? -12.917 -8.248 12.354 1.00 96.75 514 THR A C 1
ATOM 3692 O O . THR A 1 514 ? -12.141 -7.792 11.520 1.00 96.75 514 THR A O 1
ATOM 3695 N N . MET A 1 515 ? -12.512 -8.683 13.545 1.00 98.06 515 MET A N 1
ATOM 3696 C CA . MET A 1 515 ? -11.109 -8.746 13.945 1.00 98.06 515 MET A CA 1
ATOM 3697 C C . MET A 1 515 ? -10.798 -10.071 14.640 1.00 98.06 515 MET A C 1
ATOM 3699 O O . MET A 1 515 ? -11.445 -10.413 15.636 1.00 98.06 515 MET A O 1
ATOM 3703 N N . THR A 1 516 ? -9.803 -10.802 14.132 1.00 98.00 516 THR A N 1
ATOM 3704 C CA . THR A 1 516 ? -9.392 -12.102 14.668 1.00 98.00 516 THR A CA 1
ATOM 3705 C C . THR A 1 516 ? -7.884 -12.316 14.683 1.00 98.00 516 THR A C 1
ATOM 3707 O O . THR A 1 516 ? -7.192 -11.907 13.758 1.00 98.00 516 THR A O 1
ATOM 3710 N N . GLY A 1 517 ? -7.374 -12.993 15.718 1.00 97.31 517 GLY A N 1
ATOM 3711 C CA . GLY A 1 517 ? -5.947 -13.336 15.824 1.00 97.31 517 GLY A CA 1
ATOM 3712 C C . GLY A 1 517 ? -5.016 -12.126 15.973 1.00 97.31 517 GLY A C 1
ATOM 3713 O O . GLY A 1 517 ? -3.803 -12.263 15.882 1.00 97.31 517 GLY A O 1
ATOM 3714 N N . SER A 1 518 ? -5.568 -10.935 16.195 1.00 98.00 518 SER A N 1
ATOM 3715 C CA . SER A 1 518 ? -4.829 -9.677 16.194 1.00 98.00 518 SER A CA 1
ATOM 3716 C C . SER A 1 518 ? -4.187 -9.382 17.546 1.00 98.00 518 SER A C 1
ATOM 3718 O O . SER A 1 518 ? -4.658 -9.819 18.602 1.00 98.00 518 SER A O 1
ATOM 3720 N N . TRP A 1 519 ? -3.134 -8.572 17.524 1.00 97.00 519 TRP A N 1
ATOM 3721 C CA . TRP A 1 519 ? -2.422 -8.114 18.710 1.00 97.00 519 TRP A CA 1
ATOM 3722 C C . TRP A 1 519 ? -2.344 -6.592 18.717 1.00 97.00 519 TRP A C 1
ATOM 3724 O O . TRP A 1 519 ? -1.794 -5.987 17.805 1.00 97.00 519 TRP A O 1
ATOM 3734 N N . LEU A 1 520 ? -2.903 -5.958 19.744 1.00 95.81 520 LEU A N 1
ATOM 3735 C CA . LEU A 1 520 ? -2.915 -4.507 19.899 1.00 95.81 520 LEU A CA 1
ATOM 3736 C C . LEU A 1 520 ? -2.303 -4.122 21.239 1.00 95.81 520 LEU A C 1
ATOM 3738 O O . LEU A 1 520 ? -2.657 -4.683 22.281 1.00 95.81 520 LEU A O 1
ATOM 3742 N N . ARG A 1 521 ? -1.424 -3.124 21.225 1.00 91.56 521 ARG A N 1
ATOM 3743 C CA . ARG A 1 521 ? -0.687 -2.682 22.408 1.00 91.56 521 ARG A CA 1
ATOM 3744 C C . ARG A 1 521 ? -0.597 -1.165 22.461 1.00 91.56 521 ARG A C 1
ATOM 3746 O O . ARG A 1 521 ? -0.154 -0.524 21.512 1.00 91.56 521 ARG A O 1
ATOM 3753 N N . GLY A 1 522 ? -1.014 -0.584 23.579 1.00 86.62 522 GLY A N 1
ATOM 3754 C CA . GLY A 1 522 ? -0.713 0.808 23.894 1.00 86.62 522 GLY A CA 1
ATOM 3755 C C . GLY A 1 522 ? 0.661 0.976 24.553 1.00 86.62 522 GLY A C 1
ATOM 3756 O O . GLY A 1 522 ? 1.379 0.010 24.818 1.00 86.62 522 GLY A O 1
ATOM 3757 N N . TYR A 1 523 ? 1.030 2.230 24.803 1.00 79.12 523 TYR A N 1
ATOM 3758 C CA . TYR A 1 523 ? 2.375 2.623 25.218 1.00 79.12 523 TYR A CA 1
ATOM 3759 C C . TYR A 1 523 ? 2.714 2.276 26.684 1.00 79.12 523 TYR A C 1
ATOM 3761 O O . TYR A 1 523 ? 1.859 2.345 27.564 1.00 79.12 523 TYR A O 1
ATOM 3769 N N . TYR A 1 524 ? 3.987 1.949 26.963 1.00 65.50 524 TYR A N 1
ATOM 3770 C CA . TYR A 1 524 ? 4.466 1.473 28.277 1.00 65.50 524 TYR A CA 1
ATOM 3771 C C . TYR A 1 524 ? 4.605 2.548 29.351 1.00 65.50 524 TYR A C 1
ATOM 3773 O O . TYR A 1 524 ? 4.558 2.222 30.534 1.00 65.50 524 TYR A O 1
ATOM 3781 N N . SER A 1 525 ? 4.851 3.806 28.979 1.00 57.56 525 SER A N 1
ATOM 3782 C CA . SER A 1 525 ? 5.451 4.765 29.917 1.00 57.56 525 SER A CA 1
ATOM 3783 C C . SER A 1 525 ? 4.475 5.775 30.536 1.00 57.56 525 SER A C 1
ATOM 3785 O O . SER A 1 525 ? 4.872 6.896 30.836 1.00 57.56 525 SER A O 1
ATOM 3787 N N . GLY A 1 526 ? 3.215 5.391 30.756 1.00 53.72 526 GLY A N 1
ATOM 3788 C CA . GLY A 1 526 ? 2.259 6.162 31.571 1.00 53.72 526 GLY A CA 1
ATOM 3789 C C . GLY A 1 526 ? 1.317 7.101 30.810 1.00 53.72 526 GLY A C 1
ATOM 3790 O O . GLY A 1 526 ? 0.225 7.365 31.304 1.00 53.72 526 GLY A O 1
ATOM 3791 N N . ASP A 1 527 ? 1.657 7.499 29.583 1.00 56.06 527 ASP A N 1
ATOM 3792 C CA . ASP A 1 527 ? 0.790 8.301 28.705 1.00 56.06 527 ASP A CA 1
ATOM 3793 C C . ASP A 1 527 ? 0.109 7.425 27.635 1.00 56.06 527 ASP A C 1
ATOM 3795 O O . ASP A 1 527 ? 0.248 7.630 26.429 1.00 56.06 527 ASP A O 1
ATOM 3799 N N . ALA A 1 528 ? -0.573 6.368 28.072 1.00 55.41 528 ALA A N 1
ATOM 3800 C CA . ALA A 1 528 ? -1.119 5.344 27.186 1.00 55.41 528 ALA A CA 1
ATOM 3801 C C . ALA A 1 528 ? -2.183 5.882 26.201 1.00 55.41 528 ALA A C 1
ATOM 3803 O O . ALA A 1 528 ? -2.869 6.877 26.459 1.00 55.41 528 ALA A O 1
ATOM 3804 N N . ALA A 1 529 ? -2.352 5.178 25.073 1.00 57.78 529 ALA A N 1
ATOM 3805 C CA . ALA A 1 529 ? -3.464 5.394 24.148 1.00 57.78 529 ALA A CA 1
ATOM 3806 C C . ALA A 1 529 ? -4.789 5.409 24.923 1.00 57.78 529 ALA A C 1
ATOM 3808 O O . ALA A 1 529 ? -4.997 4.590 25.822 1.00 57.78 529 ALA A O 1
ATOM 3809 N N . ASN A 1 530 ? -5.692 6.330 24.589 1.00 75.25 530 ASN A N 1
ATOM 3810 C CA . ASN A 1 530 ? -6.942 6.463 25.337 1.00 75.25 530 ASN A CA 1
ATOM 3811 C C . ASN A 1 530 ? -7.819 5.223 25.173 1.00 75.25 530 ASN A C 1
ATOM 3813 O O . ASN A 1 530 ? -8.480 4.809 26.119 1.00 75.25 530 ASN A O 1
ATOM 3817 N N . THR A 1 531 ? -7.821 4.605 23.996 1.00 88.38 531 THR A N 1
ATOM 3818 C CA . THR A 1 531 ? -8.569 3.372 23.748 1.00 88.38 531 THR A CA 1
ATOM 3819 C C . THR A 1 531 ? -7.852 2.543 22.688 1.00 88.38 531 THR A C 1
ATOM 3821 O O . THR A 1 531 ? -7.291 3.116 21.759 1.00 88.38 531 THR A O 1
ATOM 3824 N N . LEU A 1 532 ? -7.817 1.209 22.781 1.00 93.25 532 LEU A N 1
ATOM 3825 C CA . LEU A 1 532 ? -7.238 0.433 21.667 1.00 93.25 532 LEU A CA 1
ATOM 3826 C C . LEU A 1 532 ? -8.202 0.382 20.490 1.00 93.25 532 LEU A C 1
ATOM 3828 O O . LEU A 1 532 ? -7.792 0.632 19.366 1.00 93.25 532 LEU A O 1
ATOM 3832 N N . ILE A 1 533 ? -9.474 0.083 20.740 1.00 95.94 533 ILE A N 1
ATOM 3833 C CA . ILE A 1 533 ? -10.505 0.010 19.705 1.00 95.94 533 ILE A CA 1
ATOM 3834 C C . ILE A 1 533 ? -11.698 0.849 20.129 1.00 95.94 533 ILE A C 1
ATOM 3836 O O . ILE A 1 533 ? -12.354 0.534 21.120 1.00 95.94 533 ILE A O 1
ATOM 3840 N N . SER A 1 534 ? -11.992 1.881 19.347 1.00 94.75 534 SER A N 1
ATOM 3841 C CA . SER A 1 534 ? -13.190 2.703 19.459 1.00 94.75 534 SER A CA 1
ATOM 3842 C C . SER A 1 534 ? -14.035 2.534 18.201 1.00 94.75 534 SER A C 1
ATOM 3844 O O . SER A 1 534 ? -13.587 2.869 17.104 1.00 94.75 534 SER A O 1
ATOM 3846 N N . ILE A 1 535 ? -15.250 2.005 18.351 1.00 92.75 535 ILE A N 1
ATOM 3847 C CA . ILE A 1 535 ? -16.245 1.916 17.276 1.00 92.75 535 ILE A CA 1
ATOM 3848 C C . ILE A 1 535 ? -17.486 2.672 17.731 1.00 92.75 535 ILE A C 1
ATOM 3850 O O . ILE A 1 535 ? -18.136 2.270 18.697 1.00 92.75 535 ILE A O 1
ATOM 3854 N N . THR A 1 536 ? -17.817 3.762 17.041 1.00 89.38 536 THR A N 1
ATOM 3855 C CA . THR A 1 536 ? -18.919 4.656 17.425 1.00 89.38 536 THR A CA 1
ATOM 3856 C C . THR A 1 536 ? -19.915 4.874 16.289 1.00 89.38 536 THR A C 1
ATOM 3858 O O . THR A 1 536 ? -19.521 4.913 15.116 1.00 89.38 536 THR A O 1
ATOM 3861 N N . PRO A 1 537 ? -21.213 5.040 16.604 1.00 75.31 537 PRO A N 1
ATOM 3862 C CA . PRO A 1 537 ? -22.191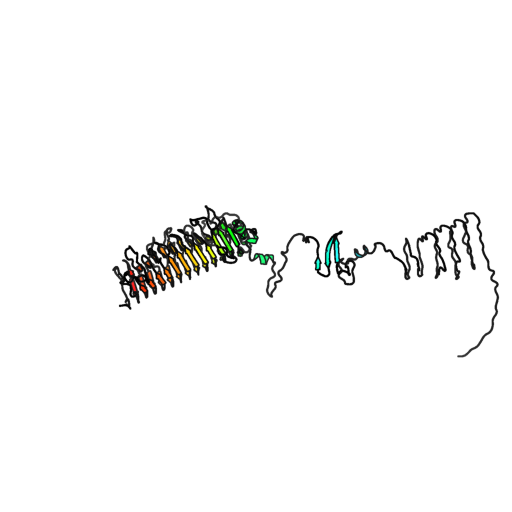 5.453 15.621 1.00 75.31 537 PRO A CA 1
ATOM 3863 C C . PRO A 1 537 ? -21.986 6.956 15.434 1.00 75.31 537 PRO A C 1
ATOM 3865 O O . PRO A 1 537 ? -22.110 7.715 16.394 1.00 75.31 537 PRO A O 1
ATOM 3868 N N . GLY A 1 538 ? -21.592 7.395 14.240 1.00 69.00 538 GLY A N 1
ATOM 3869 C CA . GLY A 1 538 ? -21.457 8.834 13.996 1.00 69.00 538 GLY A CA 1
ATOM 3870 C C . GLY A 1 538 ? -22.787 9.477 13.622 1.00 69.00 538 GLY A C 1
ATOM 3871 O O . GLY A 1 538 ? -23.781 9.297 14.320 1.00 69.00 538 GLY A O 1
ATOM 3872 N N . LEU A 1 539 ? -22.815 10.252 12.538 1.00 69.94 539 LEU A N 1
ATOM 3873 C CA . LEU A 1 539 ? -23.935 11.132 12.183 1.00 69.94 539 LEU A CA 1
ATOM 3874 C C . LEU A 1 539 ? -25.243 10.398 11.858 1.00 69.94 539 LEU A C 1
ATOM 3876 O O . LEU A 1 539 ? -26.320 10.996 11.917 1.00 69.94 539 LEU A O 1
ATOM 3880 N N . PHE A 1 540 ? -25.166 9.114 11.516 1.00 67.31 540 PHE A N 1
ATOM 3881 C CA . PHE A 1 540 ? -26.322 8.318 11.131 1.00 67.31 540 PHE A CA 1
ATOM 3882 C C . PHE A 1 540 ? -26.831 7.511 12.326 1.00 67.31 540 PHE A C 1
ATOM 3884 O O . PHE A 1 540 ? -26.135 6.594 12.772 1.00 67.31 540 PHE A O 1
ATOM 3891 N N . PRO A 1 541 ? -28.041 7.801 12.846 1.00 62.91 541 PRO A N 1
ATOM 3892 C CA . PRO A 1 541 ? -28.670 6.913 13.811 1.00 62.91 541 PRO A CA 1
ATOM 3893 C C . PRO A 1 541 ? -28.794 5.529 13.169 1.00 62.91 541 PRO A C 1
ATOM 3895 O O . PRO A 1 541 ? -29.215 5.416 12.015 1.00 62.91 541 PRO A O 1
ATOM 3898 N N . SER A 1 542 ? -28.368 4.494 13.895 1.00 56.31 542 SER A N 1
ATOM 3899 C CA . SER A 1 542 ? -28.313 3.123 13.399 1.00 56.31 542 SER A CA 1
ATOM 3900 C C . SER A 1 542 ? -29.654 2.739 12.772 1.00 56.31 542 SER A C 1
ATOM 3902 O O . SER A 1 542 ? -30.715 2.801 13.395 1.00 56.31 542 SER A O 1
ATOM 3904 N N . ALA A 1 543 ? -29.627 2.418 11.483 1.00 52.81 543 ALA A N 1
ATOM 3905 C CA . ALA A 1 543 ? -30.829 2.156 10.711 1.00 52.81 543 ALA A CA 1
ATOM 3906 C C . ALA A 1 543 ? -31.374 0.747 11.004 1.00 52.81 543 ALA A C 1
ATOM 3908 O O . ALA A 1 543 ? -31.374 -0.070 10.098 1.00 52.81 543 ALA A O 1
ATOM 3909 N N . GLN A 1 544 ? -31.808 0.444 12.236 1.00 52.72 544 GLN A N 1
ATOM 3910 C CA . GLN A 1 544 ? -32.491 -0.789 12.708 1.00 52.72 544 GLN A CA 1
ATOM 3911 C C . GLN A 1 544 ? -31.906 -2.166 12.314 1.00 52.72 544 GLN A C 1
ATOM 3913 O O . GLN A 1 544 ? -32.444 -3.204 12.704 1.00 52.72 544 GLN A O 1
ATOM 3918 N N . ARG A 1 545 ? -30.846 -2.219 11.514 1.00 58.34 545 ARG A N 1
ATOM 3919 C CA . ARG A 1 545 ? -30.168 -3.426 11.071 1.00 58.34 545 ARG A CA 1
ATOM 3920 C C . ARG A 1 545 ? -28.840 -3.432 11.789 1.00 58.34 545 ARG A C 1
ATOM 3922 O O . ARG A 1 545 ? -27.922 -2.721 11.392 1.00 58.34 545 ARG A O 1
ATOM 3929 N N . GLY A 1 546 ? -28.788 -4.204 12.868 1.00 64.12 546 GLY A N 1
ATOM 3930 C CA . GLY A 1 546 ? -27.592 -4.342 13.670 1.00 64.12 546 GLY A CA 1
ATOM 3931 C C . GLY A 1 546 ? -26.420 -4.779 12.809 1.00 64.12 546 GLY A C 1
ATOM 3932 O O . GLY A 1 546 ? -26.424 -5.864 12.235 1.00 64.12 546 GLY A O 1
ATOM 3933 N N . LEU A 1 547 ? -25.453 -3.883 12.691 1.00 76.56 547 LEU A N 1
ATOM 3934 C CA . LEU A 1 547 ? -24.224 -4.100 11.958 1.00 76.56 547 LEU A CA 1
ATOM 3935 C C . LEU A 1 547 ? -23.351 -5.057 12.775 1.00 76.56 547 LEU A C 1
ATOM 3937 O O . LEU A 1 547 ? -23.043 -4.738 13.927 1.00 76.56 547 LEU A O 1
ATOM 3941 N N . PRO A 1 548 ? -22.984 -6.239 12.253 1.00 88.12 548 PRO A N 1
ATOM 3942 C CA . PRO A 1 548 ? -22.281 -7.226 13.051 1.00 88.12 548 PRO A CA 1
ATOM 3943 C C . PRO A 1 548 ? -20.843 -6.768 13.314 1.00 88.12 548 PRO A C 1
ATOM 3945 O O . PRO A 1 548 ? -20.006 -6.710 12.410 1.00 88.12 548 PRO A O 1
ATOM 3948 N N . ILE A 1 549 ? -20.543 -6.486 14.581 1.00 93.44 549 ILE A N 1
ATOM 3949 C CA . ILE A 1 549 ? -19.172 -6.357 15.078 1.00 93.44 549 ILE A CA 1
ATOM 3950 C C . ILE A 1 549 ? -18.750 -7.703 15.664 1.00 93.44 549 ILE A C 1
ATOM 3952 O O . ILE A 1 549 ? -19.390 -8.197 16.589 1.00 93.44 549 ILE A O 1
ATOM 3956 N N . THR A 1 550 ? -17.662 -8.286 15.167 1.00 95.88 550 THR A N 1
ATOM 3957 C CA . THR A 1 550 ? -17.071 -9.524 15.689 1.00 95.88 550 THR A CA 1
ATOM 3958 C C . THR A 1 550 ? -15.614 -9.292 16.069 1.00 95.88 550 THR A C 1
ATOM 3960 O O . THR A 1 550 ? -14.791 -8.945 15.230 1.00 95.88 550 THR A O 1
ATOM 3963 N N . ILE A 1 551 ? -15.278 -9.497 17.340 1.00 96.88 551 ILE A N 1
ATOM 3964 C CA . ILE A 1 551 ? -13.913 -9.377 17.862 1.00 96.88 551 ILE A CA 1
ATOM 3965 C C . ILE A 1 551 ? -13.572 -10.681 18.573 1.00 96.88 551 ILE A C 1
ATOM 3967 O O . ILE A 1 551 ? -14.107 -10.951 19.653 1.00 96.88 551 ILE A O 1
ATOM 3971 N N . SER A 1 552 ? -12.702 -11.502 17.982 1.00 97.06 552 SER A N 1
ATOM 3972 C CA . SER A 1 552 ? -12.391 -12.828 18.520 1.00 97.06 552 SER A CA 1
ATOM 3973 C C . SER A 1 552 ? -10.916 -13.204 18.589 1.00 97.06 552 SER A C 1
ATOM 3975 O O . SER A 1 552 ? -10.179 -12.942 17.655 1.00 97.06 552 SER A O 1
ATOM 3977 N N . ASN A 1 553 ? -10.487 -13.917 19.632 1.00 97.00 553 ASN A N 1
ATOM 3978 C CA . ASN A 1 553 ? -9.131 -14.489 19.727 1.00 97.00 553 ASN A CA 1
ATOM 3979 C C . ASN A 1 553 ? -7.991 -13.455 19.613 1.00 97.00 553 ASN A C 1
ATOM 3981 O O . ASN A 1 553 ? -6.942 -13.749 19.045 1.00 97.00 553 ASN A O 1
ATOM 3985 N N . ASN A 1 554 ? -8.197 -12.238 20.124 1.00 97.31 554 ASN A N 1
ATOM 3986 C CA . ASN A 1 554 ? -7.214 -11.154 20.054 1.00 97.31 554 ASN A CA 1
ATOM 3987 C C . ASN A 1 554 ? -6.478 -10.950 21.382 1.00 97.31 554 ASN A C 1
ATOM 3989 O O . ASN A 1 554 ? -6.977 -11.314 22.446 1.00 97.31 554 ASN A O 1
ATOM 3993 N N . TRP A 1 555 ? -5.320 -10.297 21.324 1.00 95.50 555 TRP A N 1
ATOM 3994 C CA . TRP A 1 555 ? -4.522 -9.885 22.478 1.00 95.50 555 TRP A CA 1
ATOM 3995 C C . TRP A 1 555 ? -4.501 -8.359 22.572 1.00 95.50 555 TRP A C 1
ATOM 3997 O O . TRP A 1 555 ? -3.954 -7.697 21.700 1.00 95.50 555 TRP A O 1
ATOM 4007 N N . LEU A 1 556 ? -5.090 -7.797 23.627 1.00 94.25 556 LEU A N 1
ATOM 4008 C CA . LEU A 1 556 ? -5.285 -6.358 23.818 1.00 94.25 556 LEU A CA 1
ATOM 4009 C C . LEU A 1 556 ? -4.570 -5.897 25.099 1.00 94.25 556 LEU A C 1
ATOM 4011 O O . LEU A 1 556 ? -4.953 -6.319 26.193 1.00 94.25 556 LEU A O 1
ATOM 4015 N N . LYS A 1 557 ? -3.539 -5.047 24.973 1.00 90.50 557 LYS A N 1
ATOM 4016 C CA . LYS A 1 557 ? -2.704 -4.577 26.098 1.00 90.50 557 LYS A CA 1
ATOM 4017 C C . LYS A 1 557 ? -2.717 -3.058 26.270 1.00 90.50 557 LYS A C 1
ATOM 4019 O O . LYS A 1 557 ? -2.530 -2.329 25.301 1.00 90.50 557 LYS A O 1
ATOM 4024 N N . HIS A 1 558 ? -2.709 -2.608 27.524 1.00 86.00 558 HIS A N 1
ATOM 4025 C CA . HIS A 1 558 ? -2.095 -1.336 27.945 1.00 86.00 558 HIS A CA 1
ATOM 4026 C C . HIS A 1 558 ? -2.756 -0.072 27.365 1.00 86.00 558 HIS A C 1
ATOM 4028 O O . HIS A 1 558 ? -2.096 0.757 26.742 1.00 86.00 558 HIS A O 1
ATOM 4034 N N . ALA A 1 559 ? -4.062 0.098 27.584 1.00 87.31 559 ALA A N 1
ATOM 4035 C CA . ALA A 1 559 ? -4.764 1.348 27.276 1.00 87.31 559 ALA A CA 1
ATOM 4036 C C . ALA A 1 559 ? -4.965 2.214 28.527 1.00 87.31 559 ALA A C 1
ATOM 4038 O O . ALA A 1 559 ? -5.339 1.719 29.591 1.00 87.31 559 ALA A O 1
ATOM 4039 N N . GLY A 1 560 ? -4.781 3.527 28.376 1.00 80.88 560 GLY A N 1
ATOM 4040 C CA . GLY A 1 560 ? -5.033 4.508 29.431 1.00 80.88 560 GLY A CA 1
ATOM 4041 C C . GLY A 1 560 ? -6.520 4.609 29.782 1.00 80.88 560 GLY A C 1
ATOM 4042 O O . GLY A 1 560 ? -6.876 4.792 30.942 1.00 80.88 560 GLY A O 1
ATOM 4043 N N . GLY A 1 561 ? -7.396 4.438 28.790 1.00 85.31 561 GLY A N 1
ATOM 4044 C CA . GLY A 1 561 ? -8.829 4.191 28.970 1.00 85.31 561 GLY A CA 1
ATOM 4045 C C . GLY A 1 561 ? -9.193 2.759 28.569 1.00 85.31 561 GLY A C 1
ATOM 4046 O O . GLY A 1 561 ? -8.415 1.833 28.786 1.00 85.31 561 GLY A O 1
ATOM 4047 N N . SER A 1 562 ? -10.376 2.546 28.001 1.00 88.50 562 SER A N 1
ATOM 4048 C CA . SER A 1 562 ? -10.872 1.202 27.674 1.00 88.50 562 SER A CA 1
ATOM 4049 C C . SER A 1 562 ? -10.040 0.526 26.579 1.00 88.50 562 SER A C 1
ATOM 4051 O O . SER A 1 562 ? -9.641 1.162 25.615 1.00 88.50 562 SER A O 1
ATOM 4053 N N . CYS A 1 563 ? -9.800 -0.782 26.644 1.00 92.12 563 CYS A N 1
ATOM 4054 C CA . CYS A 1 563 ? -9.236 -1.482 25.484 1.00 92.12 563 CYS A CA 1
ATOM 4055 C C . CYS A 1 563 ? -10.273 -1.613 24.369 1.00 92.12 563 CYS A C 1
ATOM 4057 O O . CYS A 1 563 ? -9.941 -1.464 23.196 1.00 92.12 563 CYS A O 1
ATOM 4059 N N . LEU A 1 564 ? -11.532 -1.837 24.743 1.00 93.88 564 LEU A N 1
ATOM 4060 C CA . LEU A 1 564 ? -12.660 -1.878 23.824 1.00 93.88 564 LEU A CA 1
ATOM 4061 C C . LEU A 1 564 ? -13.684 -0.823 24.233 1.00 93.88 564 LEU A C 1
ATOM 4063 O O . LEU A 1 564 ? -14.156 -0.840 25.367 1.00 93.88 564 LEU A O 1
ATOM 4067 N N . TYR A 1 565 ? -14.045 0.053 23.304 1.00 93.19 565 TYR A N 1
ATOM 4068 C CA . TYR A 1 565 ? -15.168 0.975 23.406 1.00 93.19 565 TYR A CA 1
ATOM 4069 C C . TYR A 1 565 ? -16.064 0.771 22.184 1.00 93.19 565 TYR A C 1
ATOM 4071 O O . TYR A 1 565 ? -15.697 1.131 21.066 1.00 93.19 565 TYR A O 1
ATOM 4079 N N . ILE A 1 566 ? -17.221 0.139 22.377 1.00 91.19 566 ILE A N 1
ATOM 4080 C CA . ILE A 1 566 ? -18.125 -0.211 21.277 1.00 91.19 566 ILE A CA 1
ATOM 4081 C C . ILE A 1 566 ? -19.491 0.391 21.540 1.00 91.19 566 ILE A C 1
ATOM 4083 O O . ILE A 1 566 ? -20.169 0.025 22.497 1.00 91.19 566 ILE A O 1
ATOM 4087 N N . GLN A 1 567 ? -19.929 1.259 20.642 1.00 88.44 567 GLN A N 1
ATOM 4088 C CA . GLN A 1 567 ? -21.273 1.803 20.616 1.00 88.44 567 GLN A CA 1
ATOM 4089 C C . GLN A 1 567 ? -21.907 1.438 19.263 1.00 88.44 567 GLN A C 1
ATOM 4091 O O . GLN A 1 567 ? -21.759 2.129 18.263 1.00 88.44 567 GLN A O 1
ATOM 4096 N N . ASN A 1 568 ? -22.566 0.283 19.206 1.00 82.38 568 ASN A N 1
ATOM 4097 C CA . ASN A 1 568 ? -23.218 -0.245 18.001 1.00 82.38 568 ASN A CA 1
ATOM 4098 C C . ASN A 1 568 ? -24.398 -1.131 18.411 1.00 82.38 568 ASN A C 1
ATOM 4100 O O . ASN A 1 568 ? -24.436 -1.600 19.533 1.00 82.38 568 ASN A O 1
ATOM 4104 N N . GLU A 1 569 ? -25.360 -1.406 17.541 1.00 80.38 569 GLU A N 1
ATOM 4105 C CA . GLU A 1 569 ? -26.500 -2.258 17.879 1.00 80.38 569 GLU A CA 1
ATOM 4106 C C . GLU A 1 569 ? -26.124 -3.720 18.154 1.00 80.38 569 GLU A C 1
ATOM 4108 O O . GLU A 1 569 ? -26.756 -4.312 19.027 1.00 80.38 569 GLU A O 1
ATOM 4113 N N . GLN A 1 570 ? -25.145 -4.302 17.444 1.00 87.56 570 GLN A N 1
ATOM 4114 C CA . GLN A 1 570 ? -24.783 -5.724 17.553 1.00 87.56 570 GLN A CA 1
ATOM 4115 C C . GLN A 1 570 ? -23.273 -5.941 17.715 1.00 87.56 570 GLN A C 1
ATOM 4117 O O . GLN A 1 570 ? -22.481 -5.550 16.861 1.00 87.56 570 GLN A O 1
ATOM 4122 N N . ALA A 1 571 ? -22.866 -6.623 18.789 1.00 90.62 571 ALA A N 1
ATOM 4123 C CA . ALA A 1 571 ? -21.466 -6.970 19.025 1.00 90.62 571 ALA A CA 1
ATOM 4124 C C . ALA A 1 571 ? -21.290 -8.403 19.547 1.00 90.62 571 ALA A C 1
ATOM 4126 O O . ALA A 1 571 ? -21.973 -8.832 20.474 1.00 90.62 571 ALA A O 1
ATOM 4127 N N . THR A 1 572 ? -20.323 -9.127 18.992 1.00 93.56 572 THR A N 1
ATOM 4128 C CA . THR A 1 572 ? -19.860 -10.436 19.458 1.00 93.56 572 THR A CA 1
ATOM 4129 C C . THR A 1 572 ? -18.386 -10.333 19.824 1.00 93.56 572 THR A C 1
ATOM 4131 O O . THR A 1 572 ? -17.544 -10.052 18.975 1.00 93.56 572 THR A O 1
ATOM 4134 N N . ILE A 1 573 ? -18.062 -10.564 21.093 1.00 93.94 573 ILE A N 1
ATOM 4135 C CA . ILE A 1 573 ? -16.708 -10.449 21.638 1.00 93.94 573 ILE A CA 1
ATOM 4136 C C . ILE A 1 573 ? -16.351 -11.785 22.281 1.00 93.94 573 ILE A C 1
ATOM 4138 O O . ILE A 1 573 ? -16.957 -12.159 23.288 1.00 93.94 573 ILE A O 1
ATOM 4142 N N . SER A 1 574 ? -15.393 -12.528 21.721 1.00 95.25 574 SER A N 1
ATOM 4143 C CA . SER A 1 574 ? -15.101 -13.880 22.217 1.00 95.25 574 SER A CA 1
ATOM 4144 C C . SER A 1 574 ? -13.637 -14.310 22.224 1.00 95.25 574 SER A C 1
ATOM 4146 O O . SER A 1 574 ? -12.881 -13.964 21.333 1.00 95.25 574 SER A O 1
ATOM 4148 N N . GLY A 1 575 ? -13.200 -15.088 23.215 1.00 93.75 575 GLY A N 1
ATOM 4149 C CA . GLY A 1 575 ? -11.845 -15.668 23.198 1.00 93.75 575 GLY A CA 1
ATOM 4150 C C . GLY A 1 575 ? -10.691 -14.658 23.304 1.00 93.75 575 GLY A C 1
ATOM 4151 O O . GLY A 1 575 ? -9.554 -15.012 23.017 1.00 93.75 575 GLY A O 1
ATOM 4152 N N . ASN A 1 576 ? -10.944 -13.392 23.653 1.00 94.56 576 ASN A N 1
ATOM 4153 C CA . ASN A 1 576 ? -9.905 -12.358 23.689 1.00 94.56 576 ASN A CA 1
ATOM 4154 C C . ASN A 1 576 ? -9.151 -12.351 25.022 1.00 94.56 576 ASN A C 1
ATOM 4156 O O . ASN A 1 576 ? -9.732 -12.618 26.068 1.00 94.56 576 ASN A O 1
ATOM 4160 N N . HIS A 1 577 ? -7.879 -11.964 24.994 1.00 91.94 577 HIS A N 1
ATOM 4161 C CA . HIS A 1 577 ? -7.039 -11.710 26.161 1.00 91.94 577 HIS A CA 1
ATOM 4162 C C . HIS A 1 577 ? -6.871 -10.193 26.328 1.00 91.94 577 HIS A C 1
ATOM 4164 O O . HIS A 1 577 ? -6.214 -9.563 25.501 1.00 91.94 577 HIS A O 1
ATOM 4170 N N . ILE A 1 578 ? -7.449 -9.600 27.376 1.00 90.62 578 ILE A N 1
ATOM 4171 C CA . ILE A 1 578 ? -7.519 -8.142 27.581 1.00 90.62 578 ILE A CA 1
ATOM 4172 C C . ILE A 1 578 ? -6.916 -7.768 28.941 1.00 90.62 578 ILE A C 1
ATOM 4174 O O . ILE A 1 578 ? -7.391 -8.246 29.974 1.00 90.62 578 ILE A O 1
ATOM 4178 N N . TYR A 1 579 ? -5.882 -6.919 28.960 1.00 86.56 579 TYR A N 1
ATOM 4179 C CA . TYR A 1 579 ? -5.166 -6.559 30.196 1.00 86.56 579 TYR A CA 1
ATOM 4180 C C . TYR A 1 579 ? -4.535 -5.171 30.183 1.00 86.56 579 TYR A C 1
ATOM 4182 O O . TYR A 1 579 ? -4.189 -4.608 29.142 1.00 86.56 579 TYR A O 1
ATOM 4190 N N . GLY A 1 580 ? -4.353 -4.630 31.390 1.00 79.44 580 GLY A N 1
ATOM 4191 C CA . GLY A 1 580 ? -3.736 -3.320 31.603 1.00 79.44 580 GLY A CA 1
ATOM 4192 C C . GLY A 1 580 ? -4.539 -2.165 31.000 1.00 79.44 580 GLY A C 1
ATOM 4193 O O . GLY A 1 580 ? -3.956 -1.185 30.556 1.00 79.44 580 GLY A O 1
ATOM 4194 N N . CYS A 1 581 ? -5.863 -2.293 30.926 1.00 84.50 581 CYS A N 1
ATOM 4195 C CA . CYS A 1 581 ? -6.749 -1.275 30.363 1.00 84.50 581 CYS A CA 1
ATOM 4196 C C . CYS A 1 581 ? -7.439 -0.484 31.481 1.00 84.50 581 CYS A C 1
ATOM 4198 O O . CYS A 1 581 ? -7.719 -1.027 32.551 1.00 84.50 581 CYS A O 1
ATOM 4200 N N . GLY A 1 582 ? -7.778 0.771 31.208 1.00 74.38 582 GLY A N 1
ATOM 4201 C CA . GLY A 1 582 ? -8.623 1.606 32.058 1.00 74.38 582 GLY A CA 1
ATOM 4202 C C . GLY A 1 582 ? -7.880 2.373 33.148 1.00 74.38 582 GLY A C 1
ATOM 4203 O O . GLY A 1 582 ? -8.517 2.879 34.076 1.00 74.38 582 GLY A O 1
ATOM 4204 N N . ARG A 1 583 ? -6.548 2.462 33.049 1.00 70.62 583 ARG A N 1
ATOM 4205 C CA . ARG A 1 583 ? -5.695 3.113 34.045 1.00 70.62 583 ARG A CA 1
ATOM 4206 C C . ARG A 1 583 ? -5.004 4.350 33.471 1.00 70.62 583 ARG A C 1
ATOM 4208 O O . ARG A 1 583 ? -4.018 4.240 32.749 1.00 70.62 583 ARG A O 1
ATOM 4215 N N . ARG A 1 584 ? -5.452 5.529 33.903 1.00 66.62 584 ARG A N 1
ATOM 4216 C CA . ARG A 1 584 ? -4.643 6.757 33.881 1.00 66.62 584 ARG A CA 1
ATOM 4217 C C . ARG A 1 584 ? -3.999 6.960 35.250 1.00 66.62 584 ARG A C 1
ATOM 4219 O O . ARG A 1 584 ? -4.641 6.695 36.262 1.00 66.62 584 ARG A O 1
ATOM 4226 N N . ALA A 1 585 ? -2.747 7.416 35.283 1.00 64.75 585 ALA A N 1
ATOM 4227 C CA . ALA A 1 585 ? -2.015 7.659 36.531 1.00 64.75 585 ALA A CA 1
ATOM 4228 C C . ALA A 1 585 ? -2.689 8.721 37.431 1.00 64.75 585 ALA A C 1
ATOM 4230 O O . ALA A 1 585 ? -2.486 8.721 38.641 1.00 64.75 585 ALA A O 1
ATOM 4231 N N . ASP A 1 586 ? -3.512 9.590 36.842 1.00 66.56 586 ASP A N 1
ATOM 4232 C CA . ASP A 1 586 ? -4.116 10.782 37.442 1.00 66.56 586 ASP A CA 1
ATOM 4233 C C . ASP A 1 586 ? -5.622 10.947 37.127 1.00 66.56 586 ASP A C 1
ATOM 4235 O O . ASP A 1 586 ? -6.221 11.969 37.462 1.00 66.56 586 ASP A O 1
ATOM 4239 N N . GLY A 1 587 ? -6.250 9.963 36.471 1.00 64.44 587 GLY A N 1
ATOM 4240 C CA . GLY A 1 587 ? -7.599 10.083 35.908 1.00 64.44 587 GLY A CA 1
ATOM 4241 C C . GLY A 1 587 ? -8.646 9.140 36.514 1.00 64.44 587 GLY A C 1
ATOM 4242 O O . GLY A 1 587 ? -8.305 8.220 37.258 1.00 64.44 587 GLY A O 1
ATOM 4243 N N . PRO A 1 588 ? -9.939 9.338 36.182 1.00 66.00 588 PRO A N 1
ATOM 4244 C CA . PRO A 1 588 ? -10.989 8.392 36.544 1.00 66.00 588 PRO A CA 1
ATOM 4245 C C . PRO A 1 588 ? -10.679 7.011 35.953 1.00 66.00 588 PRO A C 1
ATOM 4247 O O . PRO A 1 588 ? -10.213 6.906 34.818 1.00 66.00 588 PRO A O 1
ATOM 4250 N N . SER A 1 589 ? -10.943 5.952 36.718 1.00 68.25 589 SER A N 1
ATOM 4251 C CA . SER A 1 589 ? -10.831 4.580 36.223 1.00 68.25 589 SER A CA 1
ATOM 4252 C C . SER A 1 589 ? -11.873 4.342 35.130 1.00 68.25 589 SER A C 1
ATOM 4254 O O . SER A 1 589 ? -13.069 4.518 35.366 1.00 68.25 589 SER A O 1
ATOM 4256 N N . TYR A 1 590 ? -11.425 3.929 33.947 1.00 77.25 590 TYR A N 1
ATOM 4257 C CA . TYR A 1 590 ? -12.311 3.475 32.875 1.00 77.25 590 TYR A CA 1
ATOM 4258 C C . TYR A 1 590 ? -12.498 1.959 32.970 1.00 77.25 590 TYR A C 1
ATOM 4260 O O . TYR A 1 590 ? -11.690 1.253 33.579 1.00 77.25 590 TYR A O 1
ATOM 4268 N N . ALA A 1 591 ? -13.565 1.439 32.370 1.00 80.81 591 ALA A N 1
ATOM 4269 C CA . ALA A 1 591 ? -13.721 -0.003 32.247 1.00 80.81 591 ALA A CA 1
ATOM 4270 C C . ALA A 1 591 ? -12.752 -0.561 31.199 1.00 80.81 591 ALA A C 1
ATOM 4272 O O . ALA A 1 591 ? -12.495 0.089 30.192 1.00 80.81 591 ALA A O 1
ATOM 4273 N N . ALA A 1 592 ? -12.238 -1.777 31.390 1.00 80.31 592 ALA A N 1
ATOM 4274 C CA . ALA A 1 592 ? -11.382 -2.405 30.384 1.00 80.31 592 ALA A CA 1
ATOM 4275 C C . ALA A 1 592 ? -12.143 -2.662 29.071 1.00 80.31 592 ALA A C 1
ATOM 4277 O O . ALA A 1 592 ? -11.590 -2.491 27.982 1.00 80.31 592 ALA A O 1
ATOM 4278 N N . VAL A 1 593 ? -13.421 -3.023 29.184 1.00 84.88 593 VAL A N 1
ATOM 4279 C CA . VAL A 1 593 ? -14.361 -3.171 28.073 1.00 84.88 593 VAL A CA 1
ATOM 4280 C C . VAL A 1 593 ? -15.600 -2.331 28.362 1.00 84.88 593 VAL A C 1
ATOM 4282 O O . VAL A 1 593 ? -16.297 -2.562 29.347 1.00 84.88 593 VAL A O 1
ATOM 4285 N N . GLU A 1 594 ? -15.900 -1.372 27.496 1.00 87.50 594 GLU A N 1
ATOM 4286 C CA . GLU A 1 594 ? -17.118 -0.573 27.551 1.00 87.50 594 GLU A CA 1
ATOM 4287 C C . GLU A 1 594 ? -17.988 -0.864 26.330 1.00 87.50 594 GLU A C 1
ATOM 4289 O O . GLU A 1 594 ? -17.570 -0.683 25.184 1.00 87.50 594 GLU A O 1
ATOM 4294 N N . ILE A 1 595 ? -19.215 -1.322 26.582 1.00 82.69 595 ILE A N 1
ATOM 4295 C CA . ILE A 1 595 ? -20.171 -1.664 25.532 1.00 82.69 595 ILE A CA 1
ATOM 4296 C C . ILE A 1 595 ? -21.453 -0.870 25.747 1.00 82.69 595 ILE A C 1
ATOM 4298 O O . ILE A 1 595 ? -22.094 -0.915 26.799 1.00 82.69 595 ILE A O 1
ATOM 4302 N N . ARG A 1 596 ? -21.837 -0.160 24.696 1.00 84.69 596 ARG A N 1
ATOM 4303 C CA . ARG A 1 596 ? -23.054 0.633 24.572 1.00 84.69 596 ARG A CA 1
ATOM 4304 C C . ARG A 1 596 ? -23.860 0.092 23.392 1.00 84.69 596 ARG A C 1
ATOM 4306 O O . ARG A 1 596 ? -24.023 0.771 22.380 1.00 84.69 596 ARG A O 1
ATOM 4313 N N . ALA A 1 597 ? -24.278 -1.169 23.506 1.00 76.38 597 ALA A N 1
ATOM 4314 C CA . ALA A 1 597 ? -24.903 -1.918 22.423 1.00 76.38 597 ALA A CA 1
ATOM 4315 C C . ALA A 1 597 ? -26.262 -2.497 22.795 1.00 76.38 597 ALA A C 1
ATOM 4317 O O . ALA A 1 597 ? -26.426 -2.994 23.904 1.00 76.38 597 ALA A O 1
ATOM 4318 N N . ASN A 1 598 ? -27.205 -2.496 21.847 1.00 79.06 598 ASN A N 1
ATOM 4319 C CA . ASN A 1 598 ? -28.539 -3.072 22.049 1.00 79.06 598 ASN A CA 1
ATOM 4320 C C . ASN A 1 598 ? -28.476 -4.595 22.245 1.00 79.06 598 ASN A C 1
ATOM 4322 O O . ASN A 1 598 ? -29.222 -5.129 23.062 1.00 79.06 598 ASN A O 1
ATOM 4326 N N . TYR A 1 599 ? -27.590 -5.268 21.509 1.00 83.50 599 TYR A N 1
ATOM 4327 C CA . TYR A 1 599 ? -27.389 -6.712 21.508 1.00 83.50 599 TYR A CA 1
ATOM 4328 C C . TYR A 1 599 ? -25.892 -7.023 21.595 1.00 83.50 599 TYR A C 1
ATOM 4330 O O . TYR A 1 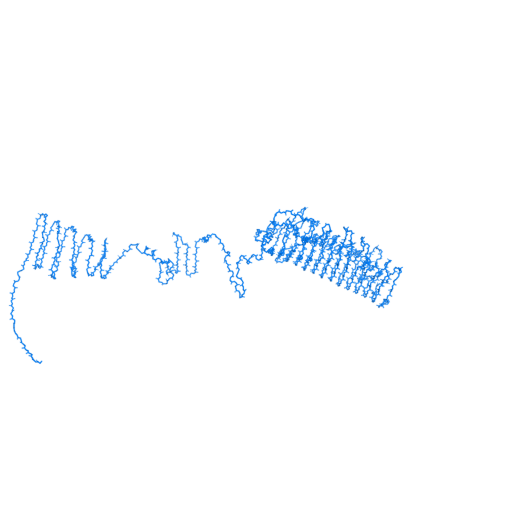599 ? -25.145 -6.776 20.649 1.00 83.50 599 TYR A O 1
ATOM 4338 N N . ALA A 1 600 ? -25.436 -7.584 22.713 1.00 85.00 600 ALA A N 1
ATOM 4339 C CA . ALA A 1 600 ? -24.036 -7.971 22.875 1.00 85.00 600 ALA A CA 1
ATOM 4340 C C . ALA A 1 600 ? -23.891 -9.420 23.353 1.00 85.00 600 ALA A C 1
ATOM 4342 O O . ALA A 1 600 ? -24.527 -9.831 24.320 1.00 85.00 600 ALA A O 1
ATOM 4343 N N . THR A 1 601 ? -23.021 -10.188 22.700 1.00 88.88 601 THR A N 1
ATOM 4344 C CA . THR A 1 601 ? -22.602 -11.521 23.151 1.00 88.88 601 THR A CA 1
ATOM 4345 C C . THR A 1 601 ? -21.137 -11.469 23.554 1.00 88.88 601 THR A C 1
ATOM 4347 O O . THR A 1 601 ? -20.271 -11.216 22.720 1.00 88.88 601 THR A O 1
ATOM 4350 N N . ILE A 1 602 ? -20.847 -11.717 24.828 1.00 88.69 602 ILE A N 1
ATOM 4351 C CA . ILE A 1 602 ? -19.494 -11.717 25.388 1.00 88.69 602 ILE A CA 1
ATOM 4352 C C . ILE A 1 602 ? -19.206 -13.124 25.898 1.00 88.69 602 ILE A C 1
ATOM 4354 O O . ILE A 1 602 ? -19.880 -13.595 26.814 1.00 88.69 602 ILE A O 1
ATOM 4358 N N . SER A 1 603 ? -18.217 -13.812 25.327 1.00 89.75 603 SER A N 1
ATOM 4359 C CA . SER A 1 603 ? -17.936 -15.196 25.720 1.00 89.75 603 SER A CA 1
ATOM 4360 C C . SER A 1 603 ? -16.457 -15.557 25.811 1.00 89.75 603 SER A C 1
ATOM 4362 O O . SER A 1 603 ? -15.668 -15.188 24.956 1.00 89.75 603 SER A O 1
ATOM 4364 N N . ASN A 1 604 ? -16.064 -16.321 26.832 1.00 89.19 604 ASN A N 1
ATOM 4365 C CA . ASN A 1 604 ? -14.710 -16.894 26.941 1.00 89.19 604 ASN A CA 1
ATOM 4366 C C . ASN A 1 604 ? -13.557 -15.870 26.811 1.00 89.19 604 ASN A C 1
ATOM 4368 O O . ASN A 1 604 ? -12.521 -16.187 26.235 1.00 89.19 604 ASN A O 1
ATOM 4372 N N . ASN A 1 605 ? -13.733 -14.630 27.274 1.00 86.75 605 ASN A N 1
ATOM 4373 C CA . ASN A 1 605 ? -12.668 -13.620 27.237 1.00 86.75 605 ASN A CA 1
ATOM 4374 C C . ASN A 1 605 ? -11.873 -13.664 28.542 1.00 86.75 605 ASN A C 1
ATOM 4376 O O . ASN A 1 605 ? -12.464 -13.744 29.599 1.00 86.75 605 ASN A O 1
ATOM 4380 N N . ILE A 1 606 ? -10.556 -13.535 28.516 1.00 86.44 606 ILE A N 1
ATOM 4381 C CA . ILE A 1 606 ? -9.759 -13.375 29.732 1.00 86.44 606 ILE A CA 1
ATOM 4382 C C . ILE A 1 606 ? -9.576 -11.881 29.980 1.00 86.44 606 ILE A C 1
ATOM 4384 O O . ILE A 1 606 ? -8.800 -11.227 29.284 1.00 86.44 606 ILE A O 1
ATOM 4388 N N . LEU A 1 607 ? -10.294 -11.338 30.964 1.00 83.62 607 LEU A N 1
ATOM 4389 C CA . LEU A 1 607 ? -10.128 -9.960 31.422 1.00 83.62 607 LEU A CA 1
ATOM 4390 C C . LEU A 1 607 ? -9.253 -9.947 32.678 1.00 83.62 607 LEU A C 1
ATOM 4392 O O . LEU A 1 607 ? -9.629 -10.547 33.688 1.00 83.62 607 LEU A O 1
ATOM 4396 N N . CYS A 1 608 ? -8.126 -9.235 32.638 1.00 69.62 608 CYS A N 1
ATOM 4397 C CA . CYS A 1 608 ? -7.255 -9.024 33.795 1.00 69.62 608 CYS A CA 1
ATOM 4398 C C . CYS A 1 608 ? -7.013 -7.523 34.017 1.00 69.62 608 CYS A C 1
ATOM 4400 O O . CYS A 1 608 ? -6.341 -6.861 33.228 1.00 69.62 608 CYS A O 1
ATOM 4402 N N . GLY A 1 609 ? -7.552 -6.976 35.103 1.00 56.97 609 GLY A N 1
ATOM 4403 C CA . GLY A 1 609 ? -7.215 -5.647 35.593 1.00 56.97 609 GLY A CA 1
ATOM 4404 C C . GLY A 1 609 ? -5.826 -5.702 36.218 1.00 56.97 609 GLY A C 1
ATOM 4405 O O . GLY A 1 609 ? -5.532 -6.624 36.970 1.00 56.97 609 GLY A O 1
ATOM 4406 N N . GLY A 1 610 ? -4.965 -4.752 35.873 1.00 54.59 610 GLY A N 1
ATOM 4407 C CA . GLY A 1 610 ? -3.590 -4.693 36.368 1.00 54.59 610 GLY A CA 1
ATOM 4408 C C . GLY A 1 610 ? -2.554 -4.863 35.261 1.00 54.59 610 GLY A C 1
ATOM 4409 O O . GLY A 1 610 ? -2.733 -5.622 34.307 1.00 54.59 610 GLY A O 1
ATOM 4410 N N . ASP A 1 611 ? -1.474 -4.098 35.378 1.00 57.53 611 ASP A N 1
ATOM 4411 C CA . ASP A 1 611 ? -0.281 -4.259 34.554 1.00 57.53 611 ASP A CA 1
ATOM 4412 C C . ASP A 1 611 ? 0.408 -5.566 34.976 1.00 57.53 611 ASP A C 1
ATOM 4414 O O . ASP A 1 611 ? 0.626 -5.803 36.168 1.00 57.53 611 ASP A O 1
ATOM 4418 N N . TYR A 1 612 ? 0.747 -6.427 34.012 1.00 47.22 612 TYR A N 1
ATOM 4419 C CA . TYR A 1 612 ? 1.404 -7.719 34.260 1.00 47.22 612 TYR A CA 1
ATOM 4420 C C . TYR A 1 612 ? 2.754 -7.551 34.994 1.00 47.22 612 TYR A C 1
ATOM 4422 O O . TYR A 1 612 ? 3.311 -8.515 35.511 1.00 47.22 612 TYR A O 1
ATOM 4430 N N . LEU A 1 613 ? 3.279 -6.323 35.074 1.00 53.56 613 LEU A N 1
ATOM 4431 C CA . LEU A 1 613 ? 4.580 -5.992 35.649 1.00 53.56 613 LEU A CA 1
ATOM 4432 C C . LEU A 1 613 ? 4.560 -5.526 37.122 1.00 53.56 613 LEU A C 1
ATOM 4434 O O . LEU A 1 613 ? 5.426 -4.745 37.504 1.00 53.56 613 LEU A O 1
ATOM 4438 N N . ASN A 1 614 ? 3.681 -6.088 37.969 1.00 52.25 614 ASN A N 1
ATOM 4439 C CA . ASN A 1 614 ? 3.735 -6.098 39.457 1.00 52.25 614 ASN A CA 1
ATOM 4440 C C . ASN A 1 614 ? 2.750 -5.207 40.238 1.00 52.25 614 ASN A C 1
ATOM 4442 O O . ASN A 1 614 ? 2.826 -5.192 41.469 1.00 52.25 614 ASN A O 1
ATOM 4446 N N . ASP A 1 615 ? 1.801 -4.508 39.612 1.00 53.41 615 ASP A N 1
ATOM 4447 C CA . ASP A 1 615 ? 0.855 -3.693 40.387 1.00 53.41 615 ASP A CA 1
ATOM 4448 C C . ASP A 1 615 ? -0.458 -4.431 40.679 1.00 53.41 615 ASP A C 1
ATOM 4450 O O . ASP A 1 615 ? -1.474 -4.251 40.010 1.00 53.41 615 ASP A O 1
ATOM 4454 N N . SER A 1 616 ? -0.420 -5.267 41.716 1.00 54.16 616 SER A N 1
ATOM 4455 C CA . SER A 1 616 ? -1.593 -5.967 42.264 1.00 54.16 616 SER A CA 1
ATOM 4456 C C . SER A 1 616 ? -2.556 -5.058 43.043 1.00 54.16 616 SER A C 1
ATOM 4458 O O . SER A 1 616 ? -3.582 -5.534 43.524 1.00 54.16 616 SER A O 1
ATOM 4460 N N . SER A 1 617 ? -2.244 -3.767 43.204 1.00 59.91 617 SER A N 1
ATOM 4461 C CA . SER A 1 617 ? -2.972 -2.887 44.127 1.00 59.91 617 SER A CA 1
ATOM 4462 C C . SER A 1 617 ? -4.125 -2.105 43.490 1.00 59.91 617 SER A C 1
ATOM 4464 O O . SER A 1 617 ? -4.918 -1.498 44.210 1.00 59.91 617 SER A O 1
ATOM 4466 N N . SER A 1 618 ? -4.254 -2.121 42.159 1.00 58.53 618 SER A N 1
ATOM 4467 C CA . SER A 1 618 ? -5.256 -1.325 41.441 1.00 58.53 618 SER A CA 1
ATOM 4468 C C . SER A 1 618 ? -6.224 -2.201 40.651 1.00 58.53 618 SER A C 1
ATOM 4470 O O . SER A 1 618 ? -5.887 -2.816 39.642 1.00 58.53 618 SER A O 1
ATOM 4472 N N . PHE A 1 619 ? -7.465 -2.241 41.123 1.00 60.09 619 PHE A N 1
ATOM 4473 C CA . PHE A 1 619 ? -8.534 -2.982 40.474 1.00 60.09 619 PHE A CA 1
ATOM 4474 C C . PHE A 1 619 ? -9.226 -2.112 39.419 1.00 60.09 619 PHE A C 1
ATOM 4476 O O . PHE A 1 619 ? -9.742 -1.042 39.737 1.00 60.09 619 PHE A O 1
ATOM 4483 N N . ALA A 1 620 ? -9.271 -2.579 38.171 1.00 64.06 620 ALA A N 1
ATOM 4484 C CA . ALA A 1 620 ? -10.068 -1.958 37.113 1.00 64.06 620 ALA A CA 1
ATOM 4485 C C . ALA A 1 620 ? -11.460 -2.609 37.029 1.00 64.06 620 ALA A C 1
ATOM 4487 O O . ALA A 1 620 ? -11.616 -3.807 37.285 1.00 64.06 620 ALA A O 1
ATOM 4488 N N . THR A 1 621 ? -12.471 -1.833 36.625 1.00 69.50 621 THR A N 1
ATOM 4489 C CA . THR A 1 621 ? -13.777 -2.402 36.249 1.00 69.50 621 THR A CA 1
ATOM 4490 C C . THR A 1 621 ? -13.584 -3.217 34.972 1.00 69.50 621 THR A C 1
ATOM 4492 O O . THR A 1 621 ? -13.106 -2.684 33.972 1.00 69.50 621 THR A O 1
ATOM 4495 N N . GLY A 1 622 ? -13.924 -4.507 34.987 1.00 72.06 622 GLY A N 1
ATOM 4496 C CA . GLY A 1 622 ? -13.657 -5.390 33.847 1.00 72.06 622 GLY A CA 1
ATOM 4497 C C . GLY A 1 622 ? -14.540 -5.057 32.644 1.00 72.06 622 GLY A C 1
ATOM 4498 O O . GLY A 1 622 ? -14.046 -4.845 31.539 1.00 72.06 622 GLY A O 1
ATOM 4499 N N . VAL A 1 623 ? -15.851 -4.961 32.876 1.00 81.25 623 VAL A N 1
ATOM 4500 C CA . VAL A 1 623 ? -16.845 -4.656 31.838 1.00 81.25 623 VAL A CA 1
ATOM 4501 C C . VAL A 1 623 ? -17.836 -3.619 32.359 1.00 81.25 623 VAL A C 1
ATOM 4503 O O . VAL A 1 623 ? -18.406 -3.811 33.434 1.00 81.25 623 VAL A O 1
ATOM 4506 N N . LEU A 1 624 ? -18.057 -2.555 31.585 1.00 82.62 624 LEU A N 1
ATOM 4507 C CA . LEU A 1 624 ? -19.131 -1.583 31.775 1.00 82.62 624 LEU A CA 1
ATOM 4508 C C . LEU A 1 624 ? -20.154 -1.722 30.651 1.00 82.62 624 LEU A C 1
ATOM 4510 O O . LEU A 1 624 ? -19.828 -1.586 29.471 1.00 82.62 624 LEU A O 1
ATOM 4514 N N . LEU A 1 625 ? -21.404 -1.940 31.043 1.00 79.69 625 LEU A N 1
ATOM 4515 C CA . LEU A 1 625 ? -22.547 -2.002 30.139 1.00 79.69 625 LEU A CA 1
ATOM 4516 C C . LEU A 1 625 ? -23.409 -0.764 30.387 1.00 79.69 625 LEU A C 1
ATOM 4518 O O . LEU A 1 625 ? -23.960 -0.599 31.479 1.00 79.69 625 LEU A O 1
ATOM 4522 N N . ALA A 1 626 ? -23.445 0.150 29.415 1.00 75.50 626 ALA A N 1
ATOM 4523 C CA . ALA A 1 626 ? -24.117 1.439 29.574 1.00 75.50 626 ALA A CA 1
ATOM 4524 C C . ALA A 1 626 ? -25.636 1.349 29.347 1.00 75.50 626 ALA A C 1
ATOM 4526 O O . ALA A 1 626 ? -26.147 0.400 28.749 1.00 75.50 626 ALA A O 1
ATOM 4527 N N . ASN A 1 627 ? -26.349 2.387 29.798 1.00 60.62 627 ASN A N 1
ATOM 4528 C CA . ASN A 1 627 ? -27.793 2.533 29.617 1.00 60.62 627 ASN A CA 1
ATOM 4529 C C . ASN A 1 627 ? -28.177 2.376 28.137 1.00 60.62 627 ASN A C 1
ATOM 4531 O O . ASN A 1 627 ? -27.530 2.976 27.278 1.00 60.62 627 ASN A O 1
ATOM 4535 N N . ASN A 1 628 ? -29.247 1.610 27.883 1.00 64.31 628 ASN A N 1
ATOM 4536 C CA . ASN A 1 628 ? -29.838 1.249 26.578 1.00 64.31 628 ASN A CA 1
ATOM 4537 C C . ASN A 1 628 ? -29.406 -0.096 25.966 1.00 64.31 628 ASN A C 1
ATOM 4539 O O . ASN A 1 628 ? -29.832 -0.411 24.859 1.00 64.31 628 ASN A O 1
ATOM 4543 N N . ALA A 1 629 ? -28.629 -0.926 26.664 1.00 62.72 629 ALA A N 1
ATOM 4544 C CA . ALA A 1 629 ? -28.437 -2.303 26.220 1.00 62.72 629 ALA A CA 1
ATOM 4545 C C . ALA A 1 629 ? -29.684 -3.162 26.504 1.00 62.72 629 ALA A C 1
ATOM 4547 O O . ALA A 1 629 ? -30.064 -3.336 27.660 1.00 62.72 629 ALA A O 1
ATOM 4548 N N . ASN A 1 630 ? -30.324 -3.692 25.456 1.00 66.38 630 ASN A N 1
ATOM 4549 C CA . ASN A 1 630 ? -31.579 -4.448 25.571 1.00 66.38 630 ASN A CA 1
ATOM 4550 C C . ASN A 1 630 ? -31.345 -5.927 25.898 1.00 66.38 630 ASN A C 1
ATOM 4552 O O . ASN A 1 630 ? -32.085 -6.511 26.684 1.00 66.38 630 ASN A O 1
ATOM 4556 N N . TYR A 1 631 ? -30.333 -6.540 25.285 1.00 69.94 631 TYR A N 1
ATOM 4557 C CA . TYR A 1 631 ? -30.024 -7.955 25.447 1.00 69.94 631 TYR A CA 1
ATOM 4558 C C . TYR A 1 631 ? -28.516 -8.172 25.481 1.00 69.94 631 TYR A C 1
ATOM 4560 O O . TYR A 1 631 ? -27.802 -7.886 24.520 1.00 69.94 631 TYR A O 1
ATOM 4568 N N . ILE A 1 632 ? -28.023 -8.713 26.589 1.00 71.62 632 ILE A N 1
ATOM 4569 C CA . ILE A 1 632 ? -26.615 -9.064 26.729 1.00 71.62 632 ILE A CA 1
ATOM 4570 C C . ILE A 1 632 ? -26.530 -10.510 27.187 1.00 71.62 632 ILE A C 1
ATOM 4572 O O . ILE A 1 632 ? -27.101 -10.854 28.216 1.00 71.62 632 ILE A O 1
ATOM 4576 N N . SER A 1 633 ? -25.796 -11.333 26.442 1.00 78.88 633 SER A N 1
ATOM 4577 C CA . SER A 1 633 ? -25.431 -12.688 26.846 1.00 78.88 633 SER A CA 1
ATOM 4578 C C . SER A 1 633 ? -23.956 -12.721 27.229 1.00 78.88 633 SER A C 1
ATOM 4580 O O . SER A 1 633 ? -23.089 -12.339 26.444 1.00 78.88 633 SER A O 1
ATOM 4582 N N . ILE A 1 634 ? -23.680 -13.151 28.455 1.00 78.62 634 ILE A N 1
ATOM 4583 C CA . ILE A 1 634 ? -22.343 -13.227 29.035 1.00 78.62 634 ILE A CA 1
ATOM 4584 C C . ILE A 1 634 ? -22.109 -14.681 29.450 1.00 78.62 634 ILE A C 1
ATOM 4586 O O . ILE A 1 634 ? -22.767 -15.140 30.379 1.00 78.62 634 ILE A O 1
ATOM 4590 N N . THR A 1 635 ? -21.203 -15.401 28.780 1.00 79.00 635 THR A N 1
ATOM 4591 C CA . THR A 1 635 ? -20.987 -16.846 29.012 1.00 79.00 635 THR A CA 1
ATOM 4592 C C . THR A 1 635 ? -19.509 -17.225 29.140 1.00 79.00 635 THR A C 1
ATOM 4594 O O . THR A 1 635 ? -18.660 -16.705 28.419 1.00 79.00 635 THR A O 1
ATOM 4597 N N . GLY A 1 636 ? -19.195 -18.213 29.980 1.00 73.31 636 GLY A N 1
ATOM 4598 C CA . GLY A 1 636 ? -17.831 -18.737 30.147 1.00 73.31 636 GLY A CA 1
ATOM 4599 C C . GLY A 1 636 ? -16.981 -17.963 31.162 1.00 73.31 636 GLY A C 1
ATOM 4600 O O . GLY A 1 636 ? -17.475 -17.070 31.850 1.00 73.31 636 GLY A O 1
ATOM 4601 N N . ASN A 1 637 ? -15.701 -18.335 31.273 1.00 67.56 637 ASN A N 1
ATOM 4602 C CA . ASN A 1 637 ? -14.749 -17.681 32.176 1.00 67.56 637 ASN A CA 1
ATOM 4603 C C . ASN A 1 637 ? -14.387 -16.310 31.608 1.00 67.56 637 ASN A C 1
ATOM 4605 O O . ASN A 1 637 ? -13.771 -16.240 30.545 1.00 67.56 637 ASN A O 1
ATOM 4609 N N . ILE A 1 638 ? -14.800 -15.245 32.296 1.00 66.50 638 ILE A N 1
ATOM 4610 C CA . ILE A 1 638 ? -14.605 -13.865 31.824 1.00 66.50 638 ILE A CA 1
ATOM 4611 C C . ILE A 1 638 ? -13.579 -13.101 32.658 1.00 66.50 638 ILE A C 1
ATOM 4613 O O . ILE A 1 638 ? -12.862 -12.236 32.163 1.00 66.50 638 ILE A O 1
ATOM 4617 N N . ILE A 1 639 ? -13.510 -13.417 33.945 1.00 67.50 639 ILE A N 1
ATOM 4618 C CA . ILE A 1 639 ? -12.721 -12.675 34.918 1.00 67.50 639 ILE A CA 1
ATOM 4619 C C . ILE A 1 639 ? -11.519 -13.528 35.319 1.00 67.50 639 ILE A C 1
ATOM 4621 O O . ILE A 1 639 ? -11.683 -14.608 35.883 1.00 67.50 639 ILE A O 1
ATOM 4625 N N . GLY A 1 640 ? -10.311 -13.046 35.019 1.00 65.75 640 GLY A N 1
ATOM 4626 C CA . GLY A 1 640 ? -9.088 -13.555 35.636 1.00 65.75 640 GLY A CA 1
ATOM 4627 C C . GLY A 1 640 ? -8.982 -13.106 37.097 1.00 65.75 640 GLY A C 1
ATOM 4628 O O . GLY A 1 640 ? -9.683 -12.192 37.525 1.00 65.75 640 GLY A O 1
ATOM 4629 N N . SER A 1 641 ? -8.064 -13.695 37.865 1.00 61.81 641 SER A N 1
ATOM 4630 C CA . SER A 1 641 ? -7.913 -13.504 39.323 1.00 61.81 641 SER A CA 1
ATOM 4631 C C . SER A 1 641 ? -7.632 -12.066 39.809 1.00 61.81 641 SER A C 1
ATOM 4633 O O . SER A 1 641 ? -7.432 -11.868 41.002 1.00 61.81 641 SER A O 1
ATOM 4635 N N . ALA A 1 642 ? -7.580 -11.073 38.914 1.00 63.25 642 ALA A N 1
ATOM 4636 C CA . ALA A 1 642 ? -7.241 -9.679 39.207 1.00 63.25 642 ALA A CA 1
ATOM 4637 C C . ALA A 1 642 ? -8.311 -8.641 38.778 1.00 63.25 642 ALA A C 1
ATOM 4639 O O . ALA A 1 642 ? -8.095 -7.445 38.965 1.00 63.25 642 ALA A O 1
ATOM 4640 N N . CYS A 1 643 ? -9.475 -9.039 38.236 1.00 61.28 643 CYS A N 1
ATOM 4641 C CA . CYS A 1 643 ? -10.601 -8.098 38.049 1.00 61.28 643 CYS A CA 1
ATOM 4642 C C . CYS A 1 643 ? -11.605 -8.199 39.201 1.00 61.28 643 CYS A C 1
ATOM 4644 O O . CYS A 1 643 ? -11.973 -9.296 39.607 1.00 61.28 643 CYS A O 1
ATOM 4646 N N . THR A 1 644 ? -12.117 -7.060 39.677 1.00 60.47 644 THR A N 1
ATOM 4647 C CA . THR A 1 644 ? -13.035 -7.022 40.831 1.00 60.47 644 THR A CA 1
ATOM 4648 C C . THR A 1 644 ? -14.509 -7.121 40.493 1.00 60.47 644 THR A C 1
ATOM 4650 O O . THR A 1 644 ? -15.284 -7.521 41.357 1.00 60.47 644 THR A O 1
ATOM 4653 N N . SER A 1 645 ? -14.945 -6.705 39.298 1.00 66.69 645 SER A N 1
ATOM 4654 C CA . SER A 1 645 ? -16.384 -6.639 39.010 1.00 66.69 645 SER A CA 1
ATOM 4655 C C . SER A 1 645 ? -16.747 -6.465 37.531 1.00 66.69 645 SER A C 1
ATOM 4657 O O . SER A 1 645 ? -16.004 -5.879 36.737 1.00 66.69 645 SER A O 1
ATOM 4659 N N . ILE A 1 646 ? -17.944 -6.956 37.193 1.00 73.69 646 ILE A N 1
ATOM 4660 C CA . ILE A 1 646 ? -18.750 -6.528 36.042 1.00 73.69 646 ILE A CA 1
ATOM 4661 C C . ILE A 1 646 ? -19.732 -5.486 36.577 1.00 73.69 646 ILE A C 1
ATOM 4663 O O . ILE A 1 646 ? -20.516 -5.794 37.477 1.00 73.69 646 ILE A O 1
ATOM 4667 N N . TYR A 1 647 ? -19.696 -4.267 36.040 1.00 75.62 647 TYR A N 1
ATOM 4668 C CA . TYR A 1 647 ? -20.637 -3.218 36.419 1.00 75.62 647 TYR A CA 1
ATOM 4669 C C . TYR A 1 647 ? -21.761 -3.129 35.388 1.00 75.62 647 TYR A C 1
ATOM 4671 O O . TYR A 1 647 ? -21.545 -2.816 34.213 1.00 75.62 647 TYR A O 1
ATOM 4679 N N . LEU A 1 648 ? -22.980 -3.396 35.846 1.00 69.50 648 LEU A N 1
ATOM 4680 C CA . LEU A 1 648 ? -24.195 -3.251 35.056 1.00 69.50 648 LEU A CA 1
ATOM 4681 C C . LEU A 1 648 ? -24.870 -1.948 35.456 1.00 69.50 648 LEU A C 1
ATOM 4683 O O . LEU A 1 648 ? -25.275 -1.812 36.609 1.00 69.50 648 LEU A O 1
ATOM 4687 N N . ASN A 1 649 ? -25.020 -1.013 34.519 1.00 66.06 649 ASN A N 1
ATOM 4688 C CA . ASN A 1 649 ? -25.946 0.093 34.718 1.00 66.06 649 ASN A CA 1
ATOM 4689 C C . ASN A 1 649 ? -27.352 -0.421 34.355 1.00 66.06 649 ASN A C 1
ATOM 4691 O O . ASN A 1 649 ? -27.573 -0.776 33.194 1.00 66.06 649 ASN A O 1
ATOM 4695 N N . PRO A 1 650 ? -28.268 -0.602 35.324 1.00 49.16 650 PRO A N 1
ATOM 4696 C CA . PRO A 1 650 ? -29.506 -1.339 35.104 1.00 49.16 650 PRO A CA 1
ATOM 4697 C C . PRO A 1 650 ? -30.478 -0.553 34.209 1.00 49.16 650 PRO A C 1
ATOM 4699 O O . PRO A 1 650 ? -31.306 0.220 34.683 1.00 49.16 650 PRO A O 1
ATOM 4702 N N . GLY A 1 651 ? -30.397 -0.792 32.900 1.00 54.81 651 GLY A N 1
ATOM 4703 C CA . GLY A 1 651 ? -31.506 -0.622 31.963 1.00 54.81 651 GLY A CA 1
ATOM 4704 C C . GLY A 1 651 ? -32.435 -1.844 31.985 1.00 54.81 651 GLY A C 1
ATOM 4705 O O . GLY A 1 651 ? -32.056 -2.933 32.415 1.00 54.81 651 GLY A O 1
ATOM 4706 N N . THR A 1 652 ? -33.681 -1.679 31.547 1.00 46.38 652 THR A N 1
ATOM 4707 C CA . THR A 1 652 ? -34.698 -2.742 31.507 1.00 46.38 652 THR A CA 1
ATOM 4708 C C . THR A 1 652 ? -34.311 -3.862 30.524 1.00 46.38 652 THR A C 1
ATOM 4710 O O . THR A 1 652 ? -34.472 -3.667 29.324 1.00 46.38 652 THR A O 1
ATOM 4713 N N . GLY A 1 653 ? -33.847 -5.032 30.996 1.00 56.31 653 GLY A N 1
ATOM 4714 C CA . GLY A 1 653 ? -33.755 -6.247 30.155 1.00 56.31 653 GLY A CA 1
ATOM 4715 C C . GLY A 1 653 ? -32.519 -7.157 30.269 1.00 56.31 653 GLY A C 1
ATOM 4716 O O . GLY A 1 653 ? -32.482 -8.186 29.601 1.00 56.31 653 GLY A O 1
ATOM 4717 N N . THR A 1 654 ? -31.515 -6.855 31.097 1.00 56.59 654 THR A N 1
ATOM 4718 C CA . THR A 1 654 ? -30.260 -7.638 31.125 1.00 56.59 654 THR A CA 1
ATOM 4719 C C . THR A 1 654 ? -30.432 -9.056 31.698 1.00 56.59 654 THR A C 1
ATOM 4721 O O . THR A 1 654 ? -30.706 -9.219 32.886 1.00 56.59 654 THR A O 1
ATOM 4724 N N . SER A 1 655 ? -30.206 -10.100 30.890 1.00 56.12 655 SER A N 1
ATOM 4725 C CA . SER A 1 655 ? -30.184 -11.505 31.335 1.00 56.12 655 SER A CA 1
ATOM 4726 C C . SER A 1 655 ? -28.752 -12.050 31.421 1.00 56.12 655 SER A C 1
ATOM 4728 O O . SER A 1 655 ? -28.138 -12.343 30.402 1.00 56.12 655 SER A O 1
ATOM 4730 N N . ILE A 1 656 ? -28.212 -12.247 32.625 1.00 60.38 656 ILE A N 1
ATOM 4731 C CA . ILE A 1 656 ? -26.889 -12.870 32.806 1.00 60.38 656 ILE A CA 1
ATOM 4732 C C . ILE A 1 656 ? -27.053 -14.396 32.807 1.00 60.38 656 ILE A C 1
ATOM 4734 O O . ILE A 1 656 ? -27.469 -14.984 33.805 1.00 60.38 656 ILE A O 1
ATOM 4738 N N . ALA A 1 657 ? -26.725 -15.055 31.697 1.00 53.06 657 ALA A N 1
ATOM 4739 C CA . ALA A 1 657 ? -26.735 -16.513 31.600 1.00 53.06 657 ALA A CA 1
ATOM 4740 C C . ALA A 1 657 ? -25.408 -17.102 32.123 1.00 53.06 657 ALA A C 1
ATOM 4742 O O . ALA A 1 657 ? -24.509 -17.409 31.353 1.00 53.06 657 ALA A O 1
ATOM 4743 N N . SER A 1 658 ? -25.294 -17.243 33.449 1.00 49.69 658 SER A N 1
ATOM 4744 C CA . SER A 1 658 ? -24.204 -17.933 34.168 1.00 49.69 658 SER A CA 1
ATOM 4745 C C . SER A 1 658 ? -22.769 -17.559 33.745 1.00 49.69 658 SER A C 1
ATOM 4747 O O . SER A 1 658 ? -22.155 -18.211 32.897 1.00 49.69 658 SER A O 1
ATOM 4749 N N . ALA A 1 659 ? -22.173 -16.578 34.425 1.00 50.47 659 ALA A N 1
ATOM 4750 C CA . ALA A 1 659 ? -20.718 -16.489 34.502 1.00 50.47 659 ALA A CA 1
ATOM 4751 C C . ALA A 1 659 ? -20.227 -17.652 35.381 1.00 50.47 659 ALA A C 1
ATOM 4753 O O . ALA A 1 659 ? -20.443 -17.658 36.593 1.00 50.47 659 ALA A O 1
ATOM 4754 N N . GLY A 1 660 ? -19.631 -18.678 34.773 1.00 47.62 660 GLY A N 1
ATOM 4755 C CA . GLY A 1 660 ? -18.891 -19.682 35.528 1.00 47.62 660 GLY A CA 1
ATOM 4756 C C . GLY A 1 660 ? -17.663 -19.001 36.116 1.00 47.62 660 GLY A C 1
ATOM 4757 O O . GLY A 1 660 ? -16.699 -18.767 35.400 1.00 47.62 660 GLY A O 1
ATOM 4758 N N . ASN A 1 661 ? -17.704 -18.612 37.388 1.00 43.41 661 ASN A N 1
ATOM 4759 C CA . ASN A 1 661 ? -16.504 -18.157 38.079 1.00 43.41 661 ASN A CA 1
ATOM 4760 C C . ASN A 1 661 ? -15.621 -19.379 38.352 1.00 43.41 661 ASN A C 1
ATOM 4762 O O . ASN A 1 661 ? -15.941 -20.202 39.207 1.00 43.41 661 ASN A O 1
ATOM 4766 N N . ALA A 1 662 ? -14.505 -19.495 37.637 1.00 36.62 662 ALA A N 1
ATOM 4767 C CA . ALA A 1 662 ? -13.382 -20.336 38.032 1.00 36.62 662 ALA A CA 1
ATOM 4768 C C . ALA A 1 662 ? -12.283 -19.445 38.637 1.00 36.62 662 ALA A C 1
ATOM 4770 O O . ALA A 1 662 ? -11.242 -19.214 38.031 1.00 36.62 662 ALA A O 1
ATOM 4771 N N . GLY A 1 663 ? -12.547 -18.903 39.824 1.00 38.22 663 GLY A N 1
ATOM 4772 C CA . GLY A 1 663 ? -11.598 -18.129 40.626 1.00 38.22 663 GLY A CA 1
ATOM 4773 C C . GLY A 1 663 ? -12.248 -17.713 41.952 1.00 38.22 663 GLY A C 1
ATOM 4774 O O . GLY A 1 663 ? -13.453 -17.461 41.930 1.00 38.22 663 GLY A O 1
ATOM 4775 N N . PRO A 1 664 ? -11.507 -17.737 43.079 1.00 33.28 664 PRO A N 1
ATOM 4776 C CA . PRO A 1 664 ? -12.045 -17.559 44.432 1.00 33.28 664 PRO A CA 1
ATOM 4777 C C . PRO A 1 664 ? -12.724 -16.209 44.671 1.00 33.28 664 PRO A C 1
ATOM 4779 O O . PRO A 1 664 ? -12.297 -15.210 44.048 1.00 33.28 664 PRO A O 1
#

Sequence (664 aa):
MTTTTRPRARSRRRRTTTMTTITATISNGAAKLGAITASGVSAATVSTTGNVSVGGNLSASSGTGTFNAVTAIGNVAGATVTSSSDASVGRDLGVTRNFSAGSIATSGNVYAPSGLATLGNITTPGYLQVFGTASFGDLSYYAQLLSGNPLLNFSPGNYLLYDRTTNAASINIGSAPRLSVTATGVSIPGDLAFQTTSSNINGATSQLADAGSVVRTLQARIGERTSVLDFCPSTIGAGSTDATSCIQAAITALCARSNKGGILFFPPGAYLINGTVLLPCAGLTIEGAGVGNPYGGQGTQIIAGHRTDSAPVIRALVTSYTSAAGEANAPSSQAGTQRFSFGPVIRNLSFANLNGSVPNGRPGPFVELNYTTYSLLDHVTMYAACTGLKIYGGFFVGVRDSQIEGFAGNCNVIDLHGDRSKTYSTLDAVYFDKVEITNFGGAGSCYNISDRVQTVWWTNTTCQTGGFAINSACPGMSSLQDCPGFFTLSDFEAESNGTSASLINITELADGFTMTGSWLRGYYSGDAANTLISITPGLFPSAQRGLPITISNNWLKHAGGSCLYIQNEQATISGNHIYGCGRRADGPSYAAVEIRANYATISNNILCGGDYLNDSSSFATGVLLANNANYISITGNIIGSACTSIYLNPGTGTSIASAGNAGP

Solvent-accessible surface area (backbone atoms only — not comparable to full-atom values): 36956 Å² total; per-residue (Å²): 132,91,82,91,86,91,90,86,83,90,84,91,80,90,76,88,78,82,85,73,80,65,80,65,82,72,82,87,74,92,67,78,76,70,88,86,85,73,88,89,68,92,66,76,65,83,65,69,96,61,88,71,70,78,89,64,83,90,74,84,82,85,73,101,68,84,85,78,73,90,80,74,87,63,86,83,80,87,82,82,85,83,73,98,59,93,77,79,84,77,76,78,89,76,71,91,67,84,88,84,70,85,66,64,80,51,100,58,75,62,82,42,84,82,59,84,86,70,97,50,76,81,60,57,99,55,71,81,60,73,65,63,91,81,86,80,80,85,60,76,71,66,61,54,77,76,64,80,63,70,93,78,54,90,51,100,84,55,66,93,65,56,45,81,92,65,51,30,31,65,50,56,68,81,97,44,60,52,37,34,39,42,79,88,47,78,47,56,67,65,86,80,72,73,75,62,73,83,84,67,83,66,70,47,60,59,81,80,65,56,94,89,58,76,89,46,34,49,61,68,58,55,63,61,54,38,48,43,67,81,54,31,65,86,70,30,47,71,39,82,38,75,36,35,68,27,50,37,48,45,48,51,56,31,45,69,37,95,70,49,21,45,39,44,34,37,65,61,28,27,37,15,21,63,43,70,33,65,46,74,47,38,55,29,30,45,33,33,60,29,53,24,46,94,90,77,45,81,13,9,30,41,27,34,37,97,56,97,83,54,55,20,22,45,29,37,40,65,58,50,78,58,56,97,79,78,56,87,48,62,82,64,88,74,81,84,76,87,72,66,36,50,24,46,36,39,29,24,22,16,40,33,52,67,82,91,80,66,91,60,54,59,80,48,32,48,34,33,38,35,33,26,25,63,25,35,40,37,40,33,37,32,39,59,21,19,17,37,38,30,39,43,14,25,40,45,39,39,37,28,58,22,40,36,36,30,27,55,32,75,24,38,27,29,34,40,35,14,52,74,96,41,95,79,22,49,23,44,37,38,40,35,35,41,29,41,35,39,28,77,12,43,79,14,20,48,33,30,38,35,27,20,33,41,28,42,39,37,30,57,22,37,28,38,18,17,17,15,42,34,35,33,40,34,90,87,58,94,49,53,91,42,17,32,23,34,39,38,36,36,40,32,36,36,39,29,76,26,58,70,36,36,31,31,32,36,37,30,72,47,41,33,38,38,38,31,58,22,37,42,34,34,26,89,86,67,56,17,14,34,18,42,33,36,38,37,66,47,96,52,76,79,77,89,64,60,40,54,32,38,43,32,46,28,41,40,39,28,10,21,20,20,36,34,35,39,35,46,47,25,38,38,40,28,48,26,41,38,32,26,19,6,56,37,94,88,54,76,75,28,28,25,30,33,41,46,24,37,32,34,39,41,31,44,24,43,31,31,25,28,49,94,89,73,49,87,84,52,70,22,41,40,36,34,39,41,75,70,30,44,40,42,44,39,35,43,48,44,62,36,97,42,35,77,43,75,48,74,48,89,38,86,56,71,49,80,58,58,68,52,76,84,60,136

Secondary structure (DSSP, 8-state):
----------------------EEE--SS---------SS-S--EEE-SS-----S-----SS----------S---S-----SS-----S-----S----S-EE-SS--EETT----SS-EE-SS--EE-S-----S-HHHHHHTS---S----TT--TT-BTTTTBEEEEETTEEEEEEETTEEE--S-------S--GGG-B-----TTPPP-BHHHHHTTEEEGGGTS-TTTTEEEEE-HHHHHHHHHHHHTSSS--EEEEE-SEEEEE-SPEE--STTEEEEESSBPPTTT-SSEEEEE---SSS---EEEE------TT-------S--S---PEEPPEEEEEEEEE-SSS-SS--SSEEEEEEEEEEEEEEEEEEEEESEEEEEEEEEEEEEEEEEEEE-SSS-EEEEEEE-TTSTT--EEEEEEEEEEEEE-SSS-EEEEEEE-EEEEEEES-EEEESSEEEEEE-TT-SSGGGS--EEEEES-EEEE-SSSSEEEEEES-SSEEEEES-EEE--SSS---SEEEEEE--SS---SS--EEEEES-EEE--SS-SEEE-SSEEEEES-EEES-S--SSSPPPPSEEE--SEEEEES-EEE-S-TTT-TT-PPPSEEE-TT--EEEEES--B-TT---EEE---TT-----------

Nearest PDB structures (foldseek):
  6k0n-assembly1_A  TM=4.085E-01  e=2.093E-05  Paenibacillus glycanilyticus
  6eu4-assembly1_C  TM=5.604E-01  e=1.985E-03  Acinetobacter phage vB_AbaP_AS12

Foldseek 3Di:
DDDDDDDDDDDDDDDDDDQDADDDDDDDDQDQDDDDDDDPHQDDDDDDPDDDDPPDDPDDPDDPHDHDDPDDPDDDPDDDDDDPDDDDPPDDPPPVDDDQDQADDDADEDDDAPDDDHPDDDDYPDDHDDPDDDDDPDPPPVVVVPPPDDPDDPPPVDDPAADPVFRWGFDDDPPDTQWIQTPVGIDGPDDPPPPPVDDDVQPPFPPPDDPPDDTHGPVVVCVQAAELCVQDPPVQQAQPDASQVSLLVSLVVQCPDPPHEHEHEYEWGEHEHAAERENAAAHHEYEKPAEADPVGGGIAEYEFEDDPPDTHADEHDPCPPPPPPPDNDDPPPDDDDQDAHAAYEYARYEYEYDDDDDPAADPDENYEYFRHENYEYYNYEYAQHLAHYEYWAYYDYEYEPYEYEHHAEQGAHYEAYFDVVDVRRAQAEYEYYLYEYEANYAQHEPYEAEWHYAEYEYYLYEYEHQHEPYAFDYVPDPDLNGGYEEYEYYQYEYEHPHAAHARHHHERYSAEYEHANYEFEWHDDQRTYQEPHAHAYHPDDPPPDFHEYEAAQYEFYAHCAAPEHDATAHYEHYNYEFENHQHHPPDHGHANHEYNYQEYEHYHYEFAYDDPPDPLPDAGAHYEYDANHAEYEYYEAHYDQRHDYHDYPDDPHYDYPDDPDPYD

Mean predicted aligned error: 17.49 Å